Protein AF-A0A917R259-F1 (afdb_monomer_lite)

Structure (mmCIF, N/CA/C/O backbone):
data_AF-A0A917R259-F1
#
_entry.id   AF-A0A917R259-F1
#
loop_
_atom_site.group_PDB
_atom_site.id
_atom_site.type_symbol
_atom_site.label_atom_id
_atom_site.label_alt_id
_atom_site.label_comp_id
_atom_site.label_asym_id
_atom_site.label_entity_id
_atom_site.label_seq_id
_atom_site.pdbx_PDB_ins_code
_atom_site.Cartn_x
_atom_site.Cartn_y
_atom_site.Cartn_z
_atom_site.occupancy
_atom_site.B_iso_or_equiv
_atom_site.auth_seq_id
_atom_site.auth_comp_id
_atom_site.auth_asym_id
_atom_site.auth_atom_id
_atom_site.pdbx_PDB_model_num
ATOM 1 N N . MET A 1 1 ? 30.430 -47.006 26.657 1.00 41.03 1 MET A N 1
ATOM 2 C CA . MET A 1 1 ? 29.964 -48.369 26.995 1.00 41.03 1 MET A CA 1
ATOM 3 C C . MET A 1 1 ? 28.441 -48.319 27.068 1.00 41.03 1 MET A C 1
ATOM 5 O O . MET A 1 1 ? 27.929 -47.338 27.586 1.00 41.03 1 MET A O 1
ATOM 9 N N . ALA A 1 2 ? 27.756 -49.273 26.436 1.00 32.84 2 ALA A N 1
ATOM 10 C CA . ALA A 1 2 ? 26.297 -49.346 26.254 1.00 32.84 2 ALA A CA 1
ATOM 11 C C . ALA A 1 2 ? 25.506 -49.525 27.595 1.00 32.84 2 ALA A C 1
ATOM 13 O O . ALA A 1 2 ? 26.152 -49.729 28.623 1.00 32.84 2 ALA A O 1
ATOM 14 N N . PRO A 1 3 ? 24.152 -49.420 27.593 1.00 57.81 3 PRO A N 1
ATOM 15 C CA . PRO A 1 3 ? 23.299 -48.824 28.646 1.00 57.81 3 PRO A CA 1
ATOM 16 C C . PRO A 1 3 ? 22.590 -49.839 29.579 1.00 57.81 3 PRO A C 1
ATOM 18 O O . PRO A 1 3 ? 22.831 -51.040 29.482 1.00 57.81 3 PRO A O 1
ATOM 21 N N . PRO A 1 4 ? 21.674 -49.369 30.453 1.00 49.66 4 PRO A N 1
ATOM 22 C CA . PRO A 1 4 ? 20.311 -49.949 30.515 1.00 49.66 4 PRO A CA 1
ATOM 23 C C . PRO A 1 4 ? 19.234 -48.868 30.804 1.00 49.66 4 PRO A C 1
ATOM 25 O O . PRO A 1 4 ? 19.575 -47.753 31.176 1.00 49.66 4 PRO A O 1
ATOM 28 N N . ALA A 1 5 ? 17.914 -49.056 30.767 1.00 36.91 5 ALA A N 1
ATOM 29 C CA . ALA A 1 5 ? 16.954 -49.961 30.136 1.00 36.91 5 ALA A CA 1
ATOM 30 C C . ALA A 1 5 ? 15.564 -49.333 30.429 1.00 36.91 5 ALA A C 1
ATOM 32 O O . ALA A 1 5 ? 15.335 -48.815 31.522 1.00 36.91 5 ALA A O 1
ATOM 33 N N . THR A 1 6 ? 14.654 -49.345 29.458 1.00 41.16 6 THR A N 1
ATOM 34 C CA . THR A 1 6 ? 13.285 -48.795 29.541 1.00 41.16 6 THR A CA 1
ATOM 35 C C . THR A 1 6 ? 12.323 -49.769 30.246 1.00 41.16 6 THR A C 1
ATOM 37 O O . THR A 1 6 ? 12.440 -50.970 29.999 1.00 41.16 6 THR A O 1
ATOM 40 N N . PRO A 1 7 ? 11.309 -49.316 31.016 1.00 49.59 7 PRO A N 1
ATOM 41 C CA . PRO A 1 7 ? 10.146 -50.136 31.362 1.00 49.59 7 PRO A CA 1
ATOM 42 C C . PRO A 1 7 ? 8.918 -49.796 30.499 1.00 49.59 7 PRO A C 1
ATOM 44 O O . PRO A 1 7 ? 8.600 -48.631 30.265 1.00 49.59 7 PRO A O 1
ATOM 47 N N . GLY A 1 8 ? 8.254 -50.847 30.012 1.00 33.81 8 GLY A N 1
ATOM 48 C CA . GLY A 1 8 ? 7.197 -50.811 29.004 1.00 33.81 8 GLY A CA 1
ATOM 49 C C . GLY A 1 8 ? 5.754 -50.691 29.507 1.00 33.81 8 GLY A C 1
ATOM 50 O O . GLY A 1 8 ? 5.440 -50.864 30.683 1.00 33.81 8 GLY A O 1
ATOM 51 N N . HIS A 1 9 ? 4.882 -50.425 28.534 1.00 38.00 9 HIS A N 1
ATOM 52 C CA . HIS A 1 9 ? 3.425 -50.534 28.583 1.00 38.00 9 HIS A CA 1
ATOM 53 C C . HIS A 1 9 ? 2.947 -51.991 28.701 1.00 38.00 9 HIS A C 1
ATOM 55 O O . HIS A 1 9 ? 3.557 -52.873 28.094 1.00 38.00 9 HIS A O 1
ATOM 61 N N . PRO A 1 10 ? 1.780 -52.241 29.323 1.00 42.25 10 PRO A N 1
ATOM 62 C CA . PRO A 1 10 ? 1.009 -53.447 29.080 1.00 42.25 10 PRO A CA 1
ATOM 63 C C . PRO A 1 10 ? -0.220 -53.148 28.210 1.00 42.25 10 PRO A C 1
ATOM 65 O O . PRO A 1 10 ? -1.012 -52.253 28.501 1.00 42.25 10 PRO A O 1
ATOM 68 N N . GLY A 1 11 ? -0.421 -53.955 27.174 1.00 30.94 11 GLY A N 1
ATOM 69 C CA . GLY A 1 11 ? -1.703 -54.054 26.489 1.00 30.94 11 GLY A CA 1
ATOM 70 C C . GLY A 1 11 ? -1.725 -55.240 25.541 1.00 30.94 11 GLY A C 1
ATOM 71 O O . GLY A 1 11 ? -0.969 -55.217 24.584 1.00 30.94 11 GLY A O 1
ATOM 72 N N . VAL A 1 12 ? -2.570 -56.242 25.821 1.00 38.31 12 VAL A N 1
ATOM 73 C CA . VAL A 1 12 ? -3.376 -57.055 24.874 1.00 38.31 12 VAL A CA 1
ATOM 74 C C . VAL A 1 12 ? -4.377 -57.912 25.699 1.00 38.31 12 VAL A C 1
ATOM 76 O O . VAL A 1 12 ? -4.074 -58.151 26.871 1.00 38.31 12 VAL A O 1
ATOM 79 N N . PRO A 1 13 ? -5.546 -58.371 25.175 1.00 44.09 13 PRO A N 1
ATOM 80 C CA . PRO A 1 13 ? -5.618 -59.297 24.029 1.00 44.09 13 PRO A CA 1
ATOM 81 C C . PRO A 1 13 ? -6.735 -59.064 22.977 1.00 44.09 13 PRO A C 1
ATOM 83 O O . PRO A 1 13 ? -7.813 -58.551 23.258 1.00 44.09 13 PRO A O 1
ATOM 86 N N . PHE A 1 14 ? -6.429 -59.522 21.757 1.00 36.88 14 PHE A N 1
ATOM 87 C CA . PHE A 1 14 ? -7.302 -59.830 20.602 1.00 36.88 14 PHE A CA 1
ATOM 88 C C . PHE A 1 14 ? -8.161 -61.099 20.847 1.00 36.88 14 PHE A C 1
ATOM 90 O O . PHE A 1 14 ? -7.802 -61.865 21.745 1.00 36.88 14 PHE A O 1
ATOM 97 N N . PRO A 1 15 ? -9.270 -61.362 20.105 1.00 49.41 15 PRO A N 1
ATOM 98 C CA . PRO A 1 15 ? -9.288 -61.873 18.701 1.00 49.41 15 PRO A CA 1
ATOM 99 C C . PRO A 1 15 ? -10.422 -61.238 17.842 1.00 49.41 15 PRO A C 1
ATOM 101 O O . PRO A 1 15 ? -11.267 -60.544 18.384 1.00 49.41 15 PRO A O 1
ATOM 104 N N . GLY A 1 16 ? -10.591 -61.346 16.518 1.00 32.66 16 GLY A N 1
ATOM 105 C CA . GLY A 1 16 ? -10.035 -62.137 15.415 1.00 32.66 16 GLY A CA 1
ATOM 106 C C . GLY A 1 16 ? -11.142 -62.315 14.341 1.00 32.66 16 GLY A C 1
ATOM 107 O O . GLY A 1 16 ? -12.197 -62.831 14.672 1.00 32.66 16 GLY A O 1
ATOM 108 N N . HIS A 1 17 ? -10.886 -61.857 13.102 1.00 36.81 17 HIS A N 1
ATOM 109 C CA . HIS A 1 17 ? -11.486 -62.171 11.775 1.00 36.81 17 HIS A CA 1
ATOM 110 C C . HIS A 1 17 ? -13.008 -62.370 11.538 1.00 36.81 17 HIS A C 1
ATOM 112 O O . HIS A 1 17 ? -13.612 -63.268 12.103 1.00 36.81 17 HIS A O 1
ATOM 118 N N . HIS A 1 18 ? -13.570 -61.679 10.524 1.00 32.81 18 HIS A N 1
ATOM 119 C CA . HIS A 1 18 ? -14.103 -62.247 9.256 1.00 32.81 18 HIS A CA 1
ATOM 120 C C . HIS A 1 18 ? -14.584 -61.131 8.289 1.00 32.81 18 HIS A C 1
ATOM 122 O O . HIS A 1 18 ? -14.903 -60.031 8.724 1.00 32.81 18 HIS A O 1
ATOM 128 N N . GLY A 1 19 ? -14.524 -61.399 6.974 1.00 31.06 19 GLY A N 1
ATOM 129 C CA . GLY A 1 19 ? -14.719 -60.447 5.864 1.00 31.06 19 GLY A CA 1
ATOM 130 C C . GLY A 1 19 ? -16.179 -60.200 5.411 1.00 31.06 19 GLY A C 1
ATOM 131 O O . GLY A 1 19 ? -17.067 -60.204 6.253 1.00 31.06 19 GLY A O 1
ATOM 132 N N . PRO A 1 20 ? -16.429 -59.920 4.112 1.00 55.06 20 PRO A N 1
ATOM 133 C CA . PRO A 1 20 ? -17.080 -58.684 3.659 1.00 55.06 20 PRO A CA 1
ATOM 134 C C . PRO A 1 20 ? -18.545 -58.851 3.216 1.00 55.06 20 PRO A C 1
ATOM 136 O O . PRO A 1 20 ? -18.922 -59.900 2.704 1.00 55.06 20 PRO A O 1
ATOM 139 N N . GLU A 1 21 ? -19.332 -57.772 3.301 1.00 32.19 21 GLU A N 1
ATOM 140 C CA . GLU A 1 21 ? -20.673 -57.679 2.705 1.00 32.19 21 GLU A CA 1
ATOM 141 C C . GLU A 1 21 ? -20.874 -56.381 1.908 1.00 32.19 21 GLU A C 1
ATOM 143 O O . GLU A 1 21 ? -20.263 -55.341 2.150 1.00 32.19 21 GLU A O 1
ATOM 148 N N . THR A 1 22 ? -21.721 -56.512 0.895 1.00 32.22 22 THR A N 1
ATOM 149 C CA . THR A 1 22 ? -21.913 -55.658 -0.275 1.00 32.22 22 THR A CA 1
ATOM 150 C C . THR A 1 22 ? -23.264 -54.918 -0.283 1.00 32.22 22 THR A C 1
ATOM 152 O O . THR A 1 22 ? -24.249 -55.489 0.173 1.00 32.22 22 THR A O 1
ATOM 155 N N . PHE A 1 23 ? -23.304 -53.774 -1.003 1.00 27.59 23 PHE A N 1
ATOM 156 C CA . PHE A 1 23 ? -24.451 -53.099 -1.685 1.00 27.59 23 PHE A CA 1
ATOM 157 C C . PHE A 1 23 ? -25.509 -52.327 -0.846 1.00 27.59 23 PHE A C 1
ATOM 159 O O . PHE A 1 23 ? -25.658 -52.626 0.333 1.00 27.59 23 PHE A O 1
ATOM 166 N N . PRO A 1 24 ? -26.367 -51.433 -1.432 1.00 47.31 24 PRO A N 1
ATOM 167 C CA . PRO A 1 24 ? -26.295 -50.621 -2.680 1.00 47.31 24 PRO A CA 1
ATOM 168 C C . PRO A 1 24 ? -26.883 -49.163 -2.595 1.00 47.31 24 PRO A C 1
ATOM 170 O O . PRO A 1 24 ? -27.482 -48.771 -1.601 1.00 47.31 24 PRO A O 1
ATOM 173 N N . SER A 1 25 ? -26.861 -48.447 -3.745 1.00 32.09 25 SER A N 1
ATOM 174 C CA . SER A 1 25 ? -27.773 -47.353 -4.216 1.00 32.09 25 SER A CA 1
ATOM 175 C C . SER A 1 25 ? -27.580 -45.922 -3.655 1.00 32.09 25 SER A C 1
ATOM 177 O O . SER A 1 25 ? -27.286 -45.763 -2.484 1.00 32.09 25 SER A O 1
ATOM 179 N N . GLY A 1 26 ? -27.710 -44.808 -4.399 1.00 29.58 26 GLY A N 1
ATOM 180 C CA . GLY A 1 26 ? -28.177 -44.546 -5.767 1.00 29.58 26 GLY A CA 1
ATOM 181 C C . GLY A 1 26 ? -27.880 -43.094 -6.237 1.00 29.58 26 GLY A C 1
ATOM 182 O O . GLY A 1 26 ? -27.496 -42.237 -5.449 1.00 29.58 26 GLY A O 1
ATOM 183 N N . HIS A 1 27 ? -28.024 -42.887 -7.553 1.00 32.59 27 HIS A N 1
ATOM 184 C CA . HIS A 1 27 ? -27.861 -41.687 -8.417 1.00 32.59 27 HIS A CA 1
ATOM 185 C C . HIS A 1 27 ? -28.694 -40.425 -8.029 1.00 32.59 27 HIS A C 1
ATOM 187 O O . HIS A 1 27 ? -29.530 -40.567 -7.140 1.00 32.59 27 HIS A O 1
ATOM 193 N N . PRO A 1 28 ? -28.623 -39.243 -8.724 1.00 43.75 28 PRO A N 1
ATOM 194 C CA . PRO A 1 28 ? -27.909 -38.882 -9.973 1.00 43.75 28 PRO A CA 1
ATOM 195 C C . PRO A 1 28 ? -27.139 -37.529 -9.989 1.00 43.75 28 PRO A C 1
ATOM 197 O O . PRO A 1 28 ? -27.307 -36.647 -9.154 1.00 43.75 28 PRO A O 1
ATOM 200 N N . VAL A 1 29 ? -26.343 -37.365 -11.052 1.00 38.78 29 VAL A N 1
ATOM 201 C CA . VAL A 1 29 ? -25.684 -36.132 -11.522 1.00 38.78 29 VAL A CA 1
ATOM 202 C C . VAL A 1 29 ? -26.639 -35.338 -12.431 1.00 38.78 29 VAL A C 1
ATOM 204 O O . VAL A 1 29 ? -27.241 -35.954 -13.313 1.00 38.78 29 VAL A O 1
ATOM 207 N N . PRO A 1 30 ? -26.731 -33.999 -12.325 1.00 36.22 30 PRO A N 1
ATOM 208 C CA . PRO A 1 30 ? -27.291 -33.165 -13.380 1.00 36.22 30 PRO A CA 1
ATOM 209 C C . PRO A 1 30 ? -26.175 -32.543 -14.233 1.00 36.22 30 PRO A C 1
ATOM 211 O O . PRO A 1 30 ? -25.284 -31.860 -13.730 1.00 36.22 30 PRO A O 1
ATOM 214 N N . GLY A 1 31 ? -26.244 -32.771 -15.543 1.00 31.86 31 GLY A N 1
ATOM 215 C CA . GLY A 1 31 ? -25.531 -31.978 -16.541 1.00 31.86 31 GLY A CA 1
ATOM 216 C C . GLY A 1 31 ? -26.470 -30.962 -17.185 1.00 31.86 31 GLY A C 1
ATOM 217 O O . GLY A 1 31 ? -27.642 -31.266 -17.368 1.00 31.86 31 GLY A O 1
ATOM 218 N N . SER A 1 32 ? -25.941 -29.794 -17.562 1.00 31.17 32 SER A N 1
ATOM 219 C CA . SER A 1 32 ? -26.330 -29.036 -18.764 1.00 31.17 32 SER A CA 1
ATOM 220 C C . SER A 1 32 ? -25.634 -27.672 -18.806 1.00 31.17 32 SER A C 1
ATOM 222 O O . SER A 1 32 ? -25.699 -26.927 -17.834 1.00 31.17 32 SER A O 1
ATOM 224 N N . GLY A 1 33 ? -25.095 -27.311 -19.976 1.00 28.97 33 GLY A N 1
ATOM 225 C CA . GLY A 1 33 ? -25.133 -25.924 -20.452 1.00 28.97 33 GLY A CA 1
ATOM 226 C C . GLY A 1 33 ? -23.813 -25.155 -20.488 1.00 28.97 33 GLY A C 1
ATOM 227 O O . GLY A 1 33 ? -23.631 -24.219 -19.719 1.00 28.97 33 GLY A O 1
ATOM 228 N N . GLN A 1 34 ? -22.940 -25.460 -21.452 1.00 36.38 34 GLN A N 1
ATOM 229 C CA . GLN A 1 34 ? -22.039 -24.441 -22.006 1.00 36.38 34 GLN A CA 1
ATOM 230 C C . GLN A 1 34 ? -22.689 -23.820 -23.252 1.00 36.38 34 GLN A C 1
ATOM 232 O O . GLN A 1 34 ? -22.978 -24.557 -24.197 1.00 36.38 34 GLN A O 1
ATOM 237 N N . PRO A 1 35 ? -22.894 -22.495 -23.308 1.00 36.06 35 PRO A N 1
ATOM 238 C CA . PRO A 1 35 ? -23.094 -21.792 -24.563 1.00 36.06 35 PRO A CA 1
ATOM 239 C C . PRO A 1 35 ? -21.739 -21.346 -25.132 1.00 36.06 35 PRO A C 1
ATOM 241 O O . PRO A 1 35 ? -20.924 -20.727 -24.448 1.00 36.06 35 PRO A O 1
ATOM 244 N N . GLY A 1 36 ? -21.504 -21.689 -26.399 1.00 30.73 36 GLY A N 1
ATOM 245 C CA . GLY A 1 36 ? -20.322 -21.295 -27.155 1.00 30.73 36 GLY A CA 1
ATOM 246 C C . GLY A 1 36 ? -20.258 -19.786 -27.384 1.00 30.73 36 GLY A C 1
ATOM 247 O O . GLY A 1 36 ? -21.240 -19.159 -27.781 1.00 30.73 36 GLY A O 1
ATOM 248 N N . VAL A 1 37 ? -19.074 -19.217 -27.170 1.00 31.95 37 VAL A N 1
ATOM 249 C CA . VAL A 1 37 ? -18.760 -17.834 -27.530 1.00 31.95 37 VAL A CA 1
ATOM 250 C C . VAL A 1 37 ? -18.078 -17.848 -28.895 1.00 31.95 37 VAL A C 1
ATOM 252 O O . VAL A 1 37 ? -16.973 -18.364 -29.059 1.00 31.95 37 VAL A O 1
ATOM 255 N N . ALA A 1 38 ? -18.781 -17.312 -29.889 1.00 30.00 38 ALA A N 1
ATOM 256 C CA . ALA A 1 38 ? -18.269 -17.059 -31.224 1.00 30.00 38 ALA A CA 1
ATOM 257 C C . ALA A 1 38 ? -17.291 -15.872 -31.193 1.00 30.00 38 ALA A C 1
ATOM 259 O O . ALA A 1 38 ? -17.647 -14.782 -30.750 1.00 30.00 38 ALA A O 1
ATOM 260 N N . TYR A 1 39 ? -16.071 -16.072 -31.691 1.00 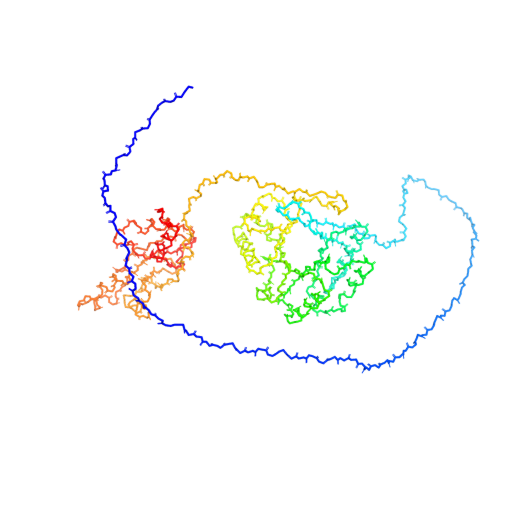33.12 39 TYR A N 1
ATOM 261 C CA . TYR A 1 39 ? -15.122 -14.987 -31.945 1.00 33.12 39 TYR A CA 1
ATOM 262 C C . TYR A 1 39 ? -15.509 -14.241 -33.234 1.00 33.12 39 TYR A C 1
ATOM 264 O O . TYR A 1 39 ? -15.620 -14.882 -34.285 1.00 33.12 39 TYR A O 1
ATOM 272 N N . PRO A 1 40 ? -15.676 -12.907 -33.219 1.00 32.03 40 PRO A N 1
ATOM 273 C CA . PRO A 1 40 ? -15.803 -12.143 -34.451 1.00 32.03 40 PRO A CA 1
ATOM 274 C C . PRO A 1 40 ? -14.442 -12.060 -35.163 1.00 32.03 40 PRO A C 1
ATOM 276 O O . PRO A 1 40 ? -13.444 -11.613 -34.599 1.00 32.03 40 PRO A O 1
ATOM 279 N N . ARG A 1 41 ? -14.410 -12.507 -36.424 1.00 31.50 41 ARG A N 1
ATOM 280 C CA . ARG A 1 41 ? -13.291 -12.303 -37.356 1.00 31.50 41 ARG A CA 1
ATOM 281 C C . ARG A 1 41 ? -13.164 -10.810 -37.673 1.00 31.50 41 ARG A C 1
ATOM 283 O O . ARG A 1 41 ? -14.111 -10.218 -38.185 1.00 31.50 41 ARG A O 1
ATOM 290 N N . PHE A 1 42 ? -11.994 -10.230 -37.421 1.00 32.47 42 PHE A N 1
ATOM 291 C CA . PHE A 1 42 ? -11.641 -8.902 -37.923 1.00 32.47 42 PHE A CA 1
ATOM 292 C C . PHE A 1 42 ? -11.316 -8.957 -39.427 1.00 32.47 42 PHE A C 1
ATOM 294 O O . PHE A 1 42 ? -10.643 -9.896 -39.862 1.00 32.47 42 PHE A O 1
ATOM 301 N N . PRO A 1 43 ? -11.762 -7.973 -40.226 1.00 34.19 43 PRO A N 1
ATOM 302 C CA . PRO A 1 43 ? -11.344 -7.829 -41.614 1.00 34.19 43 PRO A CA 1
ATOM 303 C C . PRO A 1 43 ? -9.954 -7.175 -41.711 1.00 34.19 43 PRO A C 1
ATOM 305 O O . PRO A 1 43 ? -9.677 -6.178 -41.046 1.00 34.19 43 PRO A O 1
ATOM 308 N N . SER A 1 44 ? -9.091 -7.731 -42.564 1.00 32.19 44 SER A N 1
ATOM 309 C CA . SER A 1 44 ? -7.833 -7.113 -43.006 1.00 32.19 44 SER A CA 1
ATOM 310 C C . SER A 1 44 ? -8.091 -5.844 -43.827 1.00 32.19 44 SER A C 1
ATOM 312 O O . SER A 1 44 ? -8.974 -5.872 -44.686 1.00 32.19 44 SER A O 1
ATOM 314 N N . PRO A 1 45 ? -7.280 -4.784 -43.669 1.00 33.97 45 PRO A N 1
ATOM 315 C CA . PRO A 1 45 ? -7.181 -3.729 -44.664 1.00 33.97 45 PRO A CA 1
ATOM 316 C C . PRO A 1 45 ? -5.796 -3.743 -45.323 1.00 33.97 45 PRO A C 1
ATOM 318 O O . PRO A 1 45 ? -4.818 -3.266 -44.753 1.00 33.97 45 PRO A O 1
ATOM 321 N N . ASP A 1 46 ? -5.746 -4.268 -46.546 1.00 29.05 46 ASP A N 1
ATOM 322 C CA . ASP A 1 46 ? -4.771 -3.866 -47.559 1.00 29.05 46 ASP A CA 1
ATOM 323 C C . ASP A 1 46 ? -5.484 -2.936 -48.557 1.00 29.05 46 ASP A C 1
ATOM 325 O O . ASP A 1 46 ? -6.658 -3.143 -48.869 1.00 29.05 46 ASP A O 1
ATOM 329 N N . ALA A 1 47 ? -4.730 -1.966 -49.083 1.00 30.61 47 ALA A N 1
ATOM 330 C CA . ALA A 1 47 ? -5.038 -1.050 -50.193 1.00 30.61 47 ALA A CA 1
ATOM 331 C C . ALA A 1 47 ? -5.808 0.261 -49.898 1.00 30.61 47 ALA A C 1
ATOM 333 O O . ALA A 1 47 ? -7.028 0.332 -49.997 1.00 30.61 47 ALA A O 1
ATOM 334 N N . ALA A 1 48 ? -5.042 1.340 -49.678 1.00 31.97 48 ALA A N 1
ATOM 335 C CA . ALA A 1 48 ? -5.192 2.680 -50.286 1.00 31.97 48 ALA A CA 1
ATOM 336 C C . ALA A 1 48 ? -4.079 3.575 -49.697 1.00 31.97 48 ALA A C 1
ATOM 338 O O . ALA A 1 48 ? -4.060 3.833 -48.503 1.00 31.97 48 ALA A O 1
ATOM 339 N N . GLY A 1 49 ? -3.023 3.934 -50.426 1.00 28.73 49 GLY A N 1
ATOM 340 C CA . GLY A 1 49 ? -3.027 5.070 -51.347 1.00 28.73 49 GLY A CA 1
ATOM 341 C C . GLY A 1 49 ? -1.952 6.074 -50.904 1.00 28.73 49 GLY A C 1
ATOM 342 O O . GLY A 1 49 ? -2.139 6.806 -49.939 1.00 28.73 49 GLY A O 1
ATOM 343 N N . HIS A 1 50 ? -0.805 6.074 -51.587 1.00 29.83 50 HIS A N 1
ATOM 344 C CA . HIS A 1 50 ? 0.252 7.077 -51.419 1.00 29.83 50 HIS A CA 1
ATOM 345 C C . HIS A 1 50 ? -0.249 8.479 -51.797 1.00 29.83 50 HIS A C 1
ATOM 347 O O . HIS A 1 50 ? -0.971 8.624 -52.786 1.00 29.83 50 HIS A O 1
ATOM 353 N N . PRO A 1 51 ? 0.256 9.518 -51.112 1.00 32.91 51 PRO A N 1
ATOM 354 C CA . PRO A 1 51 ? 0.795 10.636 -51.873 1.00 32.91 51 PRO A CA 1
ATOM 355 C C . PRO A 1 51 ? 2.180 11.084 -51.388 1.00 32.91 51 PRO A C 1
ATOM 357 O O . PRO A 1 51 ? 2.451 11.283 -50.206 1.00 32.91 51 PRO A O 1
ATOM 360 N N . SER A 1 52 ? 3.043 11.245 -52.381 1.00 27.11 52 SER A N 1
ATOM 361 C CA . SER A 1 52 ? 4.365 11.855 -52.389 1.00 27.11 52 SER A CA 1
ATOM 362 C C . SER A 1 52 ? 4.288 13.346 -52.051 1.00 27.11 52 SER A C 1
ATOM 364 O O . SER A 1 52 ? 3.444 14.035 -52.616 1.00 27.11 52 SER A O 1
ATOM 366 N N . PHE A 1 53 ? 5.216 13.875 -51.246 1.00 29.25 53 PHE A N 1
ATOM 367 C CA . PHE A 1 53 ? 5.532 15.308 -51.259 1.00 29.25 53 PHE A CA 1
ATOM 368 C C . PHE A 1 53 ? 7.026 15.569 -51.029 1.00 29.25 53 PHE A C 1
ATOM 370 O O . PHE A 1 53 ? 7.647 15.022 -50.120 1.00 29.25 53 PHE A O 1
ATOM 377 N N . SER A 1 54 ? 7.570 16.388 -51.929 1.00 27.48 54 SER A N 1
ATOM 378 C CA . SER A 1 54 ? 8.972 16.771 -52.097 1.00 27.48 54 SER A CA 1
ATOM 379 C C . SER A 1 54 ? 9.490 17.745 -51.036 1.00 27.48 54 SER A C 1
ATOM 381 O O . SER A 1 54 ? 8.766 18.623 -50.573 1.00 27.48 54 SER A O 1
ATOM 383 N N . ALA A 1 55 ? 10.790 17.646 -50.754 1.00 30.61 55 ALA A N 1
ATOM 384 C CA . ALA A 1 55 ? 11.591 18.653 -50.060 1.00 30.61 55 ALA A CA 1
ATOM 385 C C . ALA A 1 55 ? 11.963 19.838 -50.979 1.00 30.61 55 ALA A C 1
ATOM 387 O O . ALA A 1 55 ? 12.057 19.650 -52.196 1.00 30.61 55 ALA A O 1
ATOM 388 N N . PRO A 1 56 ? 12.301 21.014 -50.415 1.00 32.97 56 PRO A N 1
ATOM 389 C CA . PRO A 1 56 ? 13.181 21.965 -51.075 1.00 32.97 56 PRO A CA 1
ATOM 390 C C . PRO A 1 56 ? 14.510 22.177 -50.331 1.00 32.97 56 PRO A C 1
ATOM 392 O O . PRO A 1 56 ? 14.670 21.874 -49.150 1.00 32.97 56 PRO A O 1
ATOM 395 N N . ALA A 1 57 ? 15.465 22.659 -51.119 1.00 28.86 57 ALA A N 1
ATOM 396 C CA . ALA A 1 57 ? 16.905 22.603 -50.947 1.00 28.86 57 ALA A CA 1
ATOM 397 C C . ALA A 1 57 ? 17.533 23.768 -50.156 1.00 28.86 57 ALA A C 1
ATOM 399 O O . ALA A 1 57 ? 16.897 24.770 -49.837 1.00 28.86 57 ALA A O 1
ATOM 400 N N . ALA A 1 58 ? 18.829 23.579 -49.899 1.00 27.70 58 ALA A N 1
ATOM 401 C CA . ALA A 1 58 ? 19.799 24.482 -49.297 1.00 27.70 58 ALA A CA 1
ATOM 402 C C . ALA A 1 58 ? 20.047 25.783 -50.087 1.00 27.70 58 ALA A C 1
ATOM 404 O O . ALA A 1 58 ? 19.861 25.832 -51.302 1.00 27.70 58 ALA A O 1
ATOM 405 N N . ALA A 1 59 ? 20.574 26.793 -49.389 1.00 29.09 59 ALA A N 1
ATOM 406 C CA . ALA A 1 59 ? 21.236 27.953 -49.979 1.00 29.09 59 ALA A CA 1
ATOM 407 C C . ALA A 1 59 ? 22.486 28.334 -49.162 1.00 29.09 59 ALA A C 1
ATOM 409 O O . ALA A 1 59 ? 22.527 28.182 -47.941 1.00 29.09 59 ALA A O 1
ATOM 410 N N . GLU A 1 60 ? 23.506 28.773 -49.893 1.00 26.58 60 GLU A N 1
ATOM 411 C CA . GLU A 1 60 ? 24.916 28.905 -49.529 1.00 26.58 60 GLU A CA 1
ATOM 412 C C . GLU A 1 60 ? 25.298 30.237 -48.832 1.00 26.58 60 GLU A C 1
ATOM 414 O O . GLU A 1 60 ? 24.597 31.242 -48.909 1.00 26.58 60 GLU A O 1
ATOM 419 N N . HIS A 1 61 ? 26.466 30.176 -48.174 1.00 31.81 61 HIS A N 1
ATOM 420 C CA . HIS A 1 61 ? 27.493 31.177 -47.788 1.00 31.81 61 HIS A CA 1
ATOM 421 C C . HIS A 1 61 ? 27.636 32.462 -48.659 1.00 31.81 61 HIS A C 1
ATOM 423 O O . HIS A 1 61 ? 27.157 32.427 -49.790 1.00 31.81 61 HIS A O 1
ATOM 429 N N . PRO A 1 62 ? 28.359 33.561 -48.249 1.00 39.19 62 PRO A N 1
ATOM 430 C CA . PRO A 1 62 ? 29.798 33.496 -47.870 1.00 39.19 62 PRO A CA 1
ATOM 431 C C . PRO A 1 62 ? 30.490 34.619 -47.031 1.00 39.19 62 PRO A C 1
ATOM 433 O O . PRO A 1 62 ? 29.984 35.719 -46.853 1.00 39.19 62 PRO A O 1
ATOM 436 N N . GLY A 1 63 ? 31.744 34.305 -46.635 1.00 27.23 63 GLY A N 1
ATOM 437 C CA . GLY A 1 63 ? 32.934 35.191 -46.555 1.00 27.23 63 GLY A CA 1
ATOM 438 C C . GLY A 1 63 ? 33.182 35.983 -45.254 1.00 27.23 63 GLY A C 1
ATOM 439 O O . GLY A 1 63 ? 32.242 36.346 -44.569 1.00 27.23 63 GLY A O 1
ATOM 440 N N . SER A 1 64 ? 34.396 36.372 -44.833 1.00 27.83 64 SER A N 1
ATOM 441 C CA . SER A 1 64 ? 35.799 36.033 -45.148 1.00 27.83 64 SER A CA 1
ATOM 442 C C . SER A 1 64 ? 36.728 36.979 -44.331 1.00 27.83 64 SER A C 1
ATOM 444 O O . SER A 1 64 ? 36.462 38.173 -44.308 1.00 27.83 64 SER A O 1
ATOM 446 N N . VAL A 1 65 ? 37.849 36.465 -43.784 1.00 28.88 65 VAL A N 1
ATOM 447 C CA . VAL A 1 65 ? 39.231 37.040 -43.860 1.00 28.88 65 VAL A CA 1
ATOM 448 C C . VAL A 1 65 ? 39.755 38.129 -42.858 1.00 28.88 65 VAL A C 1
ATOM 450 O O . VAL A 1 65 ? 39.437 39.304 -42.938 1.00 28.88 65 VAL A O 1
ATOM 453 N N . THR A 1 66 ? 40.669 37.659 -41.980 1.00 26.38 66 THR A N 1
ATOM 454 C CA . THR A 1 66 ? 42.046 38.102 -41.568 1.00 26.38 66 THR A CA 1
ATOM 455 C C . THR A 1 66 ? 42.435 39.459 -40.926 1.00 26.38 66 THR A C 1
ATOM 457 O O . THR A 1 66 ? 42.138 40.526 -41.447 1.00 26.38 66 THR A O 1
ATOM 460 N N . SER A 1 67 ? 43.400 39.324 -39.986 1.00 27.55 67 SER A N 1
ATOM 461 C CA . SER A 1 67 ? 44.665 40.088 -39.756 1.00 27.55 67 SER A CA 1
ATOM 462 C C . SER A 1 67 ? 44.774 41.056 -38.549 1.00 27.55 67 SER A C 1
ATOM 464 O O . SER A 1 67 ? 43.947 41.938 -38.365 1.00 27.55 67 SER A O 1
ATOM 466 N N . GLY A 1 68 ? 45.826 40.864 -37.722 1.00 22.14 68 GLY A N 1
ATOM 467 C CA . GLY A 1 68 ? 46.367 41.831 -36.729 1.00 22.14 68 GLY A CA 1
ATOM 468 C C . GLY A 1 68 ? 47.433 42.752 -37.365 1.00 22.14 68 GLY A C 1
ATOM 469 O O . GLY A 1 68 ? 47.376 42.891 -38.586 1.00 22.14 68 GLY A O 1
ATOM 470 N N . PRO A 1 69 ? 48.471 43.292 -36.666 1.00 46.03 69 PRO A N 1
ATOM 471 C CA . PRO A 1 69 ? 48.803 43.333 -35.222 1.00 46.03 69 PRO A CA 1
ATOM 472 C C . PRO A 1 69 ? 49.302 44.737 -34.716 1.00 46.03 69 PRO A C 1
ATOM 474 O O . PRO A 1 69 ? 49.287 45.708 -35.468 1.00 46.03 69 PRO A O 1
ATOM 477 N N . THR A 1 70 ? 49.864 44.801 -33.486 1.00 27.31 70 THR A N 1
ATOM 478 C CA . THR A 1 70 ? 51.072 45.582 -33.032 1.00 27.31 70 THR A CA 1
ATOM 479 C C . THR A 1 70 ? 50.895 46.591 -31.864 1.00 27.31 70 THR A C 1
ATOM 481 O O . THR A 1 70 ? 50.122 47.531 -31.978 1.00 27.31 70 THR A O 1
ATOM 484 N N . GLU A 1 71 ? 51.674 46.347 -30.784 1.00 26.58 71 GLU A N 1
ATOM 485 C CA . GLU A 1 71 ? 52.327 47.184 -29.724 1.00 26.58 71 GLU A CA 1
ATOM 486 C C . GLU A 1 71 ? 51.797 48.608 -29.376 1.00 26.58 71 GLU A C 1
ATOM 488 O O . GLU A 1 71 ? 51.392 49.356 -30.249 1.00 26.58 71 GLU A O 1
ATOM 493 N N . ARG A 1 72 ? 51.879 49.160 -28.145 1.00 26.88 72 ARG A N 1
ATOM 494 C CA . ARG A 1 72 ? 53.047 49.299 -27.236 1.00 26.88 72 ARG A CA 1
ATOM 495 C C . ARG A 1 72 ? 52.636 50.059 -25.935 1.00 26.88 72 ARG A C 1
ATOM 497 O O . ARG A 1 72 ? 51.814 50.962 -26.032 1.00 26.88 72 ARG A O 1
ATOM 504 N N . GLY A 1 73 ? 53.282 49.808 -24.777 1.00 27.50 73 GLY A N 1
ATOM 505 C CA . GLY A 1 73 ? 53.448 50.807 -23.683 1.00 27.50 73 GLY A CA 1
ATOM 506 C C . GLY A 1 73 ? 52.887 50.494 -22.274 1.00 27.50 73 GLY A C 1
ATOM 507 O O . GLY A 1 73 ? 51.695 50.647 -22.044 1.00 27.50 73 GLY A O 1
ATOM 508 N N . GLY A 1 74 ? 53.765 50.136 -21.317 1.00 24.36 74 GLY A N 1
ATOM 509 C CA . GLY A 1 74 ? 53.513 50.155 -19.851 1.00 24.36 74 GLY A CA 1
ATOM 510 C C . GLY A 1 74 ? 53.583 51.578 -19.246 1.00 24.36 74 GLY A C 1
ATOM 511 O O . GLY A 1 74 ? 53.691 52.522 -20.031 1.00 24.36 74 GLY A O 1
ATOM 512 N N . PRO A 1 75 ? 53.556 51.794 -17.904 1.00 34.31 75 PRO A N 1
ATOM 513 C CA . PRO A 1 75 ? 54.035 50.951 -16.786 1.00 34.31 75 PRO A CA 1
ATOM 514 C C . PRO A 1 75 ? 52.875 50.521 -15.846 1.00 34.31 75 PRO A C 1
ATOM 516 O O . PRO A 1 75 ? 51.767 51.014 -15.973 1.00 34.31 75 PRO A O 1
ATOM 519 N N . GLY A 1 76 ? 52.950 49.594 -14.891 1.00 24.89 76 GLY A N 1
ATOM 520 C CA . GLY A 1 76 ? 54.033 49.060 -14.075 1.00 24.89 76 GLY A CA 1
ATOM 521 C C . GLY A 1 76 ? 53.526 49.034 -12.626 1.00 24.89 76 GLY A C 1
ATOM 522 O O . GLY A 1 76 ? 53.700 50.012 -11.915 1.00 24.89 76 GLY A O 1
ATOM 523 N N . PHE A 1 77 ? 52.875 47.942 -12.212 1.00 27.59 77 PHE A N 1
ATOM 524 C CA . PHE A 1 77 ? 52.604 47.614 -10.806 1.00 27.59 77 PHE A CA 1
ATOM 525 C C . PHE A 1 77 ? 52.615 46.090 -10.643 1.00 27.59 77 PHE A C 1
ATOM 527 O O . PHE A 1 77 ? 51.862 45.371 -11.294 1.00 27.59 77 PHE A O 1
ATOM 534 N N . THR A 1 78 ? 53.521 45.607 -9.801 1.00 25.52 78 THR A N 1
ATOM 535 C CA . THR A 1 78 ? 53.718 44.199 -9.448 1.00 25.52 78 THR A CA 1
ATOM 536 C C . THR A 1 78 ? 52.739 43.776 -8.357 1.00 25.52 78 THR A C 1
ATOM 538 O O . THR A 1 78 ? 52.787 44.345 -7.270 1.00 25.52 78 THR A O 1
ATOM 541 N N . PHE A 1 79 ? 51.932 42.741 -8.604 1.00 26.56 79 PHE A N 1
ATOM 542 C CA . PHE A 1 79 ? 51.329 41.916 -7.554 1.00 26.56 79 PHE A CA 1
ATOM 543 C C . PHE A 1 79 ? 51.238 40.448 -7.998 1.00 26.56 79 PHE A C 1
ATOM 545 O O . PHE A 1 79 ? 50.753 40.149 -9.082 1.00 26.56 79 PHE A O 1
ATOM 552 N N . SER A 1 80 ? 51.775 39.596 -7.119 1.00 27.12 80 SER A N 1
ATOM 553 C CA . SER A 1 80 ? 51.548 38.168 -6.854 1.00 27.12 80 SER A CA 1
ATOM 554 C C . SER A 1 80 ? 50.791 37.313 -7.881 1.00 27.12 80 SER A C 1
ATOM 556 O O . SER A 1 80 ? 49.636 37.569 -8.209 1.00 27.12 80 SER A O 1
ATOM 558 N N . GLU A 1 81 ? 51.425 36.204 -8.266 1.00 29.73 81 GLU A N 1
ATOM 559 C CA . GLU A 1 81 ? 50.872 35.116 -9.073 1.00 29.73 81 GLU A CA 1
ATOM 560 C C . GLU A 1 81 ? 49.549 34.565 -8.516 1.00 29.73 81 GLU A C 1
ATOM 562 O O . GLU A 1 81 ? 49.451 34.132 -7.368 1.00 29.73 81 GLU A O 1
ATOM 567 N N . GLY A 1 82 ? 48.544 34.559 -9.390 1.00 29.44 82 GLY A N 1
ATOM 568 C CA . GLY A 1 82 ? 47.227 33.959 -9.215 1.00 29.44 82 GLY A CA 1
ATOM 569 C C . GLY A 1 82 ? 46.516 33.948 -10.566 1.00 29.44 82 GLY A C 1
ATOM 570 O O . GLY A 1 82 ? 45.668 34.793 -10.835 1.00 29.44 82 GLY A O 1
ATOM 571 N N . SER A 1 83 ? 46.924 33.039 -11.454 1.00 28.94 83 SER A N 1
ATOM 572 C CA . SER A 1 83 ? 46.231 32.748 -12.719 1.00 28.94 83 SER A CA 1
ATOM 573 C C . SER A 1 83 ? 45.394 31.467 -12.536 1.00 28.94 83 SER A C 1
ATOM 575 O O . SER A 1 83 ? 45.809 30.573 -11.810 1.00 28.94 83 SER A O 1
ATOM 577 N N . GLY A 1 84 ? 44.192 31.308 -13.093 1.00 26.53 84 GLY A N 1
ATOM 578 C CA . GLY A 1 84 ? 43.633 31.987 -14.252 1.00 26.53 84 GLY A CA 1
ATOM 579 C C . GLY A 1 84 ? 42.149 32.339 -14.142 1.00 26.53 84 GLY A C 1
ATOM 580 O O . GLY A 1 84 ? 41.349 31.715 -13.447 1.00 26.53 84 GLY A O 1
ATOM 581 N N . SER A 1 85 ? 41.842 33.390 -14.889 1.00 26.92 85 SER A N 1
ATOM 582 C CA . SER A 1 85 ? 40.558 34.012 -15.148 1.00 26.92 85 SER A CA 1
ATOM 583 C C . SER A 1 85 ? 39.588 33.121 -15.923 1.00 26.92 85 SER A C 1
ATOM 585 O O . SER A 1 85 ? 39.945 32.468 -16.902 1.00 26.92 85 SER A O 1
ATOM 587 N N . SER A 1 86 ? 38.330 33.238 -15.517 1.00 34.25 86 SER A N 1
ATOM 588 C CA . SER A 1 86 ? 37.092 32.963 -16.241 1.00 34.25 86 SER A CA 1
ATOM 589 C C . SER A 1 86 ? 37.120 33.378 -17.721 1.00 34.25 86 SER A C 1
ATOM 591 O O . SER A 1 86 ? 37.189 34.567 -18.037 1.00 34.25 86 SER A O 1
ATOM 593 N N . GLY A 1 87 ? 37.006 32.389 -18.611 1.00 26.86 87 GLY A N 1
ATOM 594 C CA . GLY A 1 87 ? 36.584 32.554 -20.007 1.00 26.86 87 GLY A CA 1
ATOM 595 C C . GLY A 1 87 ? 35.054 32.457 -20.157 1.00 26.86 87 GLY A C 1
ATOM 596 O O . GLY A 1 87 ? 34.375 32.044 -19.214 1.00 26.86 87 GLY A O 1
ATOM 597 N N . PRO A 1 88 ? 34.489 32.847 -21.316 1.00 29.77 88 PRO A N 1
ATOM 598 C CA . PRO A 1 88 ? 33.047 32.840 -21.546 1.00 29.77 88 PRO A CA 1
ATOM 599 C C . PRO A 1 88 ? 32.506 31.407 -21.482 1.00 29.77 88 PRO A C 1
ATOM 601 O O . PRO A 1 88 ? 33.096 30.481 -22.036 1.00 29.77 88 PRO A O 1
ATOM 604 N N . GLY A 1 89 ? 31.407 31.248 -20.743 1.00 28.88 89 GLY A N 1
ATOM 605 C CA . GLY A 1 89 ? 30.901 29.975 -20.243 1.00 28.88 89 GLY A CA 1
ATOM 606 C C . GLY A 1 89 ? 30.695 28.904 -21.309 1.00 28.88 89 GLY A C 1
ATOM 607 O O . GLY A 1 89 ? 29.835 29.019 -22.180 1.00 28.88 89 GLY A O 1
ATOM 608 N N . THR A 1 90 ? 31.439 27.813 -21.159 1.00 26.12 90 THR A N 1
ATOM 609 C CA . THR A 1 90 ? 31.073 26.491 -21.665 1.00 26.12 90 THR A CA 1
ATOM 610 C C . THR A 1 90 ? 29.658 26.158 -21.169 1.00 26.12 90 THR A C 1
ATOM 612 O O . THR A 1 90 ? 29.401 26.335 -19.973 1.00 26.12 90 THR A O 1
ATOM 615 N N . PRO A 1 91 ? 28.728 25.688 -22.022 1.00 33.12 91 PRO A N 1
ATOM 616 C CA . PRO A 1 91 ? 27.425 25.234 -21.550 1.00 33.12 91 PRO A CA 1
ATOM 617 C C . PRO A 1 91 ? 27.642 24.142 -20.497 1.00 33.12 91 PRO A C 1
ATOM 619 O O . PRO A 1 91 ? 28.440 23.226 -20.700 1.00 33.12 91 PRO A O 1
ATOM 622 N N . GLY A 1 92 ? 27.001 24.322 -19.339 1.00 33.66 92 GLY A N 1
ATOM 623 C CA . GLY A 1 92 ? 27.278 23.585 -18.109 1.00 33.66 92 GLY A CA 1
ATOM 624 C C . GLY A 1 92 ? 27.339 22.078 -18.333 1.00 33.66 92 GLY A C 1
ATOM 625 O O . GLY A 1 92 ? 26.383 21.473 -18.813 1.00 33.66 92 GLY A O 1
ATOM 626 N N . ALA A 1 93 ? 28.478 21.480 -17.984 1.00 37.62 93 ALA A N 1
ATOM 627 C CA . ALA A 1 93 ? 28.639 20.037 -17.972 1.00 37.62 93 ALA A CA 1
ATOM 628 C C . ALA A 1 93 ? 27.557 19.429 -17.069 1.00 37.62 93 ALA A C 1
ATOM 630 O O . ALA A 1 93 ? 27.467 19.774 -15.889 1.00 37.62 93 ALA A O 1
ATOM 631 N N . ALA A 1 94 ? 26.726 18.549 -17.632 1.00 43.06 94 ALA A N 1
ATOM 632 C CA . ALA A 1 94 ? 25.768 17.770 -16.862 1.00 43.06 94 ALA A CA 1
ATOM 633 C C . ALA A 1 94 ? 26.500 17.087 -15.697 1.00 43.06 94 ALA A C 1
ATOM 635 O O . ALA A 1 94 ? 27.558 16.478 -15.891 1.00 43.06 94 ALA A O 1
ATOM 636 N N . ARG A 1 95 ? 25.960 17.210 -14.479 1.00 55.03 95 ARG A N 1
ATOM 637 C CA . ARG A 1 95 ? 26.446 16.434 -13.335 1.00 55.03 95 ARG A CA 1
ATOM 638 C C . ARG A 1 95 ? 26.383 14.944 -13.679 1.00 55.03 95 ARG A C 1
ATOM 640 O O . ARG A 1 95 ? 25.476 14.504 -14.383 1.00 55.03 95 ARG A O 1
ATOM 647 N N . ALA A 1 96 ? 27.367 14.183 -13.201 1.00 71.81 96 ALA A N 1
ATOM 648 C CA . ALA A 1 96 ? 27.447 12.747 -13.444 1.00 71.81 96 ALA A CA 1
ATOM 649 C C . ALA A 1 96 ? 26.158 12.049 -12.977 1.00 71.81 96 ALA A C 1
ATOM 651 O O . ALA A 1 96 ? 25.662 12.339 -11.890 1.00 71.81 96 ALA A O 1
ATOM 652 N N . ALA A 1 97 ? 25.623 11.149 -13.804 1.00 83.69 97 ALA A N 1
ATOM 653 C CA . ALA A 1 97 ? 24.455 10.357 -13.445 1.00 83.69 97 ALA A CA 1
ATOM 654 C C . ALA A 1 97 ? 24.759 9.434 -12.257 1.00 83.69 97 ALA A C 1
ATOM 656 O O . ALA A 1 97 ? 25.880 8.937 -12.103 1.00 83.69 97 ALA A O 1
ATOM 657 N N . THR A 1 98 ? 23.734 9.183 -11.453 1.00 91.19 98 THR A N 1
ATOM 658 C CA . THR A 1 98 ? 23.775 8.245 -10.334 1.00 91.19 98 THR A CA 1
ATOM 659 C C . THR A 1 98 ? 22.994 6.997 -10.708 1.00 91.19 98 THR A C 1
ATOM 661 O O . THR A 1 98 ? 21.921 7.077 -11.310 1.00 91.19 98 THR A O 1
ATOM 664 N N . PHE A 1 99 ? 23.541 5.843 -10.339 1.00 93.69 99 PHE A N 1
ATOM 665 C CA . PHE A 1 99 ? 22.939 4.546 -10.594 1.00 93.69 99 PHE A CA 1
ATOM 666 C C . PHE A 1 99 ? 22.607 3.877 -9.278 1.00 93.69 99 PHE A C 1
ATOM 668 O O . PHE A 1 99 ? 23.462 3.779 -8.398 1.00 93.69 99 PHE A O 1
ATOM 675 N N . PHE A 1 100 ? 21.387 3.375 -9.171 1.00 94.81 100 PHE A N 1
ATOM 676 C CA . PHE A 1 100 ? 20.961 2.645 -7.996 1.00 94.81 100 PHE A CA 1
ATOM 677 C C . PHE A 1 100 ? 20.547 1.226 -8.392 1.00 94.81 100 PHE A C 1
ATOM 679 O O . PHE A 1 100 ? 19.592 1.053 -9.152 1.00 94.81 100 PHE A O 1
ATOM 686 N N . PRO A 1 101 ? 21.269 0.195 -7.929 1.00 96.50 101 PRO A N 1
ATOM 687 C CA . PRO A 1 101 ? 20.934 -1.177 -8.267 1.00 96.50 101 PRO A CA 1
ATOM 688 C C . PRO A 1 101 ? 19.668 -1.617 -7.532 1.00 96.50 101 PRO A C 1
ATOM 690 O O . PRO A 1 101 ? 19.519 -1.397 -6.328 1.00 96.50 101 PRO A O 1
ATOM 693 N N . ILE A 1 102 ? 18.792 -2.299 -8.262 1.00 96.75 102 ILE A N 1
ATOM 694 C CA . ILE A 1 102 ? 17.632 -2.989 -7.712 1.00 96.75 102 ILE A CA 1
ATOM 695 C C . ILE A 1 102 ? 18.054 -4.425 -7.441 1.00 96.75 102 ILE A C 1
ATOM 697 O O . ILE A 1 102 ? 18.370 -5.186 -8.360 1.00 96.75 102 ILE A O 1
ATOM 701 N N . VAL A 1 103 ? 18.085 -4.767 -6.162 1.00 96.44 103 VAL A N 1
ATOM 702 C CA . VAL A 1 103 ? 18.608 -6.027 -5.651 1.00 96.44 103 VAL A CA 1
ATOM 703 C C . VAL A 1 103 ? 17.454 -6.946 -5.283 1.00 96.44 103 VAL A C 1
ATOM 705 O O . VAL A 1 103 ? 16.505 -6.530 -4.617 1.00 96.44 103 VAL A O 1
ATOM 708 N N . ASP A 1 104 ? 17.551 -8.200 -5.711 1.00 94.50 104 ASP A N 1
ATOM 709 C CA . ASP A 1 104 ? 16.705 -9.282 -5.226 1.00 94.50 104 ASP A CA 1
ATOM 710 C C . ASP A 1 104 ? 17.225 -9.754 -3.860 1.00 94.50 104 ASP A C 1
ATOM 712 O O . ASP A 1 104 ? 18.356 -10.226 -3.729 1.00 94.50 104 ASP A O 1
ATOM 716 N N . LEU A 1 105 ? 16.398 -9.598 -2.831 1.00 91.50 105 LEU A N 1
ATOM 717 C CA . LEU A 1 105 ? 16.733 -9.890 -1.441 1.00 91.50 105 LEU A CA 1
ATOM 718 C C . LEU A 1 105 ? 16.883 -11.385 -1.134 1.00 91.50 105 LEU A C 1
ATOM 720 O O . LEU A 1 105 ? 17.489 -11.712 -0.105 1.00 91.50 105 LEU A O 1
ATOM 724 N N . ASP A 1 106 ? 16.353 -12.261 -1.992 1.00 87.94 106 ASP A N 1
ATOM 725 C CA . ASP A 1 106 ? 16.462 -13.714 -1.845 1.00 87.94 106 ASP A CA 1
ATOM 726 C C . ASP A 1 106 ? 17.758 -14.236 -2.471 1.00 87.94 106 ASP A C 1
ATOM 728 O O . ASP A 1 106 ? 18.426 -15.101 -1.904 1.00 87.94 106 ASP A O 1
ATOM 732 N N . THR A 1 107 ? 18.120 -13.720 -3.650 1.00 88.00 107 THR A N 1
ATOM 733 C CA . THR A 1 107 ? 19.280 -14.208 -4.418 1.00 88.00 107 THR A CA 1
ATOM 734 C C . THR A 1 107 ? 20.545 -13.380 -4.204 1.00 88.00 107 THR A C 1
ATOM 736 O O . THR A 1 107 ? 21.646 -13.856 -4.477 1.00 88.00 107 THR A O 1
ATOM 739 N N . GLY A 1 108 ? 20.411 -12.136 -3.740 1.00 86.94 108 GLY A N 1
ATOM 740 C CA . GLY A 1 108 ? 21.504 -11.167 -3.668 1.00 86.94 108 GLY A CA 1
ATOM 741 C C . GLY A 1 108 ? 21.951 -10.627 -5.030 1.00 86.94 108 GLY A C 1
ATOM 742 O O . GLY A 1 108 ? 22.977 -9.953 -5.109 1.00 86.94 108 GLY A O 1
ATOM 743 N N . GLY A 1 109 ? 21.217 -10.931 -6.106 1.00 89.69 109 GLY A N 1
ATOM 744 C CA . GLY A 1 109 ? 21.527 -10.489 -7.462 1.00 89.69 109 GLY A CA 1
ATOM 745 C C . GLY A 1 109 ? 20.967 -9.103 -7.780 1.00 89.69 109 GLY A C 1
ATOM 746 O O . GLY A 1 109 ? 19.908 -8.717 -7.289 1.00 89.69 109 GLY A O 1
ATOM 747 N N . VAL A 1 110 ? 21.657 -8.361 -8.649 1.00 94.12 110 VAL A N 1
ATOM 748 C CA . VAL A 1 110 ? 21.116 -7.128 -9.242 1.00 94.12 110 VAL A CA 1
ATOM 749 C C . VAL A 1 110 ? 20.269 -7.501 -10.452 1.00 94.12 110 VAL A C 1
ATOM 751 O O . VAL A 1 110 ? 20.776 -8.117 -11.388 1.00 94.12 110 VAL A O 1
ATOM 754 N N . ILE A 1 111 ? 18.992 -7.124 -10.441 1.00 94.12 111 ILE A N 1
ATOM 755 C CA . ILE A 1 111 ? 18.042 -7.483 -11.507 1.00 94.12 111 ILE A CA 1
ATOM 756 C C . ILE A 1 111 ? 17.732 -6.327 -12.461 1.00 94.12 111 ILE A C 1
ATOM 758 O O . ILE A 1 111 ? 17.279 -6.555 -13.579 1.00 94.12 111 ILE A O 1
ATOM 762 N N . ALA A 1 112 ? 17.949 -5.092 -12.015 1.00 95.31 112 ALA A N 1
ATOM 763 C CA . ALA A 1 112 ? 17.704 -3.865 -12.760 1.00 95.31 112 ALA A CA 1
ATOM 764 C C . ALA A 1 112 ? 18.503 -2.716 -12.127 1.00 95.31 112 ALA A C 1
ATOM 766 O O . ALA A 1 112 ? 19.054 -2.856 -11.033 1.00 95.31 112 ALA A O 1
ATOM 767 N N . VAL A 1 113 ? 18.568 -1.576 -12.806 1.00 96.06 113 VAL A N 1
ATOM 768 C CA . VAL A 1 113 ? 19.228 -0.370 -12.303 1.00 96.06 113 VAL A CA 1
ATOM 769 C C . VAL A 1 113 ? 18.364 0.858 -12.561 1.00 96.06 113 VAL A C 1
ATOM 771 O O . VAL A 1 113 ? 17.926 1.099 -13.684 1.00 96.06 113 VAL A O 1
ATOM 774 N N . GLU A 1 114 ? 18.128 1.651 -11.523 1.00 95.12 114 GLU A N 1
ATOM 775 C CA . GLU A 1 114 ? 17.586 2.997 -11.674 1.00 95.12 114 GLU A CA 1
ATOM 776 C C . GLU A 1 114 ? 18.704 3.942 -12.121 1.00 95.12 114 GLU A C 1
ATOM 778 O O . GLU A 1 114 ? 19.772 3.986 -11.505 1.00 95.12 114 GLU A O 1
ATOM 783 N N . ALA A 1 115 ? 18.465 4.687 -13.200 1.00 91.19 115 ALA A N 1
ATOM 784 C CA . ALA A 1 115 ? 19.409 5.663 -13.731 1.00 91.19 115 ALA A CA 1
ATOM 785 C C . ALA A 1 115 ? 18.833 7.072 -13.585 1.00 91.19 115 ALA A C 1
ATOM 787 O O . ALA A 1 115 ? 17.891 7.445 -14.288 1.00 91.19 115 ALA A O 1
ATOM 788 N N . THR A 1 116 ? 19.441 7.867 -12.707 1.00 85.75 116 THR A N 1
ATOM 789 C CA . THR A 1 116 ? 18.989 9.227 -12.404 1.00 85.75 116 THR A CA 1
ATOM 790 C C . THR A 1 116 ? 20.066 10.222 -12.801 1.00 85.75 116 THR A C 1
ATOM 792 O O . THR A 1 116 ? 21.211 10.130 -12.363 1.00 85.75 116 THR A O 1
ATOM 795 N N . ALA A 1 117 ? 19.697 11.200 -13.622 1.00 80.75 117 ALA A N 1
ATOM 796 C CA . ALA A 1 117 ? 20.575 12.287 -14.026 1.00 80.75 117 ALA A CA 1
ATOM 797 C C . ALA A 1 117 ? 19.943 13.628 -13.639 1.00 80.75 117 ALA A C 1
ATOM 799 O O . ALA A 1 117 ? 18.770 13.872 -13.923 1.00 80.75 117 ALA A O 1
ATOM 800 N N . GLU A 1 118 ? 20.722 14.499 -12.992 1.00 69.44 118 GLU A N 1
ATOM 801 C CA . GLU A 1 118 ? 20.303 15.880 -12.754 1.00 69.44 118 GLU A CA 1
ATOM 802 C C . GLU A 1 118 ? 20.302 16.628 -14.088 1.00 69.44 118 GLU A C 1
ATOM 804 O O . GLU A 1 118 ? 21.355 16.879 -14.680 1.00 69.44 118 GLU A O 1
ATOM 809 N N . VAL A 1 119 ? 19.112 17.000 -14.552 1.00 65.88 119 VAL A N 1
ATOM 810 C CA . VAL A 1 119 ? 18.943 17.888 -15.700 1.00 65.88 119 VAL A CA 1
ATOM 811 C C . VAL A 1 119 ? 18.453 19.236 -15.173 1.00 65.88 119 VAL A C 1
ATOM 813 O O . VAL A 1 119 ? 17.532 19.250 -14.354 1.00 65.88 119 VAL A O 1
ATOM 816 N N . PRO A 1 120 ? 19.033 20.373 -15.602 1.00 60.12 120 PRO A N 1
ATOM 817 C CA . PRO A 1 120 ? 18.470 21.689 -15.331 1.00 60.12 120 PRO A CA 1
ATOM 818 C C . PRO A 1 120 ? 17.110 21.807 -16.032 1.00 60.12 120 PRO A C 1
ATOM 820 O O . PRO A 1 120 ? 17.027 22.243 -17.177 1.00 60.12 120 PRO A O 1
ATOM 823 N N . SER A 1 121 ? 16.038 21.363 -15.380 1.00 56.03 121 SER A N 1
ATOM 824 C CA . SER A 1 121 ? 14.690 21.475 -15.919 1.00 56.03 121 SER A CA 1
ATOM 825 C C . SER A 1 121 ? 14.003 22.724 -15.380 1.00 56.03 121 SER A C 1
ATOM 827 O O . SER A 1 121 ? 14.021 23.039 -14.187 1.00 56.03 121 SER A O 1
ATOM 829 N N . ILE A 1 122 ? 13.361 23.461 -16.284 1.00 55.09 122 ILE A N 1
ATOM 830 C CA . ILE A 1 122 ? 12.244 24.323 -15.903 1.00 55.09 122 ILE A CA 1
ATOM 831 C C . ILE A 1 122 ? 11.138 23.355 -15.472 1.00 55.09 122 ILE A C 1
ATOM 833 O O . ILE A 1 122 ? 10.908 22.373 -16.172 1.00 55.09 122 ILE A O 1
ATOM 837 N N . ARG A 1 123 ? 10.481 23.581 -14.324 1.00 55.03 123 ARG A N 1
ATOM 838 C CA . ARG A 1 123 ? 9.392 22.713 -13.834 1.00 55.03 123 ARG A CA 1
ATOM 839 C C . ARG A 1 123 ? 8.202 22.734 -14.800 1.00 55.03 123 ARG A C 1
ATOM 841 O O . ARG A 1 123 ? 7.255 23.489 -14.602 1.00 55.03 123 ARG A O 1
ATOM 848 N N . ILE A 1 124 ? 8.276 21.922 -15.845 1.00 63.34 124 ILE A N 1
ATOM 849 C CA . ILE A 1 124 ? 7.231 21.695 -16.835 1.00 63.34 124 ILE A CA 1
ATOM 850 C C . ILE A 1 124 ? 6.568 20.364 -16.473 1.00 63.34 124 ILE A C 1
ATOM 852 O O . ILE A 1 124 ? 7.242 19.350 -16.290 1.00 63.34 124 ILE A O 1
ATOM 856 N N . SER A 1 125 ? 5.243 20.380 -16.324 1.00 69.00 125 SER A N 1
ATOM 857 C CA . SER A 1 125 ? 4.449 19.161 -16.130 1.00 69.00 125 SER A CA 1
ATOM 858 C C . SER A 1 125 ? 4.674 18.213 -17.316 1.00 69.00 125 SER A C 1
ATOM 860 O O . SER A 1 125 ? 4.615 18.633 -18.471 1.00 69.00 125 SER A O 1
ATOM 862 N N . GLY A 1 126 ? 4.978 16.947 -17.019 1.00 77.50 126 GLY A N 1
ATOM 863 C CA . GLY A 1 126 ? 5.274 15.933 -18.034 1.00 77.50 126 GLY A CA 1
ATOM 864 C C . GLY A 1 126 ? 6.708 15.938 -18.585 1.00 77.50 126 GLY A C 1
ATOM 865 O O . GLY A 1 126 ? 6.959 15.277 -19.588 1.00 77.50 126 GLY A O 1
ATOM 866 N N . ASP A 1 127 ? 7.656 16.644 -17.961 1.00 87.19 127 ASP A N 1
ATOM 867 C CA . ASP A 1 127 ? 9.062 16.610 -18.384 1.00 87.19 127 ASP A CA 1
ATOM 868 C C . ASP A 1 127 ? 9.684 15.205 -18.244 1.00 87.19 127 ASP A C 1
ATOM 870 O O . ASP A 1 127 ? 9.699 14.608 -17.166 1.00 87.19 127 ASP A O 1
ATOM 874 N N . VAL A 1 128 ? 10.239 14.696 -19.349 1.00 91.69 128 VAL A N 1
ATOM 875 C CA . VAL A 1 128 ? 10.925 13.395 -19.441 1.00 91.69 128 VAL A CA 1
ATOM 876 C C . VAL A 1 128 ? 12.437 13.527 -19.653 1.00 91.69 128 VAL A C 1
ATOM 878 O O . VAL A 1 128 ? 13.117 12.534 -19.925 1.00 91.69 128 VAL A O 1
ATOM 881 N N . SER A 1 129 ? 12.996 14.731 -19.505 1.00 90.94 129 SER A N 1
ATOM 882 C CA . SER A 1 129 ? 14.426 14.993 -19.715 1.00 90.94 129 SER A CA 1
ATOM 883 C C . SER A 1 129 ? 15.321 14.182 -18.773 1.00 90.94 129 SER A C 1
ATOM 885 O O . SER A 1 129 ? 16.366 13.687 -19.196 1.00 90.94 129 SER A O 1
ATOM 887 N N . GLY A 1 130 ? 14.899 13.987 -17.518 1.00 90.56 130 GLY A N 1
ATOM 888 C CA . GLY A 1 130 ? 15.603 13.151 -16.537 1.00 90.56 130 GLY A CA 1
ATOM 889 C C . GLY A 1 130 ? 15.769 11.696 -17.004 1.00 90.56 130 GLY A C 1
ATOM 890 O O . GLY A 1 130 ? 16.904 11.242 -17.157 1.00 90.56 130 GLY A O 1
ATOM 891 N N . PRO A 1 131 ? 14.671 10.974 -17.300 1.00 93.12 131 PRO A N 1
ATOM 892 C CA . PRO A 1 131 ? 14.714 9.638 -17.902 1.00 93.12 131 PRO A CA 1
ATOM 893 C C . PRO A 1 131 ? 15.553 9.542 -19.175 1.00 93.12 131 PRO A C 1
ATOM 895 O O . PRO A 1 131 ? 16.331 8.603 -19.329 1.00 93.12 131 PRO A O 1
ATOM 898 N N . VAL A 1 132 ? 15.434 10.522 -20.076 1.00 94.94 132 VAL A N 1
ATOM 899 C CA . VAL A 1 132 ? 16.224 10.582 -21.315 1.00 94.94 132 VAL A CA 1
ATOM 900 C C . VAL A 1 132 ? 17.720 10.658 -21.008 1.00 94.94 132 VAL A C 1
ATOM 902 O O . VAL A 1 132 ? 18.509 9.883 -21.551 1.00 94.94 132 VAL A O 1
ATOM 905 N N . ALA A 1 133 ? 18.121 11.544 -20.097 1.00 93.19 133 ALA A N 1
ATOM 906 C CA . ALA A 1 133 ? 19.507 11.651 -19.662 1.00 93.19 133 ALA A CA 1
ATOM 907 C C . ALA A 1 133 ? 19.993 10.365 -18.965 1.00 93.19 133 ALA A C 1
ATOM 909 O O . ALA A 1 133 ? 21.122 9.933 -19.206 1.00 93.19 133 ALA A O 1
ATOM 910 N N . GLY A 1 134 ? 19.132 9.706 -18.182 1.00 93.38 134 GLY A N 1
ATOM 911 C CA . GLY A 1 134 ? 19.398 8.396 -17.580 1.00 93.38 134 GLY A CA 1
ATOM 912 C C . GLY A 1 134 ? 19.683 7.302 -18.616 1.00 93.38 134 GLY A C 1
ATOM 913 O O . GLY A 1 134 ? 20.652 6.558 -18.464 1.00 93.38 134 GLY A O 1
ATOM 914 N N . ILE A 1 135 ? 18.916 7.246 -19.713 1.00 94.94 135 ILE A N 1
ATOM 915 C CA . ILE A 1 135 ? 19.135 6.299 -20.823 1.00 94.94 135 ILE A CA 1
ATOM 916 C C . ILE A 1 135 ? 20.518 6.500 -21.453 1.00 94.94 135 ILE A C 1
ATOM 918 O O . ILE A 1 135 ? 21.274 5.537 -21.612 1.00 94.94 135 ILE A O 1
ATOM 922 N N . TYR A 1 136 ? 20.878 7.744 -21.784 1.00 94.69 136 TYR A N 1
ATOM 923 C CA . TYR A 1 136 ? 22.188 8.043 -22.367 1.00 94.69 136 TYR A CA 1
ATOM 924 C C . TYR A 1 136 ? 23.334 7.761 -21.395 1.00 94.69 136 TYR A C 1
ATOM 926 O O . TYR A 1 136 ? 24.363 7.224 -21.803 1.00 94.69 136 TYR A O 1
ATOM 934 N N . ALA A 1 137 ? 23.169 8.078 -20.110 1.00 92.50 137 ALA A N 1
ATOM 935 C CA . ALA A 1 137 ? 24.167 7.764 -19.097 1.00 92.50 137 ALA A CA 1
ATOM 936 C C . ALA A 1 137 ? 24.377 6.250 -18.957 1.00 92.50 137 ALA A C 1
ATOM 938 O O . ALA A 1 137 ? 25.514 5.784 -18.965 1.00 92.50 137 ALA A O 1
ATOM 939 N N . ALA A 1 138 ? 23.293 5.474 -18.907 1.00 92.62 138 ALA A N 1
ATOM 940 C CA . ALA A 1 138 ? 23.360 4.020 -18.843 1.00 92.62 138 ALA A CA 1
ATOM 941 C C . ALA A 1 138 ? 24.013 3.403 -20.089 1.00 92.62 138 ALA A C 1
ATOM 943 O O . ALA A 1 138 ? 24.690 2.384 -19.985 1.00 92.62 138 ALA A O 1
ATOM 944 N N . ALA A 1 139 ? 23.818 3.999 -21.270 1.00 92.38 139 ALA A N 1
ATOM 945 C CA . ALA A 1 139 ? 24.488 3.565 -22.495 1.00 92.38 139 ALA A CA 1
ATOM 946 C C . ALA A 1 139 ? 26.003 3.830 -22.457 1.00 92.38 139 ALA A C 1
ATOM 948 O O . ALA A 1 139 ? 26.777 2.986 -22.895 1.00 92.38 139 ALA A O 1
ATOM 949 N N . ARG A 1 140 ? 26.437 4.967 -21.892 1.00 91.00 140 ARG A N 1
ATOM 950 C CA . ARG A 1 140 ? 27.867 5.304 -21.729 1.00 91.00 140 ARG A CA 1
ATOM 951 C C . ARG A 1 140 ? 28.596 4.381 -20.753 1.00 91.00 140 ARG A C 1
ATOM 953 O O . ARG A 1 140 ? 29.789 4.174 -20.912 1.00 91.00 140 ARG A O 1
ATOM 960 N N . GLU A 1 141 ? 27.881 3.857 -19.764 1.00 89.19 141 GLU A N 1
ATOM 961 C CA . GLU A 1 141 ? 28.381 2.876 -18.788 1.00 89.19 141 GLU A CA 1
ATOM 962 C C . GLU A 1 141 ? 28.191 1.422 -19.256 1.00 89.19 141 GLU A C 1
ATOM 964 O O . GLU A 1 141 ? 28.374 0.496 -18.467 1.00 89.19 141 GLU A O 1
ATOM 969 N N . GLU A 1 142 ? 27.775 1.216 -20.515 1.00 87.19 142 GLU A N 1
ATOM 970 C CA . GLU A 1 142 ? 27.532 -0.102 -21.120 1.00 87.19 142 GLU A CA 1
ATOM 971 C C . GLU A 1 142 ? 26.622 -1.002 -20.259 1.00 87.19 142 GLU A C 1
ATOM 973 O O . GLU A 1 142 ? 26.774 -2.222 -20.194 1.00 87.19 142 GLU A O 1
ATOM 978 N N . ALA A 1 143 ? 25.652 -0.402 -19.561 1.00 87.50 143 ALA A N 1
ATOM 979 C CA . ALA A 1 143 ? 24.836 -1.108 -18.583 1.00 87.50 143 ALA A CA 1
ATOM 980 C C . ALA A 1 143 ? 23.906 -2.128 -19.263 1.00 87.50 143 ALA A C 1
ATOM 982 O O . ALA A 1 143 ? 22.894 -1.760 -19.848 1.00 87.50 143 ALA A O 1
ATOM 983 N N . LEU A 1 144 ? 24.182 -3.424 -19.162 1.00 87.62 144 LEU A N 1
ATOM 984 C CA . LEU A 1 144 ? 23.342 -4.450 -19.806 1.00 87.62 144 LEU A CA 1
ATOM 985 C C . LEU A 1 144 ? 22.069 -4.799 -19.018 1.00 87.62 144 LEU A C 1
ATOM 987 O O . LEU A 1 144 ? 21.194 -5.496 -19.527 1.00 87.62 144 LEU A O 1
ATOM 991 N N . LEU A 1 145 ? 21.962 -4.319 -17.778 1.00 92.44 145 LEU A N 1
ATOM 992 C CA . LEU A 1 145 ? 20.804 -4.554 -16.921 1.00 92.44 145 LEU A CA 1
ATOM 993 C C . LEU A 1 145 ? 19.565 -3.788 -17.419 1.00 92.44 145 LEU A C 1
ATOM 995 O O . LEU A 1 145 ? 19.709 -2.706 -18.006 1.00 92.44 145 LEU A O 1
ATOM 999 N N . PRO A 1 146 ? 18.353 -4.306 -17.144 1.00 95.69 146 PRO A N 1
ATOM 1000 C CA . PRO A 1 146 ? 17.124 -3.549 -17.318 1.00 95.69 146 PRO A CA 1
ATOM 1001 C C . PRO A 1 146 ? 17.171 -2.202 -16.589 1.00 95.69 146 PRO A C 1
ATOM 1003 O O . PRO A 1 146 ? 17.689 -2.116 -15.474 1.00 95.69 146 PRO A O 1
ATOM 1006 N N . LEU A 1 147 ? 16.618 -1.157 -17.204 1.00 96.62 147 LEU A N 1
ATOM 1007 C CA . LEU A 1 147 ? 16.568 0.182 -16.619 1.00 96.62 147 LEU A CA 1
ATOM 1008 C C . LEU A 1 147 ? 15.237 0.433 -15.927 1.00 96.62 147 LEU A C 1
ATOM 1010 O O . LEU A 1 147 ? 14.181 0.136 -16.476 1.00 96.62 147 LEU A O 1
ATOM 1014 N N . LEU A 1 148 ? 15.286 1.057 -14.760 1.00 97.25 148 LEU A N 1
ATOM 1015 C CA . LEU A 1 148 ? 14.125 1.625 -14.094 1.00 97.25 148 LEU A CA 1
ATOM 1016 C C . LEU A 1 148 ? 14.153 3.151 -14.260 1.00 97.25 148 LEU A C 1
ATOM 1018 O O . LEU A 1 148 ? 15.150 3.789 -13.927 1.00 97.25 148 LEU A O 1
ATOM 1022 N N . LEU A 1 149 ? 13.089 3.731 -14.824 1.00 95.88 149 LEU A N 1
ATOM 1023 C CA . LEU A 1 149 ? 13.017 5.155 -15.175 1.00 95.88 149 LEU A CA 1
ATOM 1024 C C . LEU A 1 149 ? 11.716 5.778 -14.658 1.00 95.88 149 LEU A C 1
ATOM 1026 O O . LEU A 1 149 ? 10.631 5.272 -14.939 1.00 95.88 149 LEU A O 1
ATOM 1030 N N . ALA A 1 150 ? 11.811 6.896 -13.940 1.00 94.50 150 ALA A N 1
ATOM 1031 C CA . ALA A 1 150 ? 10.650 7.604 -13.404 1.00 94.50 150 ALA A CA 1
ATOM 1032 C C . ALA A 1 150 ? 9.990 8.504 -14.461 1.00 94.50 150 ALA A C 1
ATOM 1034 O O . ALA A 1 150 ? 10.604 9.454 -14.935 1.00 94.50 150 ALA A O 1
ATOM 1035 N N . VAL A 1 151 ? 8.727 8.250 -14.796 1.00 94.81 151 VAL A N 1
ATOM 1036 C CA . VAL A 1 151 ? 7.956 9.028 -15.775 1.00 94.81 151 VAL A CA 1
ATOM 1037 C C . VAL A 1 151 ? 6.737 9.649 -15.085 1.00 94.81 151 VAL A C 1
ATOM 1039 O O . VAL A 1 151 ? 5.943 8.911 -14.501 1.00 94.81 151 VAL A O 1
ATOM 1042 N N . PRO A 1 152 ? 6.542 10.978 -15.148 1.00 93.62 152 PRO A N 1
ATOM 1043 C CA . PRO A 1 152 ? 5.354 11.614 -14.581 1.00 93.62 152 PRO A CA 1
ATOM 1044 C C . PRO A 1 152 ? 4.060 11.121 -15.245 1.00 93.62 152 PRO A C 1
ATOM 1046 O O . PRO A 1 152 ? 4.012 10.959 -16.467 1.00 93.62 152 PRO A O 1
ATOM 1049 N N . SER A 1 153 ? 2.988 10.954 -14.468 1.00 94.56 153 SER A N 1
ATOM 1050 C CA . SER A 1 153 ? 1.661 10.561 -14.966 1.00 94.56 153 SER A CA 1
ATOM 1051 C C . SER A 1 153 ? 1.135 11.500 -16.056 1.00 94.56 153 SER A C 1
ATOM 1053 O O . SER A 1 153 ? 0.551 11.037 -17.036 1.00 94.56 153 SER A O 1
ATOM 1055 N N . ASP A 1 154 ? 1.428 12.797 -15.948 1.00 93.62 154 ASP A N 1
ATOM 1056 C CA . ASP A 1 154 ? 1.067 13.803 -16.951 1.00 93.62 154 ASP A CA 1
ATOM 1057 C C . ASP A 1 154 ? 1.663 13.496 -18.332 1.00 93.62 154 ASP A C 1
ATOM 1059 O O . ASP A 1 154 ? 0.973 13.630 -19.342 1.00 93.62 154 ASP A O 1
ATOM 1063 N N . ALA A 1 155 ? 2.916 13.025 -18.396 1.00 94.56 155 ALA A N 1
ATOM 1064 C CA . ALA A 1 155 ? 3.552 12.649 -19.661 1.00 94.56 155 ALA A CA 1
ATOM 1065 C C . ALA A 1 155 ? 2.856 11.437 -20.299 1.00 94.56 155 ALA A C 1
ATOM 1067 O O . ALA A 1 155 ? 2.712 11.364 -21.518 1.00 94.56 155 ALA A O 1
ATOM 1068 N N . VAL A 1 156 ? 2.388 10.496 -19.472 1.00 96.31 156 VAL A N 1
ATOM 1069 C CA . VAL A 1 156 ? 1.639 9.320 -19.934 1.00 96.31 156 VAL A CA 1
ATOM 1070 C C . VAL A 1 156 ? 0.283 9.729 -20.506 1.00 96.31 156 VAL A C 1
ATOM 1072 O O . VAL A 1 156 ? -0.091 9.259 -21.578 1.00 96.31 156 VAL A O 1
ATOM 1075 N N . VAL A 1 157 ? -0.429 10.638 -19.835 1.00 95.44 157 VAL A N 1
ATOM 1076 C CA . VAL A 1 157 ? -1.735 11.144 -20.290 1.00 95.44 157 VAL A CA 1
ATOM 1077 C C . VAL A 1 157 ? -1.630 11.989 -21.553 1.00 95.44 157 VAL A C 1
ATOM 1079 O O . VAL A 1 157 ? -2.481 11.882 -22.433 1.00 95.44 157 VAL A O 1
ATOM 1082 N N . GLN A 1 158 ? -0.573 12.791 -21.684 1.00 93.56 158 GLN A N 1
ATOM 1083 C CA . GLN A 1 158 ? -0.289 13.549 -22.908 1.00 93.56 158 GLN A CA 1
ATOM 1084 C C . GLN A 1 158 ? 0.073 12.637 -24.100 1.00 93.56 158 GLN A C 1
ATOM 1086 O O . GLN A 1 158 ? 0.066 13.079 -25.251 1.00 93.56 158 GLN A O 1
ATOM 1091 N N . GLY A 1 159 ? 0.354 11.355 -23.845 1.00 91.12 159 GLY A N 1
ATOM 1092 C CA . GLY A 1 159 ? 0.497 10.318 -24.857 1.00 91.12 159 GLY A CA 1
ATOM 1093 C C . GLY A 1 159 ? 1.831 10.349 -25.605 1.00 91.12 159 GLY A C 1
ATOM 1094 O O . GLY A 1 159 ? 2.855 10.838 -25.125 1.00 91.12 159 GLY A O 1
ATOM 1095 N N . SER A 1 160 ? 1.839 9.788 -26.818 1.00 87.38 160 SER A N 1
ATOM 1096 C CA . SER A 1 160 ? 3.076 9.515 -27.566 1.00 87.38 160 SER A CA 1
ATOM 1097 C C . SER A 1 160 ? 3.905 10.755 -27.903 1.00 87.38 160 SER A C 1
ATOM 1099 O O . SER A 1 160 ? 5.111 10.617 -28.090 1.00 87.38 160 SER A O 1
ATOM 1101 N N . GLY A 1 161 ? 3.290 11.941 -27.981 1.00 89.12 161 GLY A N 1
ATOM 1102 C CA . GLY A 1 161 ? 4.000 13.197 -28.236 1.00 89.12 161 GLY A CA 1
ATOM 1103 C C . GLY A 1 161 ? 4.933 13.580 -27.087 1.00 89.12 161 GLY A C 1
ATOM 1104 O O . GLY A 1 161 ? 6.112 13.833 -27.319 1.00 89.12 161 GLY A O 1
ATOM 1105 N N . ALA A 1 162 ? 4.437 13.537 -25.847 1.00 92.00 162 ALA A N 1
ATOM 1106 C CA . ALA A 1 162 ? 5.236 13.837 -24.656 1.00 92.00 162 ALA A CA 1
ATOM 1107 C C . ALA A 1 162 ? 6.342 12.796 -24.413 1.00 92.00 162 ALA A C 1
ATOM 1109 O O . ALA A 1 162 ? 7.430 13.125 -23.947 1.00 92.00 162 ALA A O 1
ATOM 1110 N N . LEU A 1 163 ? 6.095 11.540 -24.792 1.00 95.38 163 LEU A N 1
ATOM 1111 C CA . LEU A 1 163 ? 7.054 10.439 -24.664 1.00 95.38 163 LEU A CA 1
ATOM 1112 C C . LEU A 1 163 ? 7.992 10.285 -25.874 1.00 95.38 163 LEU A C 1
ATOM 1114 O O . LEU A 1 163 ? 8.873 9.423 -25.862 1.00 95.38 163 LEU A O 1
ATOM 1118 N N . ALA A 1 164 ? 7.839 11.095 -26.927 1.00 95.19 164 ALA A N 1
ATOM 1119 C CA . ALA A 1 164 ? 8.652 10.983 -28.137 1.00 95.19 164 ALA A CA 1
ATOM 1120 C C . ALA A 1 164 ? 10.169 11.082 -27.867 1.00 95.19 164 ALA A C 1
ATOM 1122 O O . ALA A 1 164 ? 10.889 10.217 -28.378 1.00 95.19 164 ALA A O 1
ATOM 1123 N N . PRO A 1 165 ? 10.667 12.012 -27.021 1.00 95.50 165 PRO A N 1
ATOM 1124 C CA . PRO A 1 165 ? 12.095 12.089 -26.699 1.00 95.50 165 PRO A CA 1
ATOM 1125 C C . PRO A 1 165 ? 12.623 10.831 -25.997 1.00 95.50 165 PRO A C 1
ATOM 1127 O O . PRO A 1 165 ? 13.725 10.370 -26.288 1.00 95.50 165 PRO A O 1
ATOM 1130 N N . LEU A 1 166 ? 11.820 10.227 -25.112 1.00 95.25 166 LEU A N 1
ATOM 1131 C CA . LEU A 1 166 ? 12.156 8.960 -24.454 1.00 95.25 166 LEU A CA 1
ATOM 1132 C C . LEU A 1 166 ? 12.304 7.839 -25.493 1.00 95.25 166 LEU A C 1
ATOM 1134 O O . LEU A 1 166 ? 13.301 7.118 -25.501 1.00 95.25 166 LEU A O 1
ATOM 1138 N N . HIS A 1 167 ? 11.336 7.714 -26.405 1.00 95.62 167 HIS A N 1
ATOM 1139 C CA . HIS A 1 167 ? 11.378 6.715 -27.474 1.00 95.62 167 HIS A CA 1
ATOM 1140 C C . HIS A 1 167 ? 12.561 6.924 -28.429 1.00 95.62 167 HIS A C 1
ATOM 1142 O O . HIS A 1 167 ? 13.155 5.954 -28.897 1.00 95.62 167 HIS A O 1
ATOM 1148 N N . GLU A 1 168 ? 12.913 8.171 -28.732 1.00 96.50 168 GLU A N 1
ATOM 1149 C CA . GLU A 1 168 ? 14.078 8.502 -29.551 1.00 96.50 168 GLU A CA 1
ATOM 1150 C C . GLU A 1 168 ? 15.389 8.109 -28.862 1.00 96.50 168 GLU A C 1
ATOM 1152 O O . GLU A 1 168 ? 16.208 7.423 -29.472 1.00 96.50 168 GLU A O 1
ATOM 1157 N N . ALA A 1 169 ? 15.550 8.431 -27.576 1.00 95.94 169 ALA A N 1
ATOM 1158 C CA . ALA A 1 169 ? 16.725 8.044 -26.795 1.00 95.94 169 ALA A CA 1
ATOM 1159 C C . ALA A 1 169 ? 16.900 6.518 -26.722 1.00 95.94 169 ALA A C 1
ATOM 1161 O O . ALA A 1 169 ? 18.010 6.000 -26.875 1.00 95.94 169 ALA A O 1
ATOM 1162 N N . MET A 1 170 ? 15.799 5.780 -26.563 1.00 95.56 170 MET A N 1
ATOM 1163 C CA . MET A 1 170 ? 15.799 4.314 -26.601 1.00 95.56 170 MET A CA 1
ATOM 1164 C C . MET A 1 170 ? 16.289 3.767 -27.946 1.00 95.56 170 MET A C 1
ATOM 1166 O O . MET A 1 170 ? 17.125 2.864 -27.974 1.00 95.56 170 MET A O 1
ATOM 1170 N N . ARG A 1 171 ? 15.826 4.341 -29.067 1.00 95.44 171 ARG A N 1
ATOM 1171 C CA . ARG A 1 171 ? 16.288 3.961 -30.415 1.00 95.44 171 ARG A CA 1
ATOM 1172 C C . ARG A 1 171 ? 17.759 4.309 -30.626 1.00 95.44 171 ARG A C 1
ATOM 1174 O O . ARG A 1 171 ? 18.511 3.465 -31.101 1.00 95.44 171 ARG A O 1
ATOM 1181 N N . ALA A 1 172 ? 18.176 5.513 -30.236 1.00 96.75 172 ALA A N 1
ATOM 1182 C CA . ALA A 1 172 ? 19.553 5.986 -30.378 1.00 96.75 172 ALA A CA 1
ATOM 1183 C C . ALA A 1 172 ? 20.555 5.122 -29.596 1.00 96.75 172 ALA A C 1
ATOM 1185 O O . ALA A 1 172 ? 21.689 4.939 -30.028 1.00 96.75 172 ALA A O 1
ATOM 1186 N N . THR A 1 173 ? 20.127 4.557 -28.465 1.00 95.25 173 THR A N 1
ATOM 1187 C CA . THR A 1 173 ? 20.942 3.668 -27.621 1.00 95.25 173 THR A CA 1
ATOM 1188 C C . THR A 1 173 ? 20.702 2.180 -27.885 1.00 95.25 173 THR A C 1
ATOM 1190 O O . THR A 1 173 ? 21.275 1.338 -27.201 1.00 95.25 173 THR A O 1
ATOM 1193 N N . SER A 1 174 ? 19.885 1.838 -28.890 1.00 94.50 174 SER A N 1
ATOM 1194 C CA . SER A 1 174 ? 19.542 0.458 -29.272 1.00 94.50 174 SER A CA 1
ATOM 1195 C C . SER A 1 174 ? 18.974 -0.410 -28.138 1.00 94.50 174 SER A C 1
ATOM 1197 O O . SER A 1 174 ? 19.084 -1.637 -28.183 1.00 94.50 174 SER A O 1
ATOM 1199 N N . ARG A 1 175 ? 18.328 0.197 -27.136 1.00 93.75 175 ARG A N 1
ATOM 1200 C CA . ARG A 1 175 ? 17.666 -0.543 -26.052 1.00 93.75 175 ARG A CA 1
ATOM 1201 C C . ARG A 1 175 ? 16.265 -0.980 -26.437 1.00 93.75 175 ARG A C 1
ATOM 1203 O O . ARG A 1 175 ? 15.532 -0.269 -27.129 1.00 93.75 175 ARG A O 1
ATOM 1210 N N . ARG A 1 176 ? 15.849 -2.143 -25.937 1.00 94.69 176 ARG A N 1
ATOM 1211 C CA . ARG A 1 176 ? 14.503 -2.669 -26.192 1.00 94.69 176 ARG A CA 1
ATOM 1212 C C . ARG A 1 176 ? 13.532 -2.176 -25.114 1.00 94.69 176 ARG A C 1
ATOM 1214 O O . ARG A 1 176 ? 13.903 -2.171 -23.945 1.00 94.69 176 ARG A O 1
ATOM 1221 N N . PRO A 1 177 ? 12.267 -1.853 -25.447 1.00 95.19 177 PRO A N 1
ATOM 1222 C CA . PRO A 1 177 ? 11.268 -1.460 -24.445 1.00 95.19 177 PRO A CA 1
ATOM 1223 C C . PRO A 1 177 ? 11.110 -2.462 -23.290 1.00 95.19 177 PRO A C 1
ATOM 1225 O O 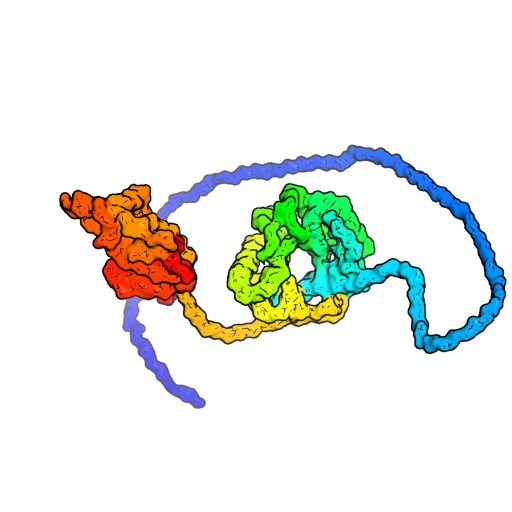. PRO A 1 177 ? 10.988 -2.058 -22.141 1.00 95.19 177 PRO A O 1
ATOM 1228 N N . ARG A 1 178 ? 11.224 -3.767 -23.579 1.00 94.56 178 ARG A N 1
ATOM 1229 C CA . ARG A 1 178 ? 11.141 -4.851 -22.578 1.00 94.56 178 ARG A CA 1
ATOM 1230 C C . ARG A 1 178 ? 12.272 -4.855 -21.544 1.00 94.56 178 ARG A C 1
ATOM 1232 O O . ARG A 1 178 ? 12.180 -5.553 -20.544 1.00 94.56 178 ARG A O 1
ATOM 1239 N N . GLU A 1 179 ? 13.353 -4.128 -21.813 1.00 95.06 179 GLU A N 1
ATOM 1240 C CA . GLU A 1 179 ? 14.490 -3.944 -20.904 1.00 95.06 179 GLU A CA 1
ATOM 1241 C C . GLU A 1 179 ? 14.304 -2.679 -20.053 1.00 95.06 179 GLU A C 1
ATOM 1243 O O . GLU A 1 179 ? 15.253 -2.213 -19.431 1.00 95.06 179 GLU A O 1
ATOM 1248 N N . VAL A 1 180 ? 13.105 -2.086 -20.043 1.00 97.06 180 VAL A N 1
ATOM 1249 C CA . VAL A 1 180 ? 12.808 -0.857 -19.310 1.00 97.06 180 VAL A CA 1
ATOM 1250 C C . VAL A 1 180 ? 11.521 -0.995 -18.507 1.00 97.06 180 VAL A C 1
ATOM 1252 O O . VAL A 1 180 ? 10.469 -1.372 -19.026 1.00 97.06 180 VAL A O 1
ATOM 1255 N N . ILE A 1 181 ? 11.622 -0.637 -17.231 1.00 97.88 181 ILE A N 1
ATOM 1256 C CA . ILE A 1 181 ? 10.523 -0.493 -16.286 1.00 97.88 181 ILE A CA 1
ATOM 1257 C C . ILE A 1 181 ? 10.266 1.003 -16.106 1.00 97.88 181 ILE A C 1
ATOM 1259 O O . ILE A 1 181 ? 11.102 1.729 -15.569 1.00 97.88 181 ILE A O 1
ATOM 1263 N N . LEU A 1 182 ? 9.104 1.472 -16.549 1.00 97.88 182 LEU A N 1
ATOM 1264 C CA . LEU A 1 182 ? 8.670 2.851 -16.353 1.00 97.88 182 LEU A CA 1
ATOM 1265 C C . LEU A 1 182 ? 7.910 2.953 -15.032 1.00 97.88 182 LEU A C 1
ATOM 1267 O O . LEU A 1 182 ? 6.838 2.367 -14.891 1.00 97.88 182 LEU A O 1
ATOM 1271 N N . VAL A 1 183 ? 8.458 3.687 -14.066 1.00 97.31 183 VAL A N 1
ATOM 1272 C CA . VAL A 1 183 ? 7.776 3.989 -12.804 1.00 97.31 183 VAL A CA 1
ATOM 1273 C C . VAL A 1 183 ? 6.941 5.234 -13.001 1.00 97.31 183 VAL A C 1
ATOM 1275 O O . VAL A 1 183 ? 7.481 6.324 -13.168 1.00 97.31 183 VAL A O 1
ATOM 1278 N N . ILE A 1 184 ? 5.627 5.075 -12.956 1.00 96.44 184 ILE A N 1
ATOM 1279 C CA . ILE A 1 184 ? 4.701 6.191 -13.047 1.00 96.44 184 ILE A CA 1
ATOM 1280 C C . ILE A 1 184 ? 4.697 6.932 -11.714 1.00 96.44 184 ILE A C 1
ATOM 1282 O O . ILE A 1 184 ? 4.395 6.349 -10.669 1.00 96.44 184 ILE A O 1
ATOM 1286 N N . THR A 1 185 ? 5.072 8.206 -11.761 1.00 93.12 185 THR A N 1
ATOM 1287 C CA . THR A 1 185 ? 5.183 9.099 -10.602 1.00 93.12 185 THR A CA 1
ATOM 1288 C C . THR A 1 185 ? 4.212 10.273 -10.712 1.00 93.12 185 THR A C 1
ATOM 1290 O O . THR A 1 185 ? 3.614 10.505 -11.761 1.00 93.12 185 THR A O 1
ATOM 1293 N N . GLY A 1 186 ? 4.058 11.033 -9.627 1.00 88.50 186 GLY A N 1
ATOM 1294 C CA . GLY A 1 186 ? 3.127 12.160 -9.558 1.00 88.50 186 GLY A CA 1
ATOM 1295 C C . GLY A 1 186 ? 1.774 11.781 -8.959 1.00 88.50 186 GLY A C 1
ATOM 1296 O O . GLY A 1 186 ? 1.600 10.693 -8.408 1.00 88.50 186 GLY A O 1
ATOM 1297 N N . ASP A 1 187 ? 0.823 12.711 -9.031 1.00 88.69 187 ASP A N 1
ATOM 1298 C CA . ASP A 1 187 ? -0.517 12.528 -8.475 1.00 88.69 187 ASP A CA 1
ATOM 1299 C C . ASP A 1 187 ? -1.418 11.778 -9.466 1.00 88.69 187 ASP A C 1
ATOM 1301 O O . ASP A 1 187 ? -2.181 12.355 -10.248 1.00 88.69 187 ASP A O 1
ATOM 1305 N N . VAL A 1 188 ? -1.311 10.451 -9.439 1.00 88.12 188 VAL A N 1
ATOM 1306 C CA . VAL A 1 188 ? -2.122 9.560 -10.280 1.00 88.12 188 VAL A CA 1
ATOM 1307 C C . VAL A 1 188 ? -3.615 9.621 -9.948 1.00 88.12 188 VAL A C 1
ATOM 1309 O O . VAL A 1 188 ? -4.423 9.255 -10.797 1.00 88.12 188 VAL A O 1
ATOM 1312 N N . ALA A 1 189 ? -4.000 10.087 -8.754 1.00 86.81 189 ALA A N 1
ATOM 1313 C CA . ALA A 1 189 ? -5.404 10.238 -8.380 1.00 86.81 189 ALA A CA 1
ATOM 1314 C C . ALA A 1 189 ? -6.031 11.508 -8.965 1.00 86.81 189 ALA A C 1
ATOM 1316 O O . ALA A 1 189 ? -7.206 11.499 -9.325 1.00 86.81 189 ALA A O 1
ATOM 1317 N N . ALA A 1 190 ? -5.253 12.588 -9.079 1.00 88.00 190 ALA A N 1
ATOM 1318 C CA . ALA A 1 190 ? -5.684 13.816 -9.746 1.00 88.00 190 ALA A CA 1
ATOM 1319 C C . ALA A 1 190 ? -5.677 13.707 -11.284 1.00 88.00 190 ALA A C 1
ATOM 1321 O O . ALA A 1 190 ? -6.261 14.543 -11.973 1.00 88.00 190 ALA A O 1
ATOM 1322 N N . THR A 1 191 ? -5.010 12.687 -11.824 1.00 89.00 191 THR A N 1
ATOM 1323 C CA . THR A 1 191 ? -4.878 12.440 -13.263 1.00 89.00 191 THR A CA 1
ATOM 1324 C C . THR A 1 191 ? -6.171 11.839 -13.853 1.00 89.00 191 THR A C 1
ATOM 1326 O O . THR A 1 191 ? -6.849 11.049 -13.196 1.00 89.00 191 THR A O 1
ATOM 1329 N N . ASP A 1 192 ? -6.520 12.153 -15.112 1.00 93.25 192 ASP A N 1
ATOM 1330 C CA . ASP A 1 192 ? -7.662 11.512 -15.791 1.00 93.25 192 ASP A CA 1
ATOM 1331 C C . ASP A 1 192 ? -7.451 9.992 -15.887 1.00 93.25 192 ASP A C 1
ATOM 1333 O O . ASP A 1 192 ? -6.580 9.504 -16.611 1.00 93.25 192 ASP A O 1
ATOM 1337 N N . ARG A 1 193 ? -8.278 9.235 -15.157 1.00 94.75 193 ARG A N 1
ATOM 1338 C CA . ARG A 1 193 ? -8.175 7.773 -15.034 1.00 94.75 193 ARG A CA 1
ATOM 1339 C C . ARG A 1 193 ? -8.233 7.055 -16.382 1.00 94.75 193 ARG A C 1
ATOM 1341 O O . ARG A 1 193 ? -7.498 6.093 -16.587 1.00 94.75 193 ARG A O 1
ATOM 1348 N N . ARG A 1 194 ? -9.117 7.477 -17.297 1.00 95.50 194 ARG A N 1
ATOM 1349 C CA . ARG A 1 194 ? -9.294 6.803 -18.596 1.00 95.50 194 ARG A CA 1
ATOM 1350 C C . ARG A 1 194 ? -8.105 7.071 -19.503 1.00 95.50 194 ARG A C 1
ATOM 1352 O O . ARG A 1 194 ? -7.605 6.140 -20.133 1.00 95.50 194 ARG A O 1
ATOM 1359 N N . ALA A 1 195 ? -7.651 8.319 -19.549 1.00 96.00 195 ALA A N 1
ATOM 1360 C CA . ALA A 1 195 ? -6.481 8.700 -20.321 1.00 96.00 195 ALA A CA 1
ATOM 1361 C C . ALA A 1 195 ? -5.219 8.018 -19.781 1.00 96.00 195 ALA A C 1
ATOM 1363 O O . ALA A 1 195 ? -4.429 7.501 -20.568 1.00 96.00 195 ALA A O 1
ATOM 1364 N N . LEU A 1 196 ? -5.070 7.932 -18.453 1.00 96.56 196 LEU A N 1
ATOM 1365 C CA . LEU A 1 196 ? -3.952 7.237 -17.824 1.00 96.56 196 LEU A CA 1
ATOM 1366 C C . LEU A 1 196 ? -3.947 5.758 -18.209 1.00 96.56 196 LEU A C 1
ATOM 1368 O O . LEU A 1 196 ? -2.958 5.301 -18.769 1.00 96.56 196 LEU A O 1
ATOM 1372 N N . LEU A 1 197 ? -5.046 5.026 -17.993 1.00 97.31 197 LEU A N 1
ATOM 1373 C CA . LEU A 1 197 ? -5.134 3.605 -18.355 1.00 97.31 197 LEU A CA 1
ATOM 1374 C C . LEU A 1 197 ? -4.857 3.370 -19.848 1.00 97.31 197 LEU A C 1
ATOM 1376 O O . LEU A 1 197 ? -4.059 2.501 -20.187 1.00 97.31 197 LEU A O 1
ATOM 1380 N N . THR A 1 198 ? -5.415 4.210 -20.726 1.00 97.25 198 THR A N 1
ATOM 1381 C CA . THR A 1 198 ? -5.146 4.153 -22.174 1.00 97.25 198 THR A CA 1
ATOM 1382 C C . THR A 1 198 ? -3.658 4.356 -22.480 1.00 97.25 198 THR A C 1
ATOM 1384 O O . THR A 1 198 ? -3.083 3.638 -23.298 1.00 97.25 198 THR A O 1
ATOM 1387 N N . GLY A 1 199 ? -3.009 5.312 -21.810 1.00 97.00 199 GLY A N 1
ATOM 1388 C CA . GLY A 1 199 ? -1.576 5.557 -21.945 1.00 97.00 199 GLY A CA 1
ATOM 1389 C C . GLY A 1 199 ? -0.725 4.389 -21.436 1.00 97.00 199 GLY A C 1
ATOM 1390 O O . GLY A 1 199 ? 0.227 3.991 -22.110 1.00 97.00 199 GLY A O 1
ATOM 1391 N N . LEU A 1 200 ? -1.087 3.787 -20.297 1.00 97.44 200 LEU A N 1
ATOM 1392 C CA . LEU A 1 200 ? -0.407 2.602 -19.760 1.00 97.44 200 LEU A CA 1
ATOM 1393 C C . LEU A 1 200 ? -0.533 1.399 -20.703 1.00 97.44 200 LEU A C 1
ATOM 1395 O O . LEU A 1 200 ? 0.455 0.704 -20.937 1.00 97.44 200 LEU A O 1
ATOM 1399 N N . ASP A 1 201 ? -1.705 1.181 -21.297 1.00 96.88 201 ASP A N 1
ATOM 1400 C CA . ASP A 1 201 ? -1.911 0.116 -22.282 1.00 96.88 201 ASP A CA 1
ATOM 1401 C C . ASP A 1 201 ? -1.124 0.366 -23.573 1.00 96.88 201 ASP A C 1
ATOM 1403 O O . ASP A 1 201 ? -0.546 -0.563 -24.145 1.00 96.88 201 ASP A O 1
ATOM 1407 N N . GLY A 1 202 ? -1.010 1.628 -23.995 1.00 96.62 202 GLY A N 1
ATOM 1408 C CA . GLY A 1 202 ? -0.118 2.030 -25.082 1.00 96.62 202 GLY A CA 1
ATOM 1409 C C . GLY A 1 202 ? 1.346 1.685 -24.788 1.00 96.62 202 GLY A C 1
ATOM 1410 O O . GLY A 1 202 ? 2.016 1.068 -25.617 1.00 96.62 202 GLY A O 1
ATOM 1411 N N . LEU A 1 203 ? 1.834 2.006 -23.585 1.00 96.88 203 LEU A N 1
ATOM 1412 C CA . LEU A 1 203 ? 3.192 1.666 -23.142 1.00 96.88 203 LEU A CA 1
ATOM 1413 C C . LEU A 1 203 ? 3.432 0.148 -23.113 1.00 96.88 203 LEU A C 1
ATOM 1415 O O . LEU A 1 203 ? 4.465 -0.323 -23.598 1.00 96.88 203 LEU A O 1
ATOM 1419 N N . ARG A 1 204 ? 2.465 -0.633 -22.617 1.00 95.81 204 ARG A N 1
ATOM 1420 C CA . ARG A 1 204 ? 2.526 -2.107 -22.638 1.00 95.81 204 ARG A CA 1
ATOM 1421 C C . ARG A 1 204 ? 2.544 -2.670 -24.049 1.00 95.81 204 ARG A C 1
ATOM 1423 O O . ARG A 1 204 ? 3.307 -3.590 -24.320 1.00 95.81 204 ARG A O 1
ATOM 1430 N N . THR A 1 205 ? 1.749 -2.100 -24.952 1.00 95.81 205 THR A N 1
ATOM 1431 C CA . THR A 1 205 ? 1.696 -2.513 -26.362 1.00 95.81 205 THR A CA 1
ATOM 1432 C C . THR A 1 205 ? 3.040 -2.289 -27.059 1.00 95.81 205 THR A C 1
ATOM 1434 O O . THR A 1 205 ? 3.464 -3.112 -27.867 1.00 95.81 205 THR A O 1
ATOM 1437 N N . ILE A 1 206 ? 3.754 -1.213 -26.708 1.00 95.81 206 ILE A N 1
ATOM 1438 C CA . ILE A 1 206 ? 5.131 -0.961 -27.171 1.00 95.81 206 ILE A CA 1
ATOM 1439 C C . ILE A 1 206 ? 6.125 -1.972 -26.561 1.00 95.81 206 ILE A C 1
ATOM 1441 O O . ILE A 1 206 ? 7.160 -2.272 -27.161 1.00 95.81 206 ILE A O 1
ATOM 1445 N N . GLY A 1 207 ? 5.802 -2.529 -25.393 1.00 95.81 207 GLY A N 1
ATOM 1446 C CA . GLY A 1 207 ? 6.565 -3.578 -24.719 1.00 95.81 207 GLY A CA 1
ATOM 1447 C C . GLY A 1 207 ? 7.273 -3.126 -23.445 1.00 95.81 207 GLY A C 1
ATOM 1448 O O . GLY A 1 207 ? 8.151 -3.847 -22.981 1.00 95.81 207 GLY A O 1
ATOM 1449 N N . TYR A 1 208 ? 6.937 -1.954 -22.899 1.00 97.56 208 TYR A N 1
ATOM 1450 C CA . TYR A 1 208 ? 7.458 -1.510 -21.606 1.00 97.56 208 TYR A CA 1
ATOM 1451 C C . TYR A 1 208 ? 6.864 -2.318 -20.455 1.00 97.56 208 TYR A C 1
ATOM 1453 O O . TYR A 1 208 ? 5.678 -2.659 -20.458 1.00 97.56 208 TYR A O 1
ATOM 1461 N N . LEU A 1 209 ? 7.675 -2.544 -19.424 1.00 97.69 209 LEU A N 1
ATOM 1462 C CA . LEU A 1 209 ? 7.160 -2.894 -18.108 1.00 97.69 209 LEU A CA 1
ATOM 1463 C C . LEU A 1 209 ? 6.736 -1.606 -17.399 1.00 97.69 209 LEU A C 1
ATOM 1465 O O . LEU A 1 209 ? 7.397 -0.575 -17.510 1.00 97.69 209 LEU A O 1
ATOM 1469 N N . VAL A 1 210 ? 5.625 -1.655 -16.671 1.00 97.75 210 VAL A N 1
ATOM 1470 C CA . VAL A 1 210 ? 5.049 -0.484 -15.998 1.00 97.75 210 VAL A CA 1
ATOM 1471 C C . VAL A 1 210 ? 5.010 -0.740 -14.504 1.00 97.75 210 VAL A C 1
ATOM 1473 O O . VAL A 1 210 ? 4.514 -1.776 -14.072 1.00 97.75 210 VAL A O 1
ATOM 1476 N N . ALA A 1 211 ? 5.480 0.216 -13.719 1.00 97.44 211 ALA A N 1
ATOM 1477 C CA . ALA A 1 211 ? 5.362 0.224 -12.274 1.00 97.44 211 ALA A CA 1
ATOM 1478 C C . ALA A 1 211 ? 4.626 1.483 -11.804 1.00 97.44 211 ALA A C 1
ATOM 1480 O O . ALA A 1 211 ? 4.637 2.500 -12.491 1.00 97.44 211 ALA A O 1
ATOM 1481 N N . ILE A 1 212 ? 3.996 1.433 -10.633 1.00 96.75 212 ILE A N 1
ATOM 1482 C CA . ILE A 1 212 ? 3.351 2.604 -10.014 1.00 96.75 212 ILE A CA 1
ATOM 1483 C C . ILE A 1 212 ? 4.129 2.964 -8.753 1.00 96.75 212 ILE A C 1
ATOM 1485 O O . ILE A 1 212 ? 4.391 2.085 -7.933 1.00 96.75 212 ILE A O 1
ATOM 1489 N N . GLY A 1 213 ? 4.529 4.229 -8.614 1.00 94.44 213 GLY A N 1
ATOM 1490 C CA . GLY A 1 213 ? 5.329 4.702 -7.486 1.00 94.44 213 GLY A CA 1
ATOM 1491 C C . GLY A 1 213 ? 4.557 5.471 -6.419 1.00 94.44 213 GLY A C 1
ATOM 1492 O O . GLY A 1 213 ? 3.410 5.864 -6.608 1.00 94.44 213 GLY A O 1
ATOM 1493 N N . GLY A 1 214 ? 5.222 5.699 -5.282 1.00 88.81 214 GLY A N 1
ATOM 1494 C CA . GLY A 1 214 ? 4.717 6.551 -4.199 1.00 88.81 214 GLY A CA 1
ATOM 1495 C C . GLY A 1 214 ? 3.761 5.860 -3.222 1.00 88.81 214 GLY A C 1
ATOM 1496 O O . GLY A 1 214 ? 3.087 6.541 -2.444 1.00 88.81 214 GLY A O 1
ATOM 1497 N N . LEU A 1 215 ? 3.693 4.525 -3.225 1.00 90.94 215 LEU A N 1
ATOM 1498 C CA . LEU A 1 215 ? 2.731 3.779 -2.411 1.00 90.94 215 LEU A CA 1
ATOM 1499 C C . LEU A 1 215 ? 3.012 3.940 -0.910 1.00 90.94 215 LEU A C 1
ATOM 1501 O O . LEU A 1 215 ? 4.144 3.795 -0.452 1.00 90.94 215 LEU A O 1
ATOM 1505 N N . GLY A 1 216 ? 1.955 4.207 -0.138 1.00 81.31 216 GLY A N 1
ATOM 1506 C CA . GLY A 1 216 ? 1.999 4.364 1.322 1.00 81.31 216 GLY A CA 1
ATOM 1507 C C . GLY A 1 216 ? 2.012 5.812 1.823 1.00 81.31 216 GLY A C 1
ATOM 1508 O O . GLY A 1 216 ? 1.701 6.054 2.995 1.00 81.31 216 GLY A O 1
ATOM 1509 N N . THR A 1 217 ? 2.308 6.782 0.952 1.00 78.56 217 THR A N 1
ATOM 1510 C CA . THR A 1 217 ? 2.151 8.222 1.249 1.00 78.56 217 THR A CA 1
ATOM 1511 C C . THR A 1 217 ? 1.423 9.002 0.166 1.00 78.56 217 THR A C 1
ATOM 1513 O O . THR A 1 217 ? 0.702 9.936 0.510 1.00 78.56 217 THR A O 1
ATOM 1516 N N . SER A 1 218 ? 1.548 8.613 -1.105 1.00 81.75 218 SER A N 1
ATOM 1517 C CA . SER A 1 218 ? 0.769 9.202 -2.198 1.00 81.75 218 SER A CA 1
ATOM 1518 C C . SER A 1 218 ? -0.600 8.535 -2.307 1.00 81.75 218 SER A C 1
ATOM 1520 O O . SER A 1 218 ? -0.753 7.346 -2.007 1.00 81.75 218 SER A O 1
ATOM 1522 N N . HIS A 1 219 ? -1.606 9.296 -2.738 1.00 84.81 219 HIS A N 1
ATOM 1523 C CA . HIS A 1 219 ? -2.932 8.747 -2.980 1.00 84.81 219 HIS A CA 1
ATOM 1524 C C . HIS A 1 219 ? -2.935 7.994 -4.314 1.00 84.81 219 HIS A C 1
ATOM 1526 O O . HIS A 1 219 ? -2.909 8.595 -5.383 1.00 84.81 219 HIS A O 1
ATOM 1532 N N . VAL A 1 220 ? -2.945 6.664 -4.243 1.00 89.00 220 VAL A N 1
ATOM 1533 C CA . VAL A 1 220 ? -3.097 5.784 -5.403 1.00 89.00 220 VAL A CA 1
ATOM 1534 C C . VAL A 1 220 ? -4.363 4.956 -5.179 1.00 89.00 220 VAL A C 1
ATOM 1536 O O . VAL A 1 220 ? -4.379 4.138 -4.253 1.00 89.00 220 VAL A O 1
ATOM 1539 N N . PRO A 1 221 ? -5.433 5.162 -5.966 1.00 91.81 221 PRO A N 1
ATOM 1540 C CA . PRO A 1 221 ? -6.657 4.380 -5.830 1.00 91.81 221 PRO A CA 1
ATOM 1541 C C . PRO A 1 221 ? -6.390 2.884 -6.057 1.00 91.81 221 PRO A C 1
ATOM 1543 O O . PRO A 1 221 ? -5.697 2.504 -7.001 1.00 91.81 221 PRO A O 1
ATOM 1546 N N . LEU A 1 222 ? -6.911 2.014 -5.187 1.00 91.94 222 LEU A N 1
ATOM 1547 C CA . LEU A 1 222 ? -6.632 0.570 -5.262 1.00 91.94 222 LEU A CA 1
ATOM 1548 C C . LEU A 1 222 ? -7.261 -0.085 -6.498 1.00 91.94 222 LEU A C 1
ATOM 1550 O O . LEU A 1 222 ? -6.689 -1.005 -7.077 1.00 91.94 222 LEU A O 1
ATOM 1554 N N . ASP A 1 223 ? -8.419 0.414 -6.923 1.00 92.62 223 ASP A N 1
ATOM 1555 C CA . ASP A 1 223 ? -9.086 0.010 -8.160 1.00 92.62 223 ASP A CA 1
ATOM 1556 C C . ASP A 1 223 ? -8.268 0.411 -9.398 1.00 92.62 223 ASP A C 1
ATOM 1558 O O . ASP A 1 223 ? -8.189 -0.357 -10.351 1.00 92.62 223 ASP A O 1
ATOM 1562 N N . LEU A 1 224 ? -7.594 1.570 -9.367 1.00 94.06 224 LEU A N 1
ATOM 1563 C CA . LEU A 1 224 ? -6.646 1.958 -10.413 1.00 94.06 224 LEU A CA 1
ATOM 1564 C C . LEU A 1 224 ? -5.467 0.983 -10.470 1.00 94.06 224 LEU A C 1
ATOM 1566 O O . LEU A 1 224 ? -5.053 0.626 -11.564 1.00 94.06 224 LEU A O 1
ATOM 1570 N N . ILE A 1 225 ? -4.930 0.537 -9.329 1.00 95.12 225 ILE A N 1
ATOM 1571 C CA . ILE A 1 225 ? -3.846 -0.461 -9.304 1.00 95.12 225 ILE A CA 1
ATOM 1572 C C . ILE A 1 225 ? -4.313 -1.779 -9.931 1.00 95.12 225 ILE A C 1
ATOM 1574 O O . ILE A 1 225 ? -3.577 -2.367 -10.724 1.00 95.12 225 ILE A O 1
ATOM 1578 N N . ALA A 1 226 ? -5.523 -2.228 -9.589 1.00 94.12 226 ALA A N 1
ATOM 1579 C CA . ALA A 1 226 ? -6.098 -3.457 -10.124 1.00 94.12 226 ALA A CA 1
ATOM 1580 C C . ALA A 1 226 ? -6.298 -3.378 -11.646 1.00 94.12 226 ALA A C 1
ATOM 1582 O O . ALA A 1 226 ? -5.821 -4.256 -12.363 1.00 94.12 226 ALA A O 1
ATOM 1583 N N . ASP A 1 227 ? -6.920 -2.304 -12.140 1.00 95.25 227 ASP A N 1
ATOM 1584 C CA . ASP A 1 227 ? -7.150 -2.092 -13.575 1.00 95.25 227 ASP A CA 1
ATOM 1585 C C . ASP A 1 227 ? -5.845 -1.856 -14.337 1.00 95.25 227 ASP A C 1
ATOM 1587 O O . ASP A 1 227 ? -5.688 -2.292 -15.476 1.00 95.25 227 ASP A O 1
ATOM 1591 N N . ALA A 1 228 ? -4.890 -1.165 -13.711 1.00 94.75 228 ALA A N 1
ATOM 1592 C CA . ALA A 1 228 ? -3.594 -0.938 -14.309 1.00 94.75 228 ALA A CA 1
ATOM 1593 C C . ALA A 1 228 ? -2.788 -2.232 -14.400 1.00 94.75 228 ALA A C 1
ATOM 1595 O O . ALA A 1 228 ? -1.956 -2.288 -15.283 1.00 94.75 228 ALA A O 1
ATOM 1596 N N . ALA A 1 229 ? -2.957 -3.242 -13.544 1.00 94.62 229 ALA A N 1
ATOM 1597 C CA . ALA A 1 229 ? -2.151 -4.474 -13.568 1.00 94.62 229 ALA A CA 1
ATOM 1598 C C . ALA A 1 229 ? -0.630 -4.223 -13.785 1.00 94.62 229 ALA A C 1
ATOM 1600 O O . ALA A 1 229 ? -0.045 -4.665 -14.784 1.00 94.62 229 ALA A O 1
ATOM 1601 N N . PRO A 1 230 ? 0.029 -3.423 -12.921 1.00 96.88 230 PRO A N 1
ATOM 1602 C CA . PRO A 1 230 ? 1.437 -3.083 -13.095 1.00 96.88 230 PRO A CA 1
ATOM 1603 C C . PRO A 1 230 ? 2.351 -4.289 -12.842 1.00 96.88 230 PRO A C 1
ATOM 1605 O O . PRO A 1 230 ? 2.018 -5.206 -12.101 1.00 96.88 230 PRO A O 1
ATOM 1608 N N . TYR A 1 231 ? 3.554 -4.250 -13.411 1.00 96.88 231 TYR A N 1
ATOM 1609 C CA . TYR A 1 231 ? 4.631 -5.197 -13.123 1.00 96.88 231 TYR A CA 1
ATOM 1610 C C . TYR A 1 231 ? 5.116 -5.085 -11.669 1.00 96.88 231 TYR A C 1
ATOM 1612 O O . TYR A 1 231 ? 5.391 -6.093 -11.017 1.00 96.88 231 TYR A O 1
ATOM 1620 N N . ALA A 1 232 ? 5.211 -3.855 -11.152 1.00 97.12 232 ALA A N 1
ATOM 1621 C CA . ALA A 1 232 ? 5.639 -3.601 -9.783 1.00 97.12 232 ALA A CA 1
ATOM 1622 C C . ALA A 1 232 ? 4.934 -2.395 -9.145 1.00 97.12 232 ALA A C 1
ATOM 1624 O O . ALA A 1 232 ? 4.539 -1.443 -9.818 1.00 97.12 232 ALA A O 1
ATOM 1625 N N . LEU A 1 233 ? 4.838 -2.412 -7.820 1.00 97.38 233 LEU A N 1
ATOM 1626 C CA . LEU A 1 233 ? 4.514 -1.264 -6.983 1.00 97.38 233 LEU A CA 1
ATOM 1627 C C . LEU A 1 233 ? 5.778 -0.802 -6.267 1.00 97.38 233 LEU A C 1
ATOM 1629 O O . LEU A 1 233 ? 6.475 -1.608 -5.653 1.00 97.38 233 LEU A O 1
ATOM 1633 N N . VAL A 1 234 ? 6.071 0.493 -6.323 1.00 97.44 234 VAL A N 1
ATOM 1634 C CA . VAL A 1 234 ? 7.222 1.085 -5.638 1.00 97.44 234 VAL A CA 1
ATOM 1635 C C . VAL A 1 234 ? 6.732 1.790 -4.379 1.00 97.44 234 VAL A C 1
ATOM 1637 O O . VAL A 1 234 ? 5.945 2.739 -4.453 1.00 97.44 234 VAL A O 1
ATOM 1640 N N . LEU A 1 235 ? 7.186 1.315 -3.217 1.00 97.00 235 LEU A N 1
ATOM 1641 C CA . LEU A 1 235 ? 6.902 1.956 -1.933 1.00 97.00 235 LEU A CA 1
ATOM 1642 C C . LEU A 1 235 ? 7.469 3.375 -1.918 1.00 97.00 235 LEU A C 1
ATOM 1644 O O . LEU A 1 235 ? 8.449 3.673 -2.599 1.00 97.00 235 LEU A O 1
ATOM 1648 N N . SER A 1 236 ? 6.871 4.266 -1.137 1.00 94.69 236 SER A N 1
ATOM 1649 C CA . SER A 1 236 ? 7.394 5.618 -1.017 1.00 94.69 236 SER A CA 1
ATOM 1650 C C . SER A 1 236 ? 8.611 5.687 -0.085 1.00 94.69 236 SER A C 1
ATOM 1652 O O . SER A 1 236 ? 8.662 4.987 0.934 1.00 94.69 236 SER A O 1
ATOM 1654 N N . PRO A 1 237 ? 9.592 6.557 -0.379 1.00 93.25 237 PRO A N 1
ATOM 1655 C CA . PRO A 1 237 ? 10.694 6.827 0.537 1.00 93.25 237 PRO A CA 1
ATOM 1656 C C . PRO A 1 237 ? 10.239 7.269 1.933 1.00 93.25 237 PRO A C 1
ATOM 1658 O O . PRO A 1 237 ? 10.833 6.857 2.927 1.00 93.25 237 PRO A O 1
ATOM 1661 N N . GLU A 1 238 ? 9.162 8.056 2.029 1.00 93.25 238 GLU A N 1
ATOM 1662 C CA . GLU A 1 238 ? 8.662 8.555 3.315 1.00 93.25 238 GLU A CA 1
ATOM 1663 C C . GLU A 1 238 ? 8.018 7.448 4.163 1.00 93.25 2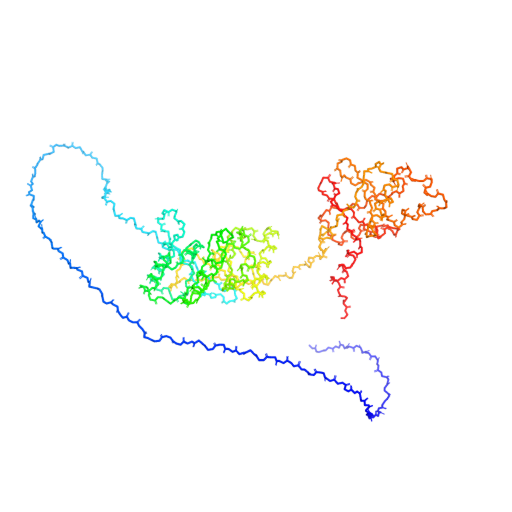38 GLU A C 1
ATOM 1665 O O . GLU A 1 238 ? 8.012 7.533 5.393 1.00 93.25 238 GLU A O 1
ATOM 1670 N N . LEU A 1 239 ? 7.457 6.408 3.530 1.00 94.31 239 LEU A N 1
ATOM 1671 C CA . LEU A 1 239 ? 7.022 5.205 4.239 1.00 94.31 239 LEU A CA 1
ATOM 1672 C C . LEU A 1 239 ? 8.242 4.476 4.810 1.00 94.31 239 LEU A C 1
ATOM 1674 O O . LEU A 1 239 ? 8.262 4.148 5.997 1.00 94.31 239 LEU A O 1
ATOM 1678 N N . MET A 1 240 ? 9.260 4.265 3.973 1.00 95.50 240 MET A N 1
ATOM 1679 C CA . MET A 1 240 ? 10.465 3.524 4.342 1.00 95.50 240 MET A CA 1
ATOM 1680 C C . MET A 1 240 ? 11.233 4.183 5.486 1.00 95.50 240 MET A C 1
ATOM 1682 O O . MET A 1 240 ? 11.682 3.483 6.389 1.00 95.50 240 MET A O 1
ATOM 1686 N N . GLU A 1 241 ? 11.313 5.513 5.520 1.00 94.44 241 GLU A N 1
ATOM 1687 C CA . GLU A 1 241 ? 11.956 6.264 6.607 1.00 94.44 241 GLU A CA 1
ATOM 1688 C C . GLU A 1 241 ? 11.336 5.986 7.991 1.00 94.44 241 GLU A C 1
ATOM 1690 O O . GLU A 1 241 ? 12.026 6.020 9.010 1.00 94.44 241 GLU A O 1
ATOM 1695 N N . ARG A 1 242 ? 10.033 5.684 8.047 1.00 91.38 242 ARG A N 1
ATOM 1696 C CA . ARG A 1 242 ? 9.295 5.495 9.309 1.00 91.38 242 ARG A CA 1
ATOM 1697 C C . ARG A 1 242 ? 9.240 4.044 9.778 1.00 91.38 242 ARG A C 1
ATOM 1699 O O . ARG A 1 242 ? 8.957 3.786 10.948 1.00 91.38 242 ARG A O 1
ATOM 1706 N N . VAL A 1 243 ? 9.495 3.096 8.886 1.00 92.56 243 VAL A N 1
ATOM 1707 C CA . VAL A 1 243 ? 9.476 1.660 9.180 1.00 92.56 243 VAL A CA 1
ATOM 1708 C C . VAL A 1 243 ? 10.843 1.237 9.741 1.00 92.56 243 VAL A C 1
ATOM 1710 O O . VAL A 1 243 ? 11.864 1.744 9.278 1.00 92.56 243 VAL A O 1
ATOM 1713 N N . PRO A 1 244 ? 10.914 0.333 10.738 1.00 90.75 244 PRO A N 1
ATOM 1714 C CA . PRO A 1 244 ? 9.801 -0.315 11.453 1.00 90.75 244 PRO A CA 1
ATOM 1715 C C . PRO A 1 244 ? 9.306 0.434 12.702 1.00 90.75 244 PRO A C 1
ATOM 1717 O O . PRO A 1 244 ? 8.428 -0.051 13.408 1.00 90.75 244 PRO A O 1
ATOM 1720 N N . ARG A 1 245 ? 9.868 1.607 13.008 1.00 88.44 245 ARG A N 1
ATOM 1721 C CA . ARG A 1 245 ? 9.650 2.316 14.284 1.00 88.44 245 ARG A CA 1
ATOM 1722 C C . ARG A 1 245 ? 8.208 2.795 14.488 1.00 88.44 245 ARG A C 1
ATOM 1724 O O . ARG A 1 245 ? 7.743 2.878 15.621 1.00 88.44 245 ARG A O 1
ATOM 1731 N N . ASP A 1 246 ? 7.502 3.125 13.410 1.00 88.00 246 ASP A N 1
ATOM 1732 C CA . ASP A 1 246 ? 6.094 3.524 13.439 1.00 88.00 246 ASP A CA 1
ATOM 1733 C C . ASP A 1 246 ? 5.197 2.323 13.106 1.00 88.00 246 ASP A C 1
ATOM 1735 O O . ASP A 1 246 ? 5.044 1.948 11.943 1.00 88.00 246 ASP A O 1
ATOM 1739 N N . ALA A 1 247 ? 4.556 1.748 14.129 1.00 85.00 247 ALA A N 1
ATOM 1740 C CA . ALA A 1 247 ? 3.675 0.588 13.985 1.00 85.00 247 ALA A CA 1
ATOM 1741 C C . ALA A 1 247 ? 2.519 0.811 12.991 1.00 85.00 247 ALA A C 1
ATOM 1743 O O . ALA A 1 247 ? 2.098 -0.125 12.314 1.00 85.00 247 ALA A O 1
ATOM 1744 N N . ARG A 1 248 ? 2.016 2.049 12.853 1.00 86.81 248 ARG A N 1
ATOM 1745 C CA . ARG A 1 248 ? 0.947 2.356 11.889 1.00 86.81 248 ARG A CA 1
ATOM 1746 C C . ARG A 1 248 ? 1.480 2.307 10.465 1.00 86.81 248 ARG A C 1
ATOM 1748 O O . ARG A 1 248 ? 0.824 1.770 9.580 1.00 86.81 248 ARG A O 1
ATOM 1755 N N . ARG A 1 249 ? 2.676 2.854 10.238 1.00 90.38 249 ARG A N 1
ATOM 1756 C CA . ARG A 1 249 ? 3.347 2.804 8.929 1.00 90.38 249 ARG A CA 1
ATOM 1757 C C . ARG A 1 249 ? 3.787 1.389 8.583 1.00 90.38 249 ARG A C 1
ATOM 1759 O O . ARG A 1 249 ? 3.655 0.994 7.431 1.00 90.38 249 ARG A O 1
ATOM 1766 N N . ASN A 1 250 ? 4.203 0.620 9.584 1.00 91.69 250 ASN A N 1
ATOM 1767 C CA . ASN A 1 250 ? 4.496 -0.797 9.437 1.00 91.69 250 ASN A CA 1
ATOM 1768 C C . ASN A 1 250 ? 3.277 -1.567 8.898 1.00 91.69 250 ASN A C 1
ATOM 1770 O O . ASN A 1 250 ? 3.380 -2.231 7.873 1.00 91.69 250 ASN A O 1
ATOM 1774 N N . ALA A 1 251 ? 2.104 -1.380 9.514 1.00 89.00 251 ALA A N 1
ATOM 1775 C CA . ALA A 1 251 ? 0.859 -2.009 9.067 1.00 89.00 251 ALA A CA 1
ATOM 1776 C C . ALA A 1 251 ? 0.446 -1.587 7.643 1.00 89.00 251 ALA A C 1
ATOM 1778 O O . ALA A 1 251 ? -0.045 -2.404 6.869 1.00 89.00 251 ALA A O 1
ATOM 1779 N N . VAL A 1 252 ? 0.668 -0.320 7.265 1.00 92.69 252 VAL A N 1
ATOM 1780 C CA . VAL A 1 252 ? 0.412 0.149 5.890 1.00 92.69 252 VAL A CA 1
ATOM 1781 C C . VAL A 1 252 ? 1.326 -0.557 4.886 1.00 92.69 252 VAL A C 1
ATOM 1783 O O . VAL A 1 252 ? 0.842 -1.021 3.856 1.00 92.69 252 VAL A O 1
ATOM 1786 N N . GLY A 1 253 ? 2.628 -0.651 5.171 1.00 93.94 253 GLY A N 1
ATOM 1787 C CA . GLY A 1 253 ? 3.578 -1.343 4.296 1.00 93.94 253 GLY A CA 1
ATOM 1788 C C . GLY A 1 253 ? 3.254 -2.829 4.136 1.00 93.94 253 GLY A C 1
ATOM 1789 O O . GLY A 1 253 ? 3.226 -3.333 3.014 1.00 93.94 253 GLY A O 1
ATOM 1790 N N . GLU A 1 254 ? 2.901 -3.494 5.236 1.00 95.00 254 GLU A N 1
ATOM 1791 C CA . GLU A 1 254 ? 2.448 -4.886 5.239 1.00 95.00 254 GLU A CA 1
ATOM 1792 C C . GLU A 1 254 ? 1.185 -5.084 4.391 1.00 95.00 254 GLU A C 1
ATOM 1794 O O . GLU A 1 254 ? 1.137 -5.978 3.544 1.00 95.00 254 GLU A O 1
ATOM 1799 N N . ALA A 1 255 ? 0.181 -4.216 4.549 1.00 94.00 255 ALA A N 1
ATOM 1800 C CA . ALA A 1 255 ? -1.056 -4.282 3.776 1.00 94.00 255 ALA A CA 1
ATOM 1801 C C . ALA A 1 255 ? -0.811 -4.089 2.270 1.00 94.00 255 ALA A C 1
ATOM 1803 O O . ALA A 1 255 ? -1.377 -4.820 1.454 1.00 94.00 255 ALA A O 1
ATOM 1804 N N . VAL A 1 256 ? 0.062 -3.146 1.890 1.00 94.19 256 VAL A N 1
ATOM 1805 C CA . VAL A 1 256 ? 0.455 -2.936 0.486 1.00 94.19 256 VAL A CA 1
ATOM 1806 C C . VAL A 1 256 ? 1.158 -4.174 -0.070 1.00 94.19 256 VAL A C 1
ATOM 1808 O O . VAL A 1 256 ? 0.826 -4.613 -1.171 1.00 94.19 256 VAL A O 1
ATOM 1811 N N . ALA A 1 257 ? 2.085 -4.769 0.684 1.00 95.19 257 ALA A N 1
ATOM 1812 C CA . ALA A 1 257 ? 2.787 -5.977 0.264 1.00 95.19 257 ALA A CA 1
ATOM 1813 C C . ALA A 1 257 ? 1.842 -7.178 0.111 1.00 95.19 257 ALA A C 1
ATOM 1815 O O . ALA A 1 257 ? 1.896 -7.893 -0.892 1.00 95.19 257 ALA A O 1
ATOM 1816 N N . HIS A 1 258 ? 0.918 -7.360 1.056 1.00 94.88 258 HIS A N 1
ATOM 1817 C CA . HIS A 1 258 ? -0.096 -8.407 0.996 1.00 94.88 258 HIS A CA 1
ATOM 1818 C C . HIS A 1 258 ? -1.034 -8.237 -0.211 1.00 94.88 258 HIS A C 1
ATOM 1820 O O . HIS A 1 258 ? -1.334 -9.202 -0.923 1.00 94.88 258 HIS A O 1
ATOM 1826 N N . MET A 1 259 ? -1.479 -7.007 -0.477 1.00 94.88 259 MET A N 1
ATOM 1827 C CA . MET A 1 259 ? -2.289 -6.686 -1.651 1.00 94.88 259 MET A CA 1
ATOM 1828 C C . MET A 1 259 ? -1.528 -6.975 -2.949 1.00 94.88 259 MET A C 1
ATOM 1830 O O . MET A 1 259 ? -2.057 -7.663 -3.818 1.00 94.88 259 MET A O 1
ATOM 1834 N N . ALA A 1 260 ? -0.283 -6.506 -3.069 1.00 95.50 260 ALA A N 1
ATOM 1835 C CA . ALA A 1 260 ? 0.550 -6.739 -4.246 1.00 95.50 260 ALA A CA 1
ATOM 1836 C C . ALA A 1 260 ? 0.732 -8.239 -4.516 1.00 95.50 260 ALA A C 1
ATOM 1838 O O . ALA A 1 260 ? 0.510 -8.699 -5.634 1.00 95.50 260 ALA A O 1
ATOM 1839 N N . LYS A 1 261 ? 1.016 -9.023 -3.467 1.00 95.12 261 LYS A N 1
ATOM 1840 C CA . LYS A 1 261 ? 1.094 -10.486 -3.543 1.00 95.12 261 LYS A CA 1
ATOM 1841 C C . LYS A 1 261 ? -0.207 -11.107 -4.056 1.00 95.12 261 LYS A C 1
ATOM 1843 O O . LYS A 1 261 ? -0.157 -11.990 -4.907 1.00 95.12 261 LYS A O 1
ATOM 1848 N N . SER A 1 262 ? -1.355 -10.638 -3.569 1.00 95.31 262 SER A N 1
ATOM 1849 C CA . SER A 1 262 ? -2.677 -11.128 -3.991 1.00 95.31 262 SER A CA 1
ATOM 1850 C C . SER A 1 262 ? -2.989 -10.797 -5.456 1.00 95.31 262 SER A C 1
ATOM 1852 O O . SER A 1 262 ? -3.673 -11.567 -6.122 1.00 95.31 262 SER A O 1
ATOM 1854 N N . LEU A 1 263 ? -2.458 -9.682 -5.967 1.00 95.31 263 LEU A N 1
ATOM 1855 C CA . LEU A 1 263 ? -2.574 -9.266 -7.368 1.00 95.31 263 LEU A CA 1
ATOM 1856 C C . LEU A 1 263 ? -1.502 -9.889 -8.284 1.00 95.31 263 LEU A C 1
ATOM 1858 O O . LEU A 1 263 ? -1.556 -9.693 -9.494 1.00 95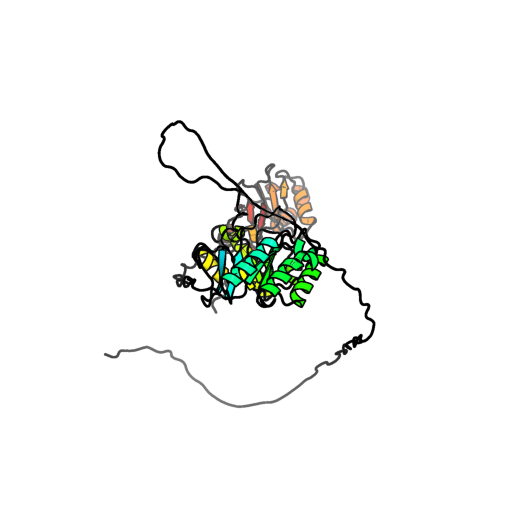.31 263 LEU A O 1
ATOM 1862 N N . GLY A 1 264 ? -0.524 -10.621 -7.737 1.00 95.06 264 GLY A N 1
ATOM 1863 C CA . GLY A 1 264 ? 0.609 -11.150 -8.505 1.00 95.06 264 GLY A CA 1
ATOM 1864 C C . GLY A 1 264 ? 1.609 -10.077 -8.957 1.00 95.06 264 GLY A C 1
ATOM 1865 O O . GLY A 1 264 ? 2.294 -10.261 -9.959 1.00 95.06 264 GLY A O 1
ATOM 1866 N N . VAL A 1 265 ? 1.688 -8.960 -8.232 1.00 96.50 265 VAL A N 1
ATOM 1867 C CA . VAL A 1 265 ? 2.514 -7.788 -8.547 1.00 96.50 265 VAL A CA 1
ATOM 1868 C C . VAL A 1 265 ? 3.739 -7.738 -7.632 1.00 96.50 265 VAL A C 1
ATOM 1870 O O . VAL A 1 265 ? 3.642 -8.001 -6.431 1.00 96.50 265 VAL A O 1
ATOM 1873 N N . HIS A 1 266 ? 4.904 -7.370 -8.171 1.00 96.62 266 HIS A N 1
ATOM 1874 C CA . HIS A 1 266 ? 6.115 -7.206 -7.363 1.00 96.62 266 HIS A CA 1
ATOM 1875 C C . HIS A 1 266 ? 6.068 -5.939 -6.502 1.00 96.62 266 HIS A C 1
ATOM 1877 O O . HIS A 1 266 ? 5.448 -4.946 -6.868 1.00 96.62 266 HIS A O 1
ATOM 1883 N N . VAL A 1 267 ? 6.788 -5.936 -5.380 1.00 97.75 267 VAL A N 1
ATOM 1884 C CA . VAL A 1 267 ? 7.008 -4.729 -4.573 1.00 97.75 267 VAL A CA 1
ATOM 1885 C C . VAL A 1 267 ? 8.484 -4.368 -4.606 1.00 97.75 267 VAL A C 1
ATOM 1887 O O . VAL A 1 267 ? 9.329 -5.235 -4.378 1.00 97.75 267 VAL A O 1
ATOM 1890 N N . LEU A 1 268 ? 8.767 -3.095 -4.880 1.00 97.88 268 LEU A N 1
ATOM 1891 C CA . LEU A 1 268 ? 10.087 -2.483 -4.806 1.00 97.88 268 LEU A CA 1
ATOM 1892 C C . LEU A 1 268 ? 10.148 -1.533 -3.607 1.00 97.88 268 LEU A C 1
ATOM 1894 O O . LEU A 1 268 ? 9.391 -0.565 -3.536 1.00 97.88 268 LEU A O 1
ATOM 1898 N N . ALA A 1 269 ? 11.066 -1.796 -2.681 1.00 97.69 269 ALA A N 1
ATOM 1899 C CA . ALA A 1 269 ? 11.337 -0.935 -1.536 1.00 97.69 269 ALA A CA 1
ATOM 1900 C C . ALA A 1 269 ? 12.561 -0.039 -1.799 1.00 97.69 269 ALA A C 1
ATOM 1902 O O . ALA A 1 269 ? 13.685 -0.549 -1.856 1.00 97.69 269 ALA A O 1
ATOM 1903 N N . PRO A 1 270 ? 12.390 1.285 -1.957 1.00 95.94 270 PRO A N 1
ATOM 1904 C CA . PRO A 1 270 ? 13.516 2.187 -2.139 1.00 95.94 270 PRO A CA 1
ATOM 1905 C C . PRO A 1 270 ? 14.149 2.581 -0.799 1.00 95.94 270 PRO A C 1
ATOM 1907 O O . PRO A 1 270 ? 13.552 2.460 0.267 1.00 95.94 270 PRO A O 1
ATOM 1910 N N . GLN A 1 271 ? 15.355 3.140 -0.872 1.00 94.81 271 GLN A N 1
ATOM 1911 C CA . GLN A 1 271 ? 16.073 3.753 0.248 1.00 94.81 271 GLN A CA 1
ATOM 1912 C C . GLN A 1 271 ? 16.198 2.892 1.521 1.00 94.81 271 GLN A C 1
ATOM 1914 O O . GLN A 1 271 ? 16.135 3.419 2.632 1.00 94.81 271 GLN A O 1
ATOM 1919 N N . VAL A 1 272 ? 16.443 1.588 1.381 1.00 96.50 272 VAL A N 1
ATOM 1920 C CA . VAL A 1 272 ? 16.783 0.719 2.518 1.00 96.50 272 VAL A CA 1
ATOM 1921 C C . VAL A 1 272 ? 18.137 1.135 3.105 1.00 96.50 272 VAL A C 1
ATOM 1923 O O . VAL A 1 272 ? 19.166 1.086 2.425 1.00 96.50 272 VAL A O 1
ATOM 1926 N N . ARG A 1 273 ? 18.132 1.582 4.365 1.00 95.31 273 ARG A N 1
ATOM 1927 C CA . ARG A 1 273 ? 19.286 2.157 5.081 1.00 95.31 273 ARG A CA 1
ATOM 1928 C C . ARG A 1 273 ? 19.742 1.305 6.262 1.00 95.31 273 ARG A C 1
ATOM 1930 O O . ARG A 1 273 ? 20.911 1.368 6.621 1.00 95.31 273 ARG A O 1
ATOM 1937 N N . GLU A 1 274 ? 18.841 0.528 6.853 1.00 94.12 274 GLU A N 1
ATOM 1938 C CA . GLU A 1 274 ? 19.077 -0.197 8.104 1.00 94.12 274 GLU A CA 1
ATOM 1939 C C . GLU A 1 274 ? 18.662 -1.670 7.995 1.00 94.12 274 GLU A C 1
ATOM 1941 O O . GLU A 1 274 ? 17.665 -2.002 7.351 1.00 94.12 274 GLU A O 1
ATOM 1946 N N . GLU A 1 275 ? 19.376 -2.567 8.679 1.00 93.44 275 GLU A N 1
ATOM 1947 C CA . GLU A 1 275 ? 19.045 -4.001 8.701 1.00 93.44 275 GLU A CA 1
ATOM 1948 C C . GLU A 1 275 ? 17.644 -4.275 9.266 1.00 93.44 275 GLU A C 1
ATOM 1950 O O . GLU A 1 275 ? 16.944 -5.158 8.781 1.00 93.44 275 GLU A O 1
ATOM 1955 N N . ALA A 1 276 ? 17.180 -3.467 10.225 1.00 91.81 276 ALA A N 1
ATOM 1956 C CA . ALA A 1 276 ? 15.827 -3.575 10.770 1.00 91.81 276 ALA A CA 1
ATOM 1957 C C . ALA A 1 276 ? 14.740 -3.356 9.697 1.00 91.81 276 ALA A C 1
ATOM 1959 O O . ALA A 1 276 ? 13.719 -4.051 9.689 1.00 91.81 276 ALA A O 1
ATOM 1960 N N . GLN A 1 277 ? 14.967 -2.430 8.755 1.00 95.25 277 GLN A N 1
ATOM 1961 C CA . GLN A 1 277 ? 14.079 -2.234 7.604 1.00 95.25 277 GLN A CA 1
ATOM 1962 C C . GLN A 1 277 ? 14.108 -3.463 6.695 1.00 95.25 277 GLN A C 1
ATOM 1964 O O . GLN A 1 277 ? 13.057 -3.941 6.281 1.00 95.25 277 GLN A O 1
ATOM 1969 N N . LEU A 1 278 ? 15.297 -4.009 6.425 1.00 93.94 278 LEU A N 1
ATOM 1970 C CA . LEU A 1 278 ? 15.463 -5.199 5.592 1.00 93.94 278 LEU A CA 1
ATOM 1971 C C . LEU A 1 278 ? 14.750 -6.430 6.178 1.00 93.94 278 LEU A C 1
ATOM 1973 O O . LEU A 1 278 ? 14.058 -7.141 5.450 1.00 93.94 278 LEU A O 1
ATOM 1977 N N . THR A 1 279 ? 14.874 -6.665 7.486 1.00 92.69 279 THR A N 1
ATOM 1978 C CA . THR A 1 279 ? 14.165 -7.744 8.194 1.00 92.69 279 THR A CA 1
ATOM 1979 C C . THR A 1 279 ? 12.653 -7.585 8.073 1.00 92.69 279 THR A C 1
ATOM 1981 O O . THR A 1 279 ? 11.951 -8.544 7.760 1.00 92.69 279 THR A O 1
ATOM 1984 N N . THR A 1 280 ? 12.157 -6.361 8.239 1.00 93.69 280 THR A N 1
ATOM 1985 C CA . THR A 1 280 ? 10.728 -6.049 8.116 1.00 93.69 280 THR A CA 1
ATOM 1986 C C . THR A 1 280 ? 10.210 -6.300 6.697 1.00 93.69 280 THR A C 1
ATOM 1988 O O . THR A 1 280 ? 9.199 -6.974 6.515 1.00 93.69 280 THR A O 1
ATOM 1991 N N . LEU A 1 281 ? 10.943 -5.836 5.680 1.00 95.25 281 LEU A N 1
ATOM 1992 C CA . LEU A 1 281 ? 10.620 -6.059 4.267 1.00 95.25 281 LEU A CA 1
ATOM 1993 C C . LEU A 1 281 ? 10.553 -7.551 3.916 1.00 95.25 281 LEU A C 1
ATOM 1995 O O . LEU A 1 281 ? 9.628 -7.978 3.225 1.00 95.25 281 LEU A O 1
ATOM 1999 N N . ARG A 1 282 ? 11.494 -8.355 4.426 1.00 92.56 282 ARG A N 1
ATOM 2000 C CA . ARG A 1 282 ? 11.462 -9.819 4.283 1.00 92.56 282 ARG A CA 1
ATOM 2001 C C . ARG A 1 282 ? 10.243 -10.432 4.968 1.00 92.56 282 ARG A C 1
ATOM 2003 O O . ARG A 1 282 ? 9.611 -11.304 4.379 1.00 92.56 282 ARG A O 1
ATOM 2010 N N . GLY A 1 283 ? 9.882 -9.949 6.159 1.00 91.06 283 GLY A N 1
ATOM 2011 C CA . GLY A 1 283 ? 8.661 -10.351 6.866 1.00 91.06 283 GLY A CA 1
ATOM 2012 C C . GLY A 1 283 ? 7.391 -10.103 6.047 1.00 91.06 283 GLY A C 1
ATOM 2013 O O . GLY A 1 283 ? 6.495 -10.941 6.023 1.00 91.06 283 GLY A O 1
ATOM 2014 N N . TRP A 1 284 ? 7.350 -9.007 5.287 1.00 93.75 284 TRP A N 1
ATOM 2015 C CA . TRP A 1 284 ? 6.261 -8.712 4.348 1.00 93.75 284 TRP A CA 1
ATOM 2016 C C . TRP A 1 284 ? 6.318 -9.520 3.040 1.00 93.75 284 TRP A C 1
ATOM 2018 O O . TRP A 1 284 ? 5.380 -9.474 2.243 1.00 93.75 284 TRP A O 1
ATOM 2028 N N . GLY A 1 285 ? 7.411 -10.242 2.781 1.00 92.31 285 GLY A N 1
ATOM 2029 C CA . GLY A 1 285 ? 7.650 -10.952 1.523 1.00 92.31 285 GLY A CA 1
ATOM 2030 C C . GLY A 1 285 ? 8.082 -10.051 0.361 1.00 92.31 285 GLY A C 1
ATOM 2031 O O . GLY A 1 285 ? 7.949 -10.447 -0.799 1.00 92.31 285 GLY A O 1
ATOM 2032 N N . VAL A 1 286 ? 8.586 -8.844 0.643 1.00 95.69 286 VAL A N 1
ATOM 2033 C CA . VAL A 1 286 ? 9.160 -7.955 -0.376 1.00 95.69 286 VAL A CA 1
ATOM 2034 C C . VAL A 1 286 ? 10.484 -8.536 -0.862 1.00 95.69 286 VAL A C 1
ATOM 2036 O O . VAL A 1 286 ? 11.362 -8.855 -0.064 1.00 95.69 286 VAL A O 1
ATOM 2039 N N . ARG A 1 287 ? 10.628 -8.649 -2.186 1.00 92.50 287 ARG A N 1
ATOM 2040 C CA . ARG A 1 287 ? 11.815 -9.229 -2.833 1.00 92.50 287 ARG A CA 1
ATOM 2041 C C . ARG A 1 287 ? 12.741 -8.201 -3.451 1.00 92.50 287 ARG A C 1
ATOM 2043 O O . ARG A 1 287 ? 13.932 -8.452 -3.519 1.00 92.50 287 ARG A O 1
ATOM 2050 N N . LEU A 1 288 ? 12.214 -7.077 -3.934 1.00 96.81 288 LEU A N 1
ATOM 2051 C CA . LEU A 1 288 ? 13.012 -6.093 -4.658 1.00 96.81 288 LEU A CA 1
ATOM 2052 C C . LEU A 1 288 ? 13.294 -4.911 -3.744 1.00 96.81 288 LEU A C 1
ATOM 2054 O O . LEU A 1 288 ? 12.372 -4.329 -3.169 1.00 96.81 288 LEU A O 1
ATOM 2058 N N . ALA A 1 289 ? 14.561 -4.538 -3.619 1.00 97.19 289 ALA A N 1
ATOM 2059 C CA . ALA A 1 289 ? 14.951 -3.410 -2.795 1.00 97.19 289 ALA A CA 1
ATOM 2060 C C . ALA A 1 289 ? 16.135 -2.644 -3.376 1.00 97.19 289 ALA A C 1
ATOM 2062 O O . ALA A 1 289 ? 16.941 -3.165 -4.142 1.00 97.19 289 ALA A O 1
ATOM 2063 N N . GLN A 1 290 ? 16.241 -1.390 -2.965 1.00 95.94 290 GLN A N 1
ATOM 2064 C CA . GLN A 1 290 ? 17.312 -0.482 -3.337 1.00 95.94 290 GLN A CA 1
ATOM 2065 C C . GLN A 1 290 ? 17.662 0.372 -2.125 1.00 95.94 290 GLN A C 1
ATOM 2067 O O . GLN A 1 290 ? 16.776 0.780 -1.376 1.00 95.94 290 GLN A O 1
ATOM 2072 N N . GLY A 1 291 ? 18.936 0.698 -1.932 1.00 95.06 291 GLY A N 1
ATOM 2073 C CA . GLY A 1 291 ? 19.327 1.651 -0.899 1.00 95.06 291 GLY A CA 1
ATOM 2074 C C . GLY A 1 291 ? 20.788 1.558 -0.478 1.00 95.06 291 GLY A C 1
ATOM 2075 O O . GLY A 1 291 ? 21.479 0.614 -0.864 1.00 95.06 291 GLY A O 1
ATOM 2076 N N . PRO A 1 292 ? 21.250 2.527 0.331 1.00 94.44 292 PRO A N 1
ATOM 2077 C CA . PRO A 1 292 ? 22.641 2.618 0.770 1.00 94.44 292 PRO A CA 1
ATOM 2078 C C . PRO A 1 292 ? 23.101 1.437 1.636 1.00 94.44 292 PRO A C 1
ATOM 2080 O O . PRO A 1 292 ? 24.301 1.202 1.728 1.00 94.44 292 PRO A O 1
ATOM 2083 N N . LEU A 1 293 ? 22.179 0.679 2.247 1.00 94.12 293 LEU A N 1
ATOM 2084 C CA . LEU A 1 293 ? 22.524 -0.571 2.933 1.00 94.12 293 LEU A CA 1
ATOM 2085 C C . LEU A 1 293 ? 22.990 -1.656 1.949 1.00 94.12 293 LEU A C 1
ATOM 2087 O O . LEU A 1 293 ? 23.813 -2.494 2.299 1.00 94.12 293 LEU A O 1
ATOM 2091 N N . LEU A 1 294 ? 22.434 -1.652 0.732 1.00 94.56 294 LEU A N 1
ATOM 2092 C CA . LEU A 1 294 ? 22.618 -2.715 -0.258 1.00 94.56 294 LEU A CA 1
ATOM 2093 C C . LEU A 1 294 ? 23.751 -2.408 -1.242 1.00 94.56 294 LEU A C 1
ATOM 2095 O O . LEU A 1 294 ? 24.440 -3.315 -1.711 1.00 94.56 294 LEU A O 1
ATOM 2099 N N . ALA A 1 295 ? 23.933 -1.131 -1.572 1.00 93.81 295 ALA A N 1
ATOM 2100 C CA . ALA A 1 295 ? 24.965 -0.662 -2.483 1.00 93.81 295 ALA A CA 1
ATOM 2101 C C . ALA A 1 295 ? 25.390 0.771 -2.138 1.00 93.81 295 ALA A C 1
ATOM 2103 O O . ALA A 1 295 ? 24.540 1.584 -1.767 1.00 93.81 295 ALA A O 1
ATOM 2104 N N . PRO A 1 296 ? 26.678 1.119 -2.292 1.00 90.31 296 PRO A N 1
ATOM 2105 C CA . PRO A 1 296 ? 27.139 2.483 -2.072 1.00 90.31 296 PRO A CA 1
ATOM 2106 C C . PRO A 1 296 ? 26.609 3.436 -3.160 1.00 90.31 296 PRO A C 1
ATOM 2108 O O . PRO A 1 296 ? 26.248 3.018 -4.258 1.00 90.31 296 PRO A O 1
ATOM 2111 N N . LEU A 1 297 ? 26.564 4.741 -2.869 1.00 87.06 297 LEU A N 1
ATOM 2112 C CA . LEU A 1 297 ? 26.007 5.753 -3.786 1.00 87.06 297 LEU A CA 1
ATOM 2113 C C . LEU A 1 297 ? 26.813 5.925 -5.086 1.00 87.06 297 LEU A C 1
ATOM 2115 O O . LEU A 1 297 ? 26.284 6.400 -6.088 1.00 87.06 297 LEU A O 1
ATOM 2119 N N . ASP A 1 298 ? 28.091 5.558 -5.077 1.00 88.88 298 ASP A N 1
ATOM 2120 C CA . ASP A 1 298 ? 28.982 5.575 -6.237 1.00 88.88 298 ASP A CA 1
ATOM 2121 C C . ASP A 1 298 ? 28.974 4.251 -7.020 1.00 88.88 298 ASP A C 1
ATOM 2123 O O . ASP A 1 298 ? 29.781 4.075 -7.933 1.00 88.88 298 ASP A O 1
ATOM 2127 N N . TRP A 1 299 ? 28.044 3.337 -6.717 1.00 92.19 299 TRP A N 1
ATOM 2128 C CA . TRP A 1 299 ? 27.890 2.071 -7.431 1.00 92.19 299 TRP A CA 1
ATOM 2129 C C . TRP A 1 299 ? 27.749 2.281 -8.950 1.00 92.19 299 TRP A C 1
ATOM 2131 O O . TRP A 1 299 ? 27.163 3.262 -9.426 1.00 92.19 299 TRP A O 1
ATOM 2141 N N . ARG A 1 300 ? 28.311 1.353 -9.734 1.00 89.75 300 ARG A N 1
ATOM 2142 C CA . ARG A 1 300 ? 28.279 1.380 -11.204 1.00 89.75 300 ARG A CA 1
ATOM 2143 C C . ARG A 1 300 ? 27.873 0.026 -11.787 1.00 89.75 300 ARG A C 1
ATOM 2145 O O . ARG A 1 300 ? 28.348 -0.987 -11.281 1.00 89.75 300 ARG A O 1
ATOM 2152 N N . PRO A 1 301 ? 27.100 -0.015 -12.889 1.00 86.25 301 PRO A N 1
ATOM 2153 C CA . PRO A 1 301 ? 26.688 -1.269 -13.528 1.00 86.25 301 PRO A CA 1
ATOM 2154 C C . PRO A 1 301 ? 27.835 -2.191 -13.953 1.00 86.25 301 PRO A C 1
ATOM 2156 O O . PRO A 1 301 ? 27.704 -3.407 -13.877 1.00 86.25 301 PRO A O 1
ATOM 2159 N N . SER A 1 302 ? 28.956 -1.616 -14.388 1.00 80.25 302 SER A N 1
ATOM 2160 C CA . SER A 1 302 ? 30.092 -2.355 -14.948 1.00 80.25 302 SER A CA 1
ATOM 2161 C C . SER A 1 302 ? 30.919 -3.117 -13.903 1.00 80.25 302 SER A C 1
ATOM 2163 O O . SER A 1 302 ? 31.441 -4.187 -14.201 1.00 80.25 302 SER A O 1
ATOM 2165 N N . HIS A 1 303 ? 31.038 -2.598 -12.674 1.00 78.81 303 HIS A N 1
ATOM 2166 C CA . HIS A 1 303 ? 31.949 -3.156 -11.656 1.00 78.81 303 HIS A CA 1
ATOM 2167 C C . HIS A 1 303 ? 31.413 -3.111 -10.218 1.00 78.81 303 HIS A C 1
ATOM 2169 O O . HIS A 1 303 ? 32.078 -3.574 -9.287 1.00 78.81 303 HIS A O 1
ATOM 2175 N N . GLY A 1 304 ? 30.238 -2.527 -10.005 1.00 79.56 304 GLY A N 1
ATOM 2176 C CA . GLY A 1 304 ? 29.659 -2.348 -8.686 1.00 79.56 304 GLY A CA 1
ATOM 2177 C C . GLY A 1 304 ? 29.249 -3.680 -8.068 1.00 79.56 304 GLY A C 1
ATOM 2178 O O . GLY A 1 304 ? 28.614 -4.520 -8.703 1.00 79.56 304 GLY A O 1
ATOM 2179 N N . ARG A 1 305 ? 29.572 -3.862 -6.788 1.00 84.56 305 ARG A N 1
ATOM 2180 C CA . ARG A 1 305 ? 29.124 -5.012 -5.997 1.00 84.56 305 ARG A CA 1
ATOM 2181 C C . ARG A 1 305 ? 27.996 -4.593 -5.073 1.00 84.56 305 ARG A C 1
ATOM 2183 O O . ARG A 1 305 ? 28.008 -3.480 -4.553 1.00 84.56 305 ARG A O 1
ATOM 2190 N N . VAL A 1 306 ? 27.046 -5.496 -4.875 1.00 88.62 306 VAL A N 1
ATOM 2191 C CA . VAL A 1 306 ? 25.985 -5.341 -3.880 1.00 88.62 306 VAL A CA 1
ATOM 2192 C C . VAL A 1 306 ? 26.242 -6.274 -2.710 1.00 88.62 306 VAL A C 1
ATOM 2194 O O . VAL A 1 306 ? 26.876 -7.321 -2.860 1.00 88.62 306 VAL A O 1
ATOM 2197 N N . HIS A 1 307 ? 25.768 -5.877 -1.540 1.00 86.75 307 HIS A N 1
ATOM 2198 C CA . HIS A 1 307 ? 25.804 -6.684 -0.337 1.00 86.75 307 HIS A CA 1
ATOM 2199 C C . HIS A 1 307 ? 24.389 -6.788 0.213 1.00 86.75 307 HIS A C 1
ATOM 2201 O O . HIS A 1 307 ? 23.753 -5.779 0.492 1.00 86.75 307 HIS A O 1
ATOM 2207 N N . VAL A 1 308 ? 23.896 -8.011 0.377 1.00 85.81 308 VAL A N 1
ATOM 2208 C CA . VAL A 1 308 ? 22.623 -8.250 1.051 1.00 85.81 308 VAL A CA 1
ATOM 2209 C C . VAL A 1 308 ? 22.932 -8.912 2.387 1.00 85.81 308 VAL A C 1
ATOM 2211 O O . VAL A 1 308 ? 23.362 -10.069 2.386 1.00 85.81 308 VAL A O 1
ATOM 2214 N N . PRO A 1 309 ? 22.719 -8.216 3.519 1.00 83.19 309 PRO A N 1
ATOM 2215 C CA . PRO A 1 309 ? 22.847 -8.828 4.831 1.00 83.19 309 PRO A CA 1
ATOM 2216 C C . PRO A 1 309 ? 21.982 -10.088 4.912 1.00 83.19 309 PRO A C 1
ATOM 2218 O O . PRO A 1 309 ? 20.781 -10.067 4.600 1.00 83.19 309 PRO A O 1
ATOM 2221 N N . LEU A 1 310 ? 22.595 -11.210 5.288 1.00 78.12 310 LEU A N 1
ATOM 2222 C CA . LEU A 1 310 ? 21.863 -12.455 5.495 1.00 78.12 310 LEU A CA 1
ATOM 2223 C C . LEU A 1 310 ? 20.908 -12.283 6.680 1.00 78.12 310 LEU A C 1
ATOM 2225 O O . LEU A 1 310 ? 21.239 -11.559 7.621 1.00 78.12 310 LEU A O 1
ATOM 2229 N N . PRO A 1 311 ? 19.729 -12.928 6.660 1.00 68.44 311 PRO A N 1
ATOM 2230 C CA . PRO A 1 311 ? 18.893 -12.981 7.845 1.00 68.44 311 PRO A CA 1
ATOM 2231 C C . PRO A 1 311 ? 19.714 -13.623 8.963 1.00 68.44 311 PRO A C 1
ATOM 2233 O O . PRO A 1 311 ? 20.091 -14.792 8.862 1.00 68.44 311 PRO A O 1
ATOM 2236 N N . VAL A 1 312 ? 20.017 -12.865 10.015 1.00 63.88 312 VAL A N 1
ATOM 2237 C CA . VAL A 1 312 ? 20.451 -13.482 11.266 1.00 63.88 312 VAL A CA 1
ATOM 2238 C C . VAL A 1 312 ? 19.241 -14.285 11.738 1.00 63.88 312 VAL A C 1
ATOM 2240 O O . VAL A 1 312 ? 18.157 -13.700 11.825 1.00 63.88 312 VAL A O 1
ATOM 2243 N N . PRO A 1 313 ? 19.358 -15.606 11.970 1.00 56.44 313 PRO A N 1
ATOM 2244 C CA . PRO A 1 313 ? 18.282 -16.357 12.591 1.00 56.44 313 PRO A CA 1
ATOM 2245 C C . PRO A 1 313 ? 17.950 -15.625 13.881 1.00 56.44 313 PRO A C 1
ATOM 2247 O O . PRO A 1 313 ? 18.811 -15.519 14.756 1.00 56.44 313 PRO A O 1
ATOM 2250 N N . ALA A 1 314 ? 16.755 -15.044 13.957 1.00 52.44 314 ALA A N 1
ATOM 2251 C CA . ALA A 1 314 ? 16.298 -14.470 15.202 1.00 52.44 314 ALA A CA 1
ATOM 2252 C C . ALA A 1 314 ? 16.407 -15.595 16.234 1.00 52.44 314 ALA A C 1
ATOM 2254 O O . ALA A 1 314 ? 15.833 -16.672 16.035 1.00 52.44 314 ALA A O 1
ATOM 2255 N N . GLU A 1 315 ? 17.189 -15.381 17.298 1.00 46.94 315 GLU A N 1
ATOM 2256 C CA . GLU A 1 315 ? 16.981 -16.164 18.511 1.00 46.94 315 GLU A CA 1
ATOM 2257 C C . GLU A 1 315 ? 15.480 -16.108 18.772 1.00 46.94 315 GLU A C 1
ATOM 2259 O O . GLU A 1 315 ? 14.927 -15.013 18.635 1.00 46.94 315 GLU A O 1
ATOM 2264 N N . PRO A 1 316 ? 14.810 -17.251 19.018 1.00 43.00 316 PRO A N 1
ATOM 2265 C CA . PRO A 1 316 ? 13.363 -17.279 19.137 1.00 43.00 316 PRO A CA 1
ATOM 2266 C C . PRO A 1 316 ? 12.985 -16.180 20.115 1.00 43.00 316 PRO A C 1
ATOM 2268 O O . PRO A 1 316 ? 13.331 -16.270 21.296 1.00 43.00 316 PRO A O 1
ATOM 2271 N N . GLU A 1 317 ? 12.386 -15.105 19.590 1.00 45.34 317 GLU A N 1
ATOM 2272 C CA . GLU A 1 317 ? 11.942 -13.994 20.409 1.00 45.34 317 GLU A CA 1
ATOM 2273 C C . GLU A 1 317 ? 11.110 -14.656 21.494 1.00 45.34 317 GLU A C 1
ATOM 2275 O O . GLU A 1 317 ? 10.179 -15.408 21.180 1.00 45.34 317 GLU A O 1
ATOM 2280 N N . SER A 1 318 ? 11.545 -14.506 22.754 1.00 43.94 318 SER A N 1
ATOM 2281 C CA . SER A 1 318 ? 10.824 -15.049 23.907 1.00 43.94 318 SER A CA 1
ATOM 2282 C C . SER A 1 318 ? 9.362 -14.768 23.648 1.00 43.94 318 SER A C 1
ATOM 2284 O O . SER A 1 318 ? 9.090 -13.591 23.396 1.00 43.94 318 SER A O 1
ATOM 2286 N N . PRO A 1 319 ? 8.488 -15.797 23.591 1.00 41.75 319 PRO A N 1
ATOM 2287 C CA . PRO A 1 319 ? 7.184 -15.679 22.965 1.00 41.75 319 PRO A CA 1
ATOM 2288 C C . PRO A 1 319 ? 6.570 -14.421 23.528 1.00 41.75 319 PRO A C 1
ATOM 2290 O O . PRO A 1 319 ? 6.321 -14.356 24.738 1.00 41.75 319 PRO A O 1
ATOM 2293 N N . LEU A 1 320 ? 6.478 -13.386 22.683 1.00 49.38 320 LEU A N 1
ATOM 2294 C CA . LEU A 1 320 ? 5.812 -12.159 23.059 1.00 49.38 320 LEU A CA 1
ATOM 2295 C C . LEU A 1 320 ? 4.474 -12.679 23.539 1.00 49.38 320 LEU A C 1
ATOM 2297 O O . LEU A 1 320 ? 3.792 -13.353 22.765 1.00 49.38 320 LEU A O 1
ATOM 2301 N N . ILE A 1 321 ? 4.189 -12.536 24.836 1.00 55.19 321 ILE A N 1
ATOM 2302 C CA . ILE A 1 321 ? 2.930 -13.015 25.388 1.00 55.19 321 ILE A CA 1
ATOM 2303 C C . ILE A 1 321 ? 1.895 -12.378 24.477 1.00 55.19 321 ILE A C 1
ATOM 2305 O O . ILE A 1 321 ? 1.826 -11.149 24.418 1.00 55.19 321 ILE A O 1
ATOM 2309 N N . ASP A 1 322 ? 1.206 -13.192 23.680 1.00 66.25 322 ASP A N 1
ATOM 2310 C CA . ASP A 1 322 ? 0.206 -12.690 22.758 1.00 66.25 322 ASP A CA 1
ATOM 2311 C C . ASP A 1 322 ? -0.948 -12.239 23.642 1.00 66.25 322 ASP A C 1
ATOM 2313 O O . ASP A 1 322 ? -1.827 -13.007 24.034 1.00 66.25 322 ASP A O 1
ATOM 2317 N N . LEU A 1 323 ? -0.869 -10.980 24.074 1.00 72.31 323 LEU A N 1
ATOM 2318 C CA . LEU A 1 323 ? -1.866 -10.350 24.926 1.00 72.31 323 LEU A CA 1
ATOM 2319 C C . LEU A 1 323 ? -3.176 -10.112 24.146 1.00 72.31 323 LEU A C 1
ATOM 2321 O O . LEU A 1 323 ? -4.145 -9.586 24.709 1.00 72.31 323 LEU A O 1
ATOM 2325 N N . GLY A 1 324 ? -3.205 -10.527 22.875 1.00 74.38 324 GLY A N 1
ATOM 2326 C CA . GLY A 1 324 ? -4.279 -10.336 21.932 1.00 74.38 324 GLY A CA 1
ATOM 2327 C C . GLY A 1 324 ? -4.342 -8.901 21.405 1.00 74.38 324 GLY A C 1
ATOM 2328 O O . GLY A 1 324 ? -3.608 -8.014 21.862 1.00 74.38 324 GLY A O 1
ATOM 2329 N N . PRO A 1 325 ? -5.259 -8.651 20.459 1.00 83.81 325 PRO A N 1
ATOM 2330 C CA . PRO A 1 325 ? -5.567 -7.309 19.977 1.00 83.81 325 PRO A CA 1
ATOM 2331 C C . PRO A 1 325 ? -5.969 -6.358 21.107 1.00 83.81 325 PRO A C 1
ATOM 2333 O O . PRO A 1 325 ? -6.353 -6.760 22.212 1.00 83.81 325 PRO A O 1
ATOM 2336 N N . ARG A 1 326 ? -5.904 -5.057 20.830 1.00 89.75 326 ARG A N 1
ATOM 2337 C CA . ARG A 1 326 ? -6.332 -4.030 21.789 1.00 89.75 326 ARG A CA 1
ATOM 2338 C C . ARG A 1 326 ? -7.856 -3.965 21.836 1.00 89.75 326 ARG A C 1
ATOM 2340 O O . ARG A 1 326 ? -8.517 -4.140 20.819 1.00 89.75 326 ARG A O 1
ATOM 2347 N N . VAL A 1 327 ? -8.431 -3.613 22.988 1.00 91.19 327 VAL A N 1
ATOM 2348 C CA . VAL A 1 327 ? -9.895 -3.479 23.148 1.00 91.19 327 VAL A CA 1
ATOM 2349 C C . VAL A 1 327 ? -10.532 -2.511 22.151 1.00 91.19 327 VAL A C 1
ATOM 2351 O O . VAL A 1 327 ? -11.673 -2.715 21.755 1.00 91.19 327 VAL A O 1
ATOM 2354 N N . GLN A 1 328 ? -9.794 -1.493 21.694 1.00 91.62 328 GLN A N 1
ATOM 2355 C CA . GLN A 1 328 ? -10.259 -0.560 20.661 1.00 91.62 328 GLN A CA 1
ATOM 2356 C C . GLN A 1 328 ? -10.608 -1.229 19.319 1.00 91.62 328 GLN A C 1
ATOM 2358 O O . GLN A 1 328 ? -11.345 -0.642 18.536 1.00 91.62 328 GLN A O 1
ATOM 2363 N N . GLU A 1 329 ? -10.099 -2.431 19.040 1.00 88.94 329 GLU A N 1
ATOM 2364 C CA . GLU A 1 329 ? -10.416 -3.193 17.823 1.00 88.94 329 GLU A CA 1
ATOM 2365 C C . GLU A 1 329 ? -11.803 -3.856 17.891 1.00 88.94 329 GLU A C 1
ATOM 2367 O O . GLU A 1 329 ? -12.355 -4.233 16.863 1.00 88.94 329 GLU A O 1
ATOM 2372 N N . PHE A 1 330 ? -12.387 -3.946 19.091 1.00 91.25 330 PHE A N 1
ATOM 2373 C CA . PHE A 1 330 ? -13.741 -4.456 19.348 1.00 91.25 330 PHE A CA 1
ATOM 2374 C C . PHE A 1 330 ? -14.719 -3.343 19.735 1.00 91.25 330 PHE A C 1
ATOM 2376 O O . PHE A 1 330 ? -15.813 -3.624 20.222 1.00 91.25 330 PHE A O 1
ATOM 2383 N N . LEU A 1 331 ? -14.306 -2.081 19.601 1.00 93.69 331 LEU A N 1
ATOM 2384 C CA . LEU A 1 331 ? -15.077 -0.943 20.075 1.00 93.69 331 LEU A CA 1
ATOM 2385 C C . LEU A 1 331 ? -16.379 -0.805 19.284 1.00 93.69 331 LEU A C 1
ATOM 2387 O O . LEU A 1 331 ? -16.361 -0.639 18.064 1.00 93.69 331 LEU A O 1
ATOM 2391 N N . LEU A 1 332 ? -17.495 -0.790 20.004 1.00 92.31 332 LEU A N 1
ATOM 2392 C CA . LEU A 1 332 ? -18.811 -0.472 19.471 1.00 92.31 332 LEU A CA 1
ATOM 2393 C C . LEU A 1 332 ? -19.295 0.865 20.044 1.00 92.31 332 LEU A C 1
ATOM 2395 O O . LEU A 1 332 ? -19.005 1.172 21.207 1.00 92.31 332 LEU A O 1
ATOM 2399 N N . PRO A 1 333 ? -20.034 1.678 19.265 1.00 91.94 333 PRO A N 1
ATOM 2400 C CA . PRO A 1 333 ? -20.672 2.878 19.791 1.00 91.94 333 PRO A CA 1
ATOM 2401 C C . PRO A 1 333 ? -21.554 2.537 20.996 1.00 91.94 333 PRO A C 1
ATOM 2403 O O . PRO A 1 333 ? -22.382 1.631 20.929 1.00 91.94 333 PRO A O 1
ATOM 2406 N N . ALA A 1 334 ? -21.374 3.261 22.099 1.00 92.56 334 ALA A N 1
ATOM 2407 C CA . ALA A 1 334 ? -22.215 3.100 23.277 1.00 92.56 334 ALA A CA 1
ATOM 2408 C C . ALA A 1 334 ? -23.491 3.931 23.136 1.00 92.56 334 ALA A C 1
ATOM 2410 O O . ALA A 1 334 ? -23.442 5.078 22.690 1.00 92.56 334 ALA A O 1
ATOM 2411 N N . VAL A 1 335 ? -24.615 3.391 23.602 1.00 95.25 335 VAL A N 1
ATOM 2412 C CA . VAL A 1 335 ? -25.796 4.211 23.876 1.00 95.25 335 VAL A CA 1
ATOM 2413 C C . VAL A 1 335 ? -25.550 4.944 25.185 1.00 95.25 335 VAL A C 1
ATOM 2415 O O . VAL A 1 335 ? -25.381 4.324 26.236 1.00 95.25 335 VAL A O 1
ATOM 2418 N N . THR A 1 336 ? -25.490 6.270 25.116 1.00 96.38 336 THR A N 1
ATOM 2419 C CA . THR A 1 336 ? -25.211 7.122 26.273 1.00 96.38 336 THR A CA 1
ATOM 2420 C C . THR A 1 336 ? -26.403 7.998 26.611 1.00 96.38 336 THR A C 1
ATOM 2422 O O . THR A 1 336 ? -26.990 8.601 25.714 1.00 96.38 336 THR A O 1
ATOM 2425 N N . LEU A 1 337 ? -26.701 8.135 27.901 1.00 96.69 337 LEU A N 1
ATOM 2426 C CA . LEU A 1 337 ? -27.670 9.102 28.418 1.00 96.69 337 LEU A CA 1
ATOM 2427 C C . LEU A 1 337 ? -27.018 9.990 29.484 1.00 96.69 337 LEU A C 1
ATOM 2429 O O . LEU A 1 337 ? -26.002 9.624 30.077 1.00 96.69 337 LEU A O 1
ATOM 2433 N N . ASP A 1 338 ? -27.605 11.160 29.732 1.00 96.25 338 ASP A N 1
ATOM 2434 C CA . ASP A 1 338 ? -27.165 12.056 30.807 1.00 96.25 338 ASP A CA 1
ATOM 2435 C C . ASP A 1 338 ? -27.306 11.384 32.186 1.00 96.25 338 ASP A C 1
ATOM 2437 O O . ASP A 1 338 ? -28.208 10.576 32.414 1.00 96.25 338 ASP A O 1
ATOM 2441 N N . MET A 1 339 ? -26.448 11.745 33.143 1.00 94.62 339 MET A N 1
ATOM 2442 C CA . MET A 1 339 ? -26.507 11.261 34.530 1.00 94.62 339 MET A CA 1
ATOM 2443 C C . MET A 1 339 ? -27.871 11.462 35.213 1.00 94.62 339 MET A C 1
ATOM 2445 O O . MET A 1 339 ? -28.245 10.713 36.125 1.00 94.62 339 MET A O 1
ATOM 2449 N N . ASN A 1 340 ? -28.618 12.474 34.783 1.00 93.50 340 ASN A N 1
ATOM 2450 C CA . ASN A 1 340 ? -29.931 12.803 35.316 1.00 93.50 340 ASN A CA 1
ATOM 2451 C C . ASN A 1 340 ? -31.083 12.147 34.545 1.00 93.50 340 ASN A C 1
ATOM 2453 O O . ASN A 1 340 ? -32.238 12.379 34.905 1.00 93.50 340 ASN A O 1
ATOM 2457 N N . ALA A 1 341 ? -30.792 11.327 33.528 1.00 94.75 341 ALA A N 1
ATOM 2458 C CA . ALA A 1 341 ? -31.802 10.587 32.785 1.00 94.75 341 ALA A CA 1
ATOM 2459 C C . ALA A 1 341 ? -32.657 9.719 33.716 1.00 94.75 341 ALA A C 1
ATOM 2461 O O . ALA A 1 341 ? -32.200 9.188 34.739 1.00 94.75 341 ALA A O 1
ATOM 2462 N N . THR A 1 342 ? -33.926 9.596 33.364 1.00 94.62 342 THR A N 1
ATOM 2463 C CA . THR A 1 342 ? -34.922 8.835 34.107 1.00 94.62 342 THR A CA 1
ATOM 2464 C C . THR A 1 342 ? -34.936 7.374 33.673 1.00 94.62 342 THR A C 1
ATOM 2466 O O . THR A 1 342 ? -34.389 7.000 32.636 1.00 94.62 342 THR A O 1
ATOM 2469 N N . ALA A 1 343 ? -35.552 6.510 34.482 1.00 92.38 343 ALA A N 1
ATOM 2470 C CA . ALA A 1 343 ? -35.715 5.110 34.101 1.00 92.38 343 ALA A CA 1
ATOM 2471 C C . ALA A 1 343 ? -36.569 4.951 32.827 1.00 92.38 343 ALA A C 1
ATOM 2473 O O . ALA A 1 343 ? -36.358 4.004 32.078 1.00 92.38 343 ALA A O 1
ATOM 2474 N N . GLU A 1 344 ? -37.504 5.868 32.572 1.00 91.88 344 GLU A N 1
ATOM 2475 C CA . GLU A 1 344 ? -38.311 5.901 31.348 1.00 91.88 344 GLU A CA 1
ATOM 2476 C C . GLU A 1 344 ? -37.449 6.129 30.100 1.00 91.88 344 GLU A C 1
ATOM 2478 O O . GLU A 1 344 ? -37.544 5.338 29.164 1.00 91.88 344 GLU A O 1
ATOM 2483 N N . ASP A 1 345 ? -36.520 7.091 30.145 1.00 93.69 345 ASP A N 1
ATOM 2484 C CA . ASP A 1 345 ? -35.585 7.366 29.041 1.00 93.69 345 ASP A CA 1
ATOM 2485 C C . ASP A 1 345 ? -34.735 6.129 28.693 1.00 93.69 345 ASP A C 1
ATOM 2487 O O . ASP A 1 345 ? -34.466 5.828 27.531 1.00 93.69 345 ASP A O 1
ATOM 2491 N N . VAL A 1 346 ? -34.328 5.361 29.710 1.00 94.06 346 VAL A N 1
ATOM 2492 C CA . VAL A 1 346 ? -33.562 4.120 29.519 1.00 94.06 346 VAL A CA 1
ATOM 2493 C C . VAL A 1 346 ? -34.430 2.999 28.940 1.00 94.06 346 VAL A C 1
ATOM 2495 O O . VAL A 1 346 ? -33.969 2.252 28.077 1.00 94.06 346 VAL A O 1
ATOM 2498 N N . VAL A 1 347 ? -35.684 2.858 29.388 1.00 92.50 347 VAL A N 1
ATOM 2499 C CA . VAL A 1 347 ? -36.626 1.891 28.796 1.00 92.50 347 VAL A CA 1
ATOM 2500 C C . VAL A 1 347 ? -36.879 2.229 27.328 1.00 92.50 347 VAL A C 1
ATOM 2502 O O . VAL A 1 347 ? -36.885 1.324 26.496 1.00 92.50 347 VAL A O 1
ATOM 2505 N N . GLU A 1 348 ? -37.045 3.509 26.998 1.00 92.75 348 GLU A N 1
ATOM 2506 C CA . GLU A 1 348 ? -37.199 3.979 25.621 1.00 92.75 348 GLU A CA 1
ATOM 2507 C C . GLU A 1 348 ? -35.956 3.662 24.775 1.00 92.75 348 GLU A C 1
ATOM 2509 O O . GLU A 1 348 ? -36.075 3.105 23.678 1.00 92.75 348 GLU A O 1
ATOM 2514 N N . ALA A 1 349 ? -34.758 3.910 25.313 1.00 93.00 349 ALA A N 1
ATOM 2515 C CA . ALA A 1 349 ? -33.502 3.543 24.662 1.00 93.00 349 ALA A CA 1
ATOM 2516 C C . ALA A 1 349 ? -33.406 2.027 24.402 1.00 93.00 349 ALA A C 1
ATOM 2518 O O . ALA A 1 349 ? -33.006 1.603 23.325 1.00 93.00 349 ALA A O 1
ATOM 2519 N N . PHE A 1 350 ? -33.829 1.180 25.342 1.00 94.00 350 PHE A N 1
ATOM 2520 C CA . PHE A 1 350 ? -33.863 -0.271 25.122 1.00 94.00 350 PHE A CA 1
ATOM 2521 C C . PHE A 1 350 ? -34.997 -0.734 24.194 1.00 94.00 350 PHE A C 1
ATOM 2523 O O . PHE A 1 350 ? -34.905 -1.819 23.609 1.00 94.00 350 PHE A O 1
ATOM 2530 N N . GLY A 1 351 ? -36.080 0.035 24.093 1.00 90.38 351 GLY A N 1
ATOM 2531 C CA . GLY A 1 351 ? -37.234 -0.263 23.248 1.00 90.38 351 GLY A CA 1
ATOM 2532 C C . GLY A 1 351 ? -37.027 0.092 21.777 1.00 90.38 351 GLY A C 1
ATOM 2533 O O . GLY A 1 351 ? -37.637 -0.541 20.919 1.00 90.38 351 GLY A O 1
ATOM 2534 N N . THR A 1 352 ? -36.162 1.065 21.483 1.00 91.88 352 THR A N 1
ATOM 2535 C CA . THR A 1 352 ? -35.869 1.508 20.110 1.00 91.88 352 THR A CA 1
ATOM 2536 C C . THR A 1 352 ? -35.101 0.463 19.308 1.00 91.88 352 THR A C 1
ATOM 2538 O O . THR A 1 352 ? -35.422 0.260 18.141 1.00 91.88 352 THR A O 1
ATOM 2541 N N . GLU A 1 353 ? -34.140 -0.230 19.923 1.00 89.00 353 GLU A N 1
ATOM 2542 C CA . GLU A 1 353 ? -33.370 -1.287 19.262 1.00 89.00 353 GLU A CA 1
ATOM 2543 C C . GLU A 1 353 ? -33.088 -2.464 20.226 1.00 89.00 353 GLU A C 1
ATOM 2545 O O . GLU A 1 353 ? -32.424 -2.292 21.257 1.00 89.00 353 GLU A O 1
ATOM 2550 N N . PRO A 1 354 ? -33.568 -3.688 19.919 1.00 86.88 354 PRO A N 1
ATOM 2551 C CA . PRO A 1 354 ? -33.334 -4.872 20.747 1.00 86.88 354 PRO A CA 1
ATOM 2552 C C . PRO A 1 354 ? -31.863 -5.262 20.915 1.00 86.88 354 PRO A C 1
ATOM 2554 O O . PRO A 1 354 ? -31.535 -5.908 21.912 1.00 86.88 354 PRO A O 1
ATOM 2557 N N . SER A 1 355 ? -30.981 -4.891 19.977 1.00 86.56 355 SER A N 1
ATOM 2558 C CA . SER A 1 355 ? -29.548 -5.196 20.069 1.00 86.56 355 SER A CA 1
ATOM 2559 C C . SER A 1 355 ? -28.801 -4.371 21.123 1.00 86.56 355 SER A C 1
ATOM 2561 O O . SER A 1 355 ? -27.644 -4.669 21.407 1.00 86.56 355 SER A O 1
ATOM 2563 N N . ILE A 1 356 ? -29.425 -3.341 21.709 1.00 90.56 356 ILE A N 1
ATOM 2564 C CA . ILE A 1 356 ? -28.818 -2.543 22.780 1.00 90.56 356 ILE A CA 1
ATOM 2565 C C . ILE A 1 356 ? -28.815 -3.367 24.071 1.00 90.56 356 ILE A C 1
ATOM 2567 O O . ILE A 1 356 ? -29.861 -3.591 24.689 1.00 90.56 356 ILE A O 1
ATOM 2571 N N . THR A 1 357 ? -27.624 -3.799 24.482 1.00 90.06 357 THR A N 1
ATOM 2572 C CA . THR A 1 357 ? -27.376 -4.602 25.691 1.00 90.06 357 THR A CA 1
ATOM 2573 C C . THR A 1 357 ? -27.106 -3.753 26.928 1.00 90.06 357 THR A C 1
ATOM 2575 O O . THR A 1 357 ? -27.370 -4.198 28.045 1.00 90.06 357 THR A O 1
ATOM 2578 N N . SER A 1 358 ? -26.611 -2.527 26.752 1.00 93.75 358 SER A N 1
ATOM 2579 C CA . SER A 1 358 ? -26.296 -1.623 27.853 1.00 93.75 358 SER A CA 1
ATOM 2580 C C . SER A 1 358 ? -26.497 -0.151 27.493 1.00 93.75 358 SER A C 1
ATOM 2582 O O . SER A 1 358 ? -26.419 0.245 26.330 1.00 93.75 358 SER A O 1
ATOM 2584 N N . VAL A 1 359 ? -26.764 0.662 28.518 1.00 96.12 359 VAL A N 1
ATOM 2585 C CA . VAL A 1 359 ? -26.812 2.127 28.443 1.00 96.12 359 VAL A CA 1
ATOM 2586 C C . VAL A 1 359 ? -25.821 2.701 29.448 1.00 96.12 359 VAL A C 1
ATOM 2588 O O . VAL A 1 359 ? -25.842 2.348 30.629 1.00 96.12 359 VAL A O 1
ATOM 2591 N N . ILE A 1 360 ? -24.951 3.598 28.990 1.00 97.38 360 ILE A N 1
ATOM 2592 C CA . ILE A 1 360 ? -23.922 4.227 29.821 1.00 97.38 360 ILE A CA 1
ATOM 2593 C C . ILE A 1 360 ? -24.384 5.625 30.229 1.00 97.38 360 ILE A C 1
ATOM 2595 O O . ILE A 1 360 ? -24.623 6.484 29.382 1.00 97.38 360 ILE A O 1
ATOM 2599 N N . LEU A 1 361 ? -24.486 5.874 31.533 1.00 97.38 361 LEU A N 1
ATOM 2600 C CA . LEU A 1 361 ? -24.783 7.206 32.048 1.00 97.38 361 LEU A CA 1
ATOM 2601 C C . LEU A 1 361 ? -23.490 8.018 32.130 1.00 97.38 361 LEU A C 1
ATOM 2603 O O . LEU A 1 361 ? -22.541 7.618 32.819 1.00 97.38 361 LEU A O 1
ATOM 2607 N N . VAL A 1 362 ? -23.462 9.156 31.442 1.00 97.38 362 VAL A N 1
ATOM 2608 C CA . VAL A 1 362 ? -22.291 10.035 31.331 1.00 97.38 362 VAL A CA 1
ATOM 2609 C C . VAL A 1 362 ? -22.534 11.397 31.981 1.00 97.38 362 VAL A C 1
ATOM 2611 O O . VAL A 1 362 ? -23.674 11.812 32.180 1.00 97.38 362 VAL A O 1
ATOM 2614 N N . ASP A 1 363 ? -21.455 12.083 32.355 1.00 96.00 363 ASP A N 1
ATOM 2615 C CA . ASP A 1 363 ? -21.509 13.486 32.784 1.00 96.00 363 ASP A CA 1
ATOM 2616 C C . ASP A 1 363 ? -21.429 14.472 31.600 1.00 96.00 363 ASP A C 1
ATOM 2618 O O . ASP A 1 363 ? -21.299 14.081 30.437 1.00 96.00 363 ASP A O 1
ATOM 2622 N N . GLU A 1 364 ? -21.456 15.773 31.907 1.00 94.69 364 GLU A N 1
ATOM 2623 C CA . GLU A 1 364 ? -21.340 16.866 30.928 1.00 94.69 364 GLU A CA 1
ATOM 2624 C C . GLU A 1 364 ? -20.040 16.828 30.095 1.00 94.69 364 GLU A C 1
ATOM 2626 O O . GLU A 1 364 ? -19.989 17.379 28.995 1.00 94.69 364 GLU A O 1
ATOM 2631 N N . TYR A 1 365 ? -18.996 16.139 30.573 1.00 95.38 365 TYR A N 1
ATOM 2632 C CA . TYR A 1 365 ? -17.718 15.962 29.876 1.00 95.38 365 TYR A CA 1
ATOM 2633 C C . TYR A 1 365 ? -17.618 14.624 29.130 1.00 95.38 365 TYR A C 1
ATOM 2635 O O . TYR A 1 365 ? -16.522 14.277 28.679 1.00 95.38 365 TYR A O 1
ATOM 2643 N N . GLN A 1 366 ? -18.727 13.886 28.987 1.00 95.31 366 GLN A N 1
ATOM 2644 C CA . GLN A 1 366 ? -18.794 12.546 28.389 1.00 95.31 366 GLN A CA 1
ATOM 2645 C C . GLN A 1 366 ? -18.015 11.478 29.169 1.00 95.31 366 GLN A C 1
ATOM 2647 O O . GLN A 1 366 ? -17.589 10.474 28.598 1.00 95.31 366 GLN A O 1
ATOM 2652 N N . ARG A 1 367 ? -17.799 11.653 30.476 1.00 96.94 367 ARG A N 1
ATOM 2653 C CA . ARG A 1 367 ? -17.136 10.629 31.297 1.00 96.94 367 ARG A CA 1
ATOM 2654 C C . ARG A 1 367 ? -18.163 9.628 31.815 1.00 96.94 367 ARG A C 1
ATOM 2656 O O . ARG A 1 367 ? -19.206 10.052 32.310 1.00 96.94 367 ARG A O 1
ATOM 2663 N N . PRO A 1 368 ? -17.892 8.315 31.747 1.00 97.00 368 PRO A N 1
ATOM 2664 C CA . PRO A 1 368 ? -18.823 7.307 32.224 1.00 97.00 368 PRO A CA 1
ATOM 2665 C C . PRO A 1 368 ? -18.882 7.321 33.749 1.00 97.00 368 PRO A C 1
ATOM 2667 O O . PRO A 1 368 ? -17.863 7.327 34.442 1.00 97.00 368 PRO A O 1
ATOM 2670 N N . ARG A 1 369 ? -20.097 7.319 34.280 1.00 96.81 369 ARG A N 1
ATOM 2671 C CA . ARG A 1 369 ? -20.358 7.435 35.716 1.00 96.81 369 ARG A CA 1
ATOM 2672 C C . ARG A 1 369 ? -21.216 6.289 36.245 1.00 96.81 369 ARG A C 1
ATOM 2674 O O . ARG A 1 369 ? -21.044 5.919 37.403 1.00 96.81 369 ARG A O 1
ATOM 2681 N N . ALA A 1 370 ? -22.085 5.719 35.412 1.00 95.62 370 ALA A N 1
ATOM 2682 C CA . ALA A 1 370 ? -22.826 4.494 35.705 1.00 95.62 370 ALA A CA 1
ATOM 2683 C C . ALA A 1 370 ? -23.062 3.680 34.423 1.00 95.62 370 ALA A C 1
ATOM 2685 O O . ALA A 1 370 ? -23.022 4.228 33.323 1.00 95.62 370 ALA A O 1
ATOM 2686 N N . SER A 1 371 ? -23.297 2.380 34.565 1.00 95.12 371 SER A N 1
ATOM 2687 C CA . SER A 1 371 ? -23.666 1.470 33.479 1.00 95.12 371 SER A CA 1
ATOM 2688 C C . SER A 1 371 ? -24.952 0.742 33.847 1.00 95.12 371 SER A C 1
ATOM 2690 O O . SER A 1 371 ? -25.109 0.299 34.984 1.00 95.12 371 SER A O 1
ATOM 2692 N N . ILE A 1 372 ? -25.874 0.637 32.899 1.00 94.94 372 ILE A N 1
ATOM 2693 C CA . ILE A 1 372 ? -27.139 -0.072 33.053 1.00 94.94 372 ILE A CA 1
ATOM 2694 C C . ILE A 1 372 ? -27.146 -1.230 32.064 1.00 94.94 372 ILE A C 1
ATOM 2696 O O . ILE A 1 372 ? -27.139 -1.004 30.857 1.00 94.94 372 ILE A O 1
ATOM 2700 N N . GLU A 1 373 ? -27.186 -2.463 32.565 1.00 93.44 373 GLU A N 1
ATOM 2701 C CA . GLU A 1 373 ? -27.354 -3.659 31.734 1.00 93.44 373 GLU A CA 1
ATOM 2702 C C . GLU A 1 373 ? -28.846 -3.946 31.522 1.00 93.44 373 GLU A C 1
ATOM 2704 O O . GLU A 1 373 ? -29.651 -3.884 32.459 1.00 93.44 373 GLU A O 1
ATOM 2709 N N . ARG A 1 374 ? -29.217 -4.240 30.271 1.00 92.44 374 ARG A N 1
ATOM 2710 C CA . ARG A 1 374 ? -30.605 -4.380 29.817 1.00 92.44 374 ARG A CA 1
ATOM 2711 C C . ARG A 1 374 ? -31.400 -5.374 30.653 1.00 92.44 374 ARG A C 1
ATOM 2713 O O . ARG A 1 374 ? -32.490 -5.048 31.122 1.00 92.44 374 ARG A O 1
ATOM 2720 N N . SER A 1 375 ? -30.894 -6.593 30.803 1.00 90.19 375 SER A N 1
ATOM 2721 C CA . SER A 1 375 ? -31.620 -7.707 31.413 1.00 90.19 375 SER A CA 1
ATOM 2722 C C . SER A 1 375 ? -31.935 -7.409 32.874 1.00 90.19 375 SER A C 1
ATOM 2724 O O . SER A 1 375 ? -33.091 -7.492 33.289 1.00 90.19 375 SER A O 1
ATOM 2726 N N . ARG A 1 376 ? -30.932 -6.989 33.651 1.00 89.44 376 ARG A N 1
ATOM 2727 C CA . ARG A 1 376 ? -31.072 -6.653 35.073 1.00 89.44 376 ARG A CA 1
ATOM 2728 C C . ARG A 1 376 ? -31.968 -5.436 35.277 1.00 89.44 376 ARG A C 1
ATOM 2730 O O . ARG A 1 376 ? -32.830 -5.454 36.158 1.00 89.44 376 ARG A O 1
ATOM 2737 N N . PHE A 1 377 ? -31.834 -4.418 34.433 1.00 91.19 377 PHE A N 1
ATOM 2738 C CA . PHE A 1 377 ? -32.674 -3.228 34.493 1.00 91.19 377 PHE A CA 1
ATOM 2739 C C . PHE A 1 377 ? -34.143 -3.533 34.191 1.00 91.19 377 PHE A C 1
ATOM 2741 O O . PHE A 1 377 ? -35.013 -3.215 35.004 1.00 91.19 377 PHE A O 1
ATOM 2748 N N . LEU A 1 378 ? -34.433 -4.209 33.076 1.00 89.00 378 LEU A N 1
ATOM 2749 C CA . LEU A 1 378 ? -35.805 -4.565 32.708 1.00 89.00 378 LEU A CA 1
ATOM 2750 C C . LEU A 1 378 ? -36.432 -5.521 33.728 1.00 89.00 378 LEU A C 1
ATOM 2752 O O . LEU A 1 378 ? -37.594 -5.335 34.078 1.00 89.00 378 LEU A O 1
ATOM 2756 N N . LEU A 1 379 ? -35.674 -6.476 34.280 1.00 87.38 379 LEU A N 1
ATOM 2757 C CA . LEU A 1 379 ? -36.146 -7.334 35.375 1.00 87.38 379 LEU A CA 1
ATOM 2758 C C . LEU A 1 379 ? -36.514 -6.527 36.630 1.00 87.38 379 LEU A C 1
ATOM 2760 O O . LEU A 1 379 ? -37.522 -6.826 37.268 1.00 87.38 379 LEU A O 1
ATOM 2764 N N . SER A 1 380 ? -35.747 -5.483 36.967 1.00 83.69 380 SER A N 1
ATOM 2765 C CA . SER A 1 380 ? -36.054 -4.608 38.109 1.00 83.69 380 SER A CA 1
ATOM 2766 C C . SER A 1 380 ? -37.326 -3.769 37.907 1.00 83.69 380 SER A C 1
ATOM 2768 O O . SER A 1 380 ? -38.012 -3.439 38.876 1.00 83.69 380 SER A O 1
ATOM 2770 N N . ILE A 1 381 ? -37.683 -3.468 36.652 1.00 84.69 381 ILE A N 1
ATOM 2771 C CA . ILE A 1 381 ? -38.863 -2.666 36.286 1.00 84.69 381 ILE A CA 1
ATOM 2772 C C . ILE A 1 381 ? -40.100 -3.536 36.017 1.00 84.69 381 ILE A C 1
ATOM 2774 O O . ILE A 1 381 ? -41.221 -3.088 36.262 1.00 84.69 381 ILE A O 1
ATOM 2778 N N . ALA A 1 382 ? -39.925 -4.785 35.580 1.00 80.62 382 ALA A N 1
ATOM 2779 C CA . ALA A 1 382 ? -41.004 -5.704 35.202 1.00 80.62 382 ALA A CA 1
ATOM 2780 C C . ALA A 1 382 ? -41.862 -6.217 36.380 1.00 80.62 382 ALA A C 1
ATOM 2782 O O . ALA A 1 382 ? -42.807 -6.978 36.171 1.00 80.62 382 ALA A O 1
ATOM 2783 N N . GLY A 1 383 ? -41.567 -5.820 37.623 1.00 77.50 383 GLY A N 1
ATOM 2784 C CA . GLY A 1 383 ? -42.405 -6.142 38.779 1.00 77.50 383 GLY A CA 1
ATOM 2785 C C . GLY A 1 383 ? -43.816 -5.521 38.695 1.00 77.50 383 GLY A C 1
ATOM 2786 O O . GLY A 1 383 ? -44.006 -4.511 38.018 1.00 77.50 383 GLY A O 1
ATOM 2787 N N . PRO A 1 384 ? -44.810 -6.046 39.443 1.00 65.62 384 PRO A N 1
ATOM 2788 C CA . PRO A 1 384 ? -46.229 -5.654 39.345 1.00 65.62 384 PRO A CA 1
ATOM 2789 C C . PRO A 1 384 ? -46.528 -4.164 39.601 1.00 65.62 384 PRO A C 1
ATOM 2791 O O . PRO A 1 384 ? -47.594 -3.683 39.230 1.00 65.62 384 PRO A O 1
ATOM 2794 N N . TYR A 1 385 ? -45.587 -3.421 40.194 1.00 68.81 385 TYR A N 1
ATOM 2795 C CA . TYR A 1 385 ? -45.653 -1.964 40.377 1.00 68.81 385 TYR A CA 1
ATOM 2796 C C . TYR A 1 385 ? -44.385 -1.238 39.888 1.00 68.81 385 TYR A C 1
ATOM 2798 O O . TYR A 1 385 ? -44.207 -0.055 40.174 1.00 68.81 385 TYR A O 1
ATOM 2806 N N . GLY A 1 386 ? -43.479 -1.925 39.182 1.00 70.62 386 GLY A N 1
ATOM 2807 C CA . GLY A 1 386 ? -42.131 -1.428 38.897 1.00 70.62 386 GLY A CA 1
ATOM 2808 C C . GLY A 1 386 ? -42.121 -0.197 37.989 1.00 70.62 386 GLY A C 1
ATOM 2809 O O . GLY A 1 386 ? -41.490 0.804 38.329 1.00 70.62 386 GLY A O 1
ATOM 2810 N N . HIS A 1 387 ? -42.922 -0.191 36.920 1.00 69.25 387 HIS A N 1
ATOM 2811 C CA . HIS A 1 387 ? -43.093 0.998 36.074 1.00 69.25 387 HIS A CA 1
ATOM 2812 C C . HIS A 1 387 ? -43.595 2.216 36.865 1.00 69.25 387 HIS A C 1
ATOM 2814 O O . HIS A 1 387 ? -42.966 3.272 36.834 1.00 69.25 387 HIS A O 1
ATOM 2820 N N . ALA A 1 388 ? -44.678 2.073 37.634 1.00 68.75 388 ALA A N 1
ATOM 2821 C CA . ALA A 1 388 ? -45.249 3.181 38.405 1.00 68.75 388 ALA A CA 1
ATOM 2822 C C . ALA A 1 388 ? -44.303 3.690 39.510 1.00 68.75 388 ALA A C 1
ATOM 2824 O O . ALA A 1 388 ? -44.311 4.875 39.843 1.00 68.75 388 ALA A O 1
ATOM 2825 N N . LEU A 1 389 ? -43.473 2.806 40.075 1.00 70.94 389 LEU A N 1
ATOM 2826 C CA . LEU A 1 389 ? -42.566 3.137 41.169 1.00 70.94 389 LEU A CA 1
ATOM 2827 C C . LEU A 1 389 ? -41.237 3.741 40.692 1.00 70.94 389 LEU A C 1
ATOM 2829 O O . LEU A 1 389 ? -40.616 4.479 41.465 1.00 70.94 389 LEU A O 1
ATOM 2833 N N . HIS A 1 390 ? -40.788 3.437 39.469 1.00 75.69 390 HIS A N 1
ATOM 2834 C CA . HIS A 1 390 ? -39.440 3.775 38.997 1.00 75.69 390 HIS A CA 1
ATOM 2835 C C . HIS A 1 390 ? -39.380 4.697 37.776 1.00 75.69 390 HIS A C 1
ATOM 2837 O O . HIS A 1 390 ? -38.381 5.399 37.668 1.00 75.69 390 HIS A O 1
ATOM 2843 N N . ALA A 1 391 ? -40.415 4.780 36.928 1.00 76.06 391 ALA A N 1
ATOM 2844 C CA . ALA A 1 391 ? -40.348 5.475 35.630 1.00 76.06 391 ALA A CA 1
ATOM 2845 C C . ALA A 1 391 ? -39.754 6.894 35.706 1.00 76.06 391 ALA A C 1
ATOM 2847 O O . ALA A 1 391 ? -38.781 7.195 35.026 1.00 76.06 391 ALA A O 1
ATOM 2848 N N . LYS A 1 392 ? -40.260 7.737 36.618 1.00 83.25 392 LYS A N 1
ATOM 2849 C CA . LYS A 1 392 ? -39.806 9.134 36.773 1.00 83.25 392 LYS A CA 1
ATOM 2850 C C . LYS A 1 392 ? -38.599 9.316 37.696 1.00 83.25 392 LYS A C 1
ATOM 2852 O O . LYS A 1 392 ? -38.205 10.445 37.981 1.00 83.25 392 LYS A O 1
ATOM 2857 N N . LYS A 1 393 ? -38.057 8.233 38.259 1.00 87.62 393 LYS A N 1
ATOM 2858 C CA . LYS A 1 393 ? -36.893 8.315 39.147 1.00 87.62 393 LYS A CA 1
ATOM 2859 C C . LYS A 1 393 ? -35.611 8.325 38.310 1.00 87.62 393 LYS A C 1
ATOM 2861 O O . LYS A 1 393 ? -35.588 7.707 37.247 1.00 87.62 393 LYS A O 1
ATOM 2866 N N . PRO A 1 394 ? -34.536 8.966 38.803 1.00 90.12 394 PRO A N 1
ATOM 2867 C CA . PRO A 1 394 ? -33.241 8.924 38.136 1.00 90.12 394 PRO A CA 1
ATOM 2868 C C . PRO A 1 394 ? -32.761 7.485 37.925 1.00 90.12 394 PRO A C 1
ATOM 2870 O O . PRO A 1 394 ? -32.751 6.689 38.873 1.00 90.12 394 PRO A O 1
ATOM 2873 N N . ALA A 1 395 ? -32.342 7.170 36.701 1.00 91.69 395 ALA A N 1
ATOM 2874 C CA . ALA A 1 395 ? -31.944 5.830 36.289 1.00 91.69 395 ALA A CA 1
ATOM 2875 C C . ALA A 1 395 ? -30.703 5.318 37.028 1.00 91.69 395 ALA A C 1
ATOM 2877 O O . ALA A 1 395 ? -30.597 4.120 37.286 1.00 91.69 395 ALA A O 1
ATOM 2878 N N . HIS A 1 396 ? -29.806 6.215 37.460 1.00 92.94 396 HIS A N 1
ATOM 2879 C CA . HIS A 1 396 ? -28.588 5.844 38.189 1.00 92.94 396 HIS A CA 1
ATOM 2880 C C . HIS A 1 396 ? -28.857 5.058 39.485 1.00 92.94 396 HIS A C 1
ATOM 2882 O O . HIS A 1 396 ? -27.962 4.395 39.995 1.00 92.94 396 HIS A O 1
ATOM 2888 N N . ARG A 1 397 ? -30.083 5.106 40.032 1.00 90.06 397 ARG A N 1
ATOM 2889 C CA . ARG A 1 397 ? -30.479 4.324 41.218 1.00 90.06 397 ARG A CA 1
ATOM 2890 C C . ARG A 1 397 ? -30.587 2.822 40.958 1.00 90.06 397 ARG A C 1
ATOM 2892 O O . ARG A 1 397 ? -30.547 2.053 41.911 1.00 90.06 397 ARG A O 1
ATOM 2899 N N . LEU A 1 398 ? -30.788 2.436 39.701 1.00 88.62 398 LEU A N 1
ATOM 2900 C CA . LEU A 1 398 ? -30.864 1.049 39.238 1.00 88.62 398 LEU A CA 1
ATOM 2901 C C . LEU A 1 398 ? -29.627 0.671 38.405 1.00 88.62 398 LEU A C 1
ATOM 2903 O O . LEU A 1 398 ? -29.615 -0.378 37.771 1.00 88.62 398 LEU A O 1
ATOM 2907 N N . ALA A 1 399 ? -28.617 1.545 38.378 1.00 91.81 399 ALA A N 1
ATOM 2908 C CA . ALA A 1 399 ? -27.396 1.370 37.612 1.00 91.81 399 ALA A CA 1
ATOM 2909 C C . ALA A 1 399 ? -26.264 0.815 38.479 1.00 91.81 399 ALA A C 1
ATOM 2911 O O . ALA A 1 399 ? -26.246 0.962 39.701 1.00 91.81 399 ALA A O 1
ATOM 2912 N N . ASP A 1 400 ? -25.269 0.247 37.814 1.00 93.25 400 ASP A N 1
ATOM 2913 C CA . ASP A 1 400 ? -24.047 -0.253 38.419 1.00 93.25 400 ASP A CA 1
ATOM 2914 C C . ASP A 1 400 ? -22.859 0.678 38.149 1.00 93.25 400 ASP A C 1
ATOM 2916 O O . ASP A 1 400 ? -22.882 1.473 37.201 1.00 93.25 400 ASP A O 1
ATOM 2920 N N . PRO A 1 401 ? -21.757 0.565 38.914 1.00 92.88 401 PRO A N 1
ATOM 2921 C CA . PRO A 1 401 ? -20.520 1.241 38.550 1.00 92.88 401 PRO A CA 1
ATOM 2922 C C . PRO A 1 401 ? -20.014 0.747 37.179 1.00 92.88 401 PRO A C 1
ATOM 2924 O O . PRO A 1 401 ? -20.038 -0.467 36.918 1.00 92.88 401 PRO A O 1
ATOM 2927 N N . PRO A 1 402 ? -19.542 1.657 36.303 1.00 92.50 402 PRO A N 1
ATOM 2928 C CA . PRO A 1 402 ? -19.091 1.303 34.966 1.00 92.50 402 PRO A CA 1
ATOM 2929 C C . PRO A 1 402 ? -17.758 0.553 35.034 1.00 92.50 402 PRO A C 1
ATOM 2931 O O . PRO A 1 402 ? -16.867 0.895 35.816 1.00 92.50 402 PRO A O 1
ATOM 2934 N N . ARG A 1 403 ? -17.601 -0.465 34.187 1.00 93.12 403 ARG A N 1
ATOM 2935 C CA . ARG A 1 403 ? -16.363 -1.245 34.077 1.00 93.12 403 ARG A CA 1
ATOM 2936 C C . ARG A 1 403 ? -15.466 -0.625 33.018 1.00 93.12 403 ARG A C 1
ATOM 2938 O O . ARG A 1 403 ? -15.535 -0.990 31.852 1.00 93.12 403 ARG A O 1
ATOM 2945 N N . VAL A 1 404 ? -14.671 0.356 33.429 1.00 94.50 404 VAL A N 1
ATOM 2946 C CA . VAL A 1 404 ? -13.845 1.147 32.511 1.00 94.50 404 VAL A CA 1
ATOM 2947 C C . VAL A 1 404 ? -12.508 0.488 32.181 1.00 94.50 404 VAL A C 1
ATOM 2949 O O . VAL A 1 404 ? -11.804 0.010 33.072 1.00 94.50 404 VAL A O 1
ATOM 2952 N N . VAL A 1 405 ? -12.138 0.518 30.901 1.00 95.06 405 VAL A N 1
ATOM 2953 C CA . VAL A 1 405 ? -10.828 0.094 30.390 1.00 95.06 405 VAL A CA 1
ATOM 2954 C C . VAL A 1 405 ? -10.266 1.139 29.411 1.00 95.06 405 VAL A C 1
ATOM 2956 O O . VAL A 1 405 ? -10.999 1.641 28.559 1.00 95.06 405 VAL A O 1
ATOM 2959 N N . PRO A 1 406 ? -8.972 1.494 29.485 1.00 95.44 406 PRO A N 1
ATOM 2960 C CA . PRO A 1 406 ? -8.336 2.329 28.466 1.00 95.44 406 PRO A CA 1
ATOM 2961 C C . PRO A 1 406 ? -8.388 1.701 27.065 1.00 95.44 406 PRO A C 1
ATOM 2963 O O . PRO A 1 406 ? -8.220 0.493 26.912 1.00 95.44 406 PRO A O 1
ATOM 2966 N N . LYS A 1 407 ? -8.508 2.518 26.009 1.00 93.25 407 LYS A N 1
ATOM 2967 C CA . LYS A 1 407 ? -8.541 2.040 24.605 1.00 93.25 407 LYS A CA 1
ATOM 2968 C C . LYS A 1 407 ? -7.343 1.174 24.184 1.00 93.25 407 LYS A C 1
ATOM 2970 O O . LYS A 1 407 ? -7.434 0.361 23.267 1.00 93.25 407 LYS A O 1
ATOM 2975 N N . THR A 1 408 ? -6.208 1.336 24.859 1.00 89.44 408 THR A N 1
ATOM 2976 C CA . THR A 1 408 ? -4.965 0.607 24.586 1.00 89.44 408 THR A CA 1
ATOM 2977 C C . THR A 1 408 ? -4.835 -0.710 25.350 1.00 89.44 408 THR A C 1
ATOM 2979 O O . THR A 1 408 ? -3.853 -1.419 25.133 1.00 89.44 408 THR A O 1
ATOM 2982 N N . THR A 1 409 ? -5.785 -1.044 26.230 1.00 91.56 409 THR A N 1
ATOM 2983 C CA . THR A 1 409 ? -5.754 -2.273 27.026 1.00 91.56 409 THR A CA 1
ATOM 2984 C C . THR A 1 409 ? -5.814 -3.508 26.117 1.00 91.56 409 THR A C 1
ATOM 2986 O O . THR A 1 409 ? -6.666 -3.560 25.231 1.00 91.56 409 THR A O 1
ATOM 2989 N N . PRO A 1 410 ? -4.938 -4.509 26.304 1.00 90.44 410 PRO A N 1
ATOM 2990 C CA . PRO A 1 410 ? -5.021 -5.767 25.564 1.00 90.44 410 PRO A CA 1
ATOM 2991 C C . PRO A 1 410 ? -6.275 -6.575 25.918 1.00 90.44 410 PRO A C 1
ATOM 2993 O O . PRO A 1 410 ? -6.726 -6.544 27.068 1.00 90.44 410 PRO A O 1
ATOM 2996 N N . ALA A 1 411 ? -6.804 -7.340 24.962 1.00 89.31 411 ALA A N 1
ATOM 2997 C CA . ALA A 1 411 ? -8.014 -8.145 25.130 1.00 89.31 411 ALA A CA 1
ATOM 2998 C C . ALA A 1 411 ? -7.937 -9.079 26.349 1.00 89.31 411 ALA A C 1
ATOM 3000 O O . ALA A 1 411 ? -8.890 -9.159 27.126 1.00 89.31 411 ALA A O 1
ATOM 3001 N N . ILE A 1 412 ? -6.790 -9.727 26.583 1.00 87.50 412 ILE A N 1
ATOM 3002 C CA . ILE A 1 412 ? -6.627 -10.637 27.726 1.00 87.50 412 ILE A CA 1
ATOM 3003 C C . ILE A 1 412 ? -6.703 -9.910 29.080 1.00 87.50 412 ILE A C 1
ATOM 3005 O O . ILE A 1 412 ? -7.295 -10.416 30.031 1.00 87.50 412 ILE A O 1
ATOM 3009 N N . ALA A 1 413 ? -6.158 -8.695 29.170 1.00 88.19 413 ALA A N 1
ATOM 3010 C CA . ALA A 1 413 ? -6.212 -7.885 30.385 1.00 88.19 413 ALA A CA 1
ATOM 3011 C C . ALA A 1 413 ? -7.629 -7.340 30.619 1.00 88.19 413 ALA A C 1
ATOM 3013 O O . ALA A 1 413 ? -8.105 -7.289 31.752 1.00 88.19 413 ALA A O 1
ATOM 3014 N N . ALA A 1 414 ? -8.338 -6.990 29.545 1.00 89.69 414 ALA A N 1
ATOM 3015 C CA . ALA A 1 414 ? -9.740 -6.597 29.611 1.00 89.69 414 ALA A CA 1
ATOM 3016 C C . ALA A 1 414 ? -10.640 -7.751 30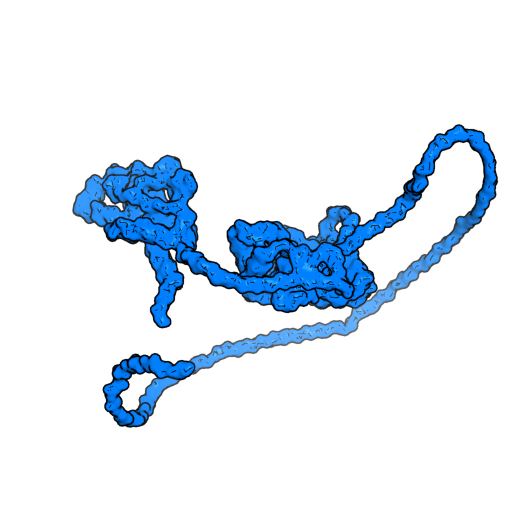.088 1.00 89.69 414 ALA A C 1
ATOM 3018 O O . ALA A 1 414 ? -11.500 -7.545 30.942 1.00 89.69 414 ALA A O 1
ATOM 3019 N N . MET A 1 415 ? -10.373 -8.982 29.638 1.00 87.44 415 MET A N 1
ATOM 3020 C CA . MET A 1 415 ? -11.044 -10.190 30.134 1.00 87.44 415 MET A CA 1
ATOM 3021 C C . MET A 1 415 ? -10.831 -10.407 31.635 1.00 87.44 415 MET A C 1
ATOM 3023 O O . MET A 1 415 ? -11.764 -10.781 32.341 1.00 87.44 415 MET A O 1
ATOM 3027 N N . GLN A 1 416 ? -9.634 -10.121 32.154 1.00 86.38 416 GLN A N 1
ATOM 3028 C CA . GLN A 1 416 ? -9.383 -10.170 33.597 1.00 86.38 416 GLN A CA 1
ATOM 3029 C C . GLN A 1 416 ? -10.190 -9.113 34.355 1.00 86.38 416 GLN A C 1
ATOM 3031 O O . GLN A 1 416 ? -10.662 -9.389 35.452 1.00 86.38 416 GLN A O 1
ATOM 3036 N N . VAL A 1 417 ? -10.377 -7.914 33.789 1.00 86.62 417 VAL A N 1
ATOM 3037 C CA . VAL A 1 417 ? -11.251 -6.884 34.377 1.00 86.62 417 VAL A CA 1
ATOM 3038 C C . VAL A 1 417 ? -12.708 -7.353 34.392 1.00 86.62 417 VAL A C 1
ATOM 3040 O O . VAL A 1 417 ? -13.376 -7.186 35.412 1.00 86.62 417 VAL A O 1
ATOM 3043 N N . ALA A 1 418 ? -13.178 -7.990 33.315 1.00 85.75 418 ALA A N 1
ATOM 3044 C CA . ALA A 1 418 ? -14.520 -8.564 33.242 1.00 85.75 418 ALA A CA 1
ATOM 3045 C C . ALA A 1 418 ? -14.730 -9.719 34.247 1.00 85.75 418 ALA A C 1
ATOM 3047 O O . ALA A 1 418 ? -15.780 -9.819 34.876 1.00 85.75 418 ALA A O 1
ATOM 3048 N N . GLY A 1 419 ? -13.718 -10.558 34.467 1.00 82.38 419 GLY A N 1
ATOM 3049 C CA . GLY A 1 419 ? -13.797 -11.716 35.364 1.00 82.38 419 GLY A CA 1
ATOM 3050 C C . GLY A 1 419 ? -13.680 -11.421 36.866 1.00 82.38 419 GLY A C 1
ATOM 3051 O O . GLY A 1 419 ? -13.677 -12.359 37.651 1.00 82.38 419 GLY A O 1
ATOM 3052 N N . LYS A 1 420 ? -13.547 -10.158 37.300 1.00 80.50 420 LYS A N 1
ATOM 3053 C CA . LYS A 1 420 ? -13.338 -9.817 38.727 1.00 80.50 420 LYS A CA 1
ATOM 3054 C C . LYS A 1 420 ? -14.552 -10.028 39.631 1.00 80.50 420 LYS A C 1
ATOM 3056 O O . LYS A 1 420 ? -14.390 -10.059 40.847 1.00 80.50 420 LYS A O 1
ATOM 3061 N N . ASP A 1 421 ? -15.748 -10.086 39.063 1.00 80.44 421 ASP A N 1
ATOM 3062 C CA . ASP A 1 421 ? -16.993 -10.185 39.820 1.00 80.44 421 ASP A CA 1
ATOM 3063 C C . ASP A 1 421 ? -17.983 -11.062 39.051 1.00 80.44 421 ASP A C 1
ATOM 3065 O O . ASP A 1 421 ? -18.451 -10.683 37.970 1.00 80.44 421 ASP A O 1
ATOM 3069 N N . ASP A 1 422 ? -18.246 -12.234 39.642 1.00 75.81 422 ASP A N 1
ATOM 3070 C CA . ASP A 1 422 ? -19.019 -13.353 39.094 1.00 75.81 422 ASP A CA 1
ATOM 3071 C C . ASP A 1 422 ? -20.455 -12.968 38.718 1.00 75.81 422 ASP A C 1
ATOM 3073 O O . ASP A 1 422 ? -21.020 -13.525 37.777 1.00 75.81 422 ASP A O 1
ATOM 3077 N N . ALA A 1 423 ? -21.049 -11.980 39.395 1.00 78.19 423 ALA A N 1
ATOM 3078 C CA . ALA A 1 423 ? -22.420 -11.549 39.123 1.00 78.19 423 ALA A CA 1
ATOM 3079 C C . ALA A 1 423 ? -22.542 -10.699 37.846 1.00 78.19 423 ALA A C 1
ATOM 3081 O O . ALA A 1 423 ? -23.641 -10.516 37.324 1.00 78.19 423 ALA A O 1
ATOM 3082 N N . ARG A 1 424 ? -21.421 -10.162 37.354 1.00 82.44 424 ARG A N 1
ATOM 3083 C CA . ARG A 1 424 ? -21.361 -9.166 36.275 1.00 82.44 424 ARG A CA 1
ATOM 3084 C C . ARG A 1 424 ? -20.315 -9.525 35.214 1.00 82.44 424 ARG A C 1
ATOM 3086 O O . ARG A 1 424 ? -19.827 -8.656 34.498 1.00 82.44 424 ARG A O 1
ATOM 3093 N N . VAL A 1 425 ? -19.941 -10.803 35.103 1.00 80.81 425 VAL A N 1
ATOM 3094 C CA . VAL A 1 425 ? -18.894 -11.287 34.174 1.00 80.81 425 VAL A CA 1
ATOM 3095 C C . VAL A 1 425 ? -19.201 -10.951 32.717 1.00 80.81 425 VAL A C 1
ATOM 3097 O O . VAL A 1 425 ? -18.285 -10.687 31.945 1.00 80.81 425 VAL A O 1
ATOM 3100 N N . TYR A 1 426 ? -20.481 -10.934 32.351 1.00 82.31 426 TYR A N 1
ATOM 3101 C CA . TYR A 1 426 ? -20.939 -10.654 30.991 1.00 82.31 426 TYR A CA 1
ATOM 3102 C C . TYR A 1 426 ? -21.281 -9.181 30.742 1.00 82.31 426 TYR A C 1
ATOM 3104 O O . TYR A 1 426 ? -21.697 -8.854 29.634 1.00 82.31 426 TYR A O 1
ATOM 3112 N N . ASP A 1 427 ? -21.110 -8.304 31.736 1.00 89.31 427 ASP A N 1
ATOM 3113 C CA . ASP A 1 427 ? -21.334 -6.871 31.555 1.00 89.31 427 ASP A CA 1
ATOM 3114 C C . ASP A 1 427 ? -20.350 -6.297 30.533 1.00 89.31 427 ASP A C 1
ATOM 3116 O O . ASP A 1 427 ? -19.149 -6.576 30.578 1.00 89.31 427 ASP A O 1
ATOM 3120 N N . ASP A 1 428 ? -20.856 -5.415 29.677 1.00 92.44 428 ASP A N 1
ATOM 3121 C CA . ASP A 1 428 ? -20.041 -4.680 28.720 1.00 92.44 428 ASP A CA 1
ATOM 3122 C C . ASP A 1 428 ? -18.954 -3.846 29.419 1.00 92.44 428 ASP A C 1
ATOM 3124 O O . ASP A 1 428 ? -19.173 -3.216 30.462 1.00 92.44 428 ASP A O 1
ATOM 3128 N N . LEU A 1 429 ? -17.765 -3.817 28.817 1.00 94.75 429 LEU A N 1
ATOM 3129 C CA . LEU A 1 429 ? -16.668 -2.961 29.257 1.00 94.75 429 LEU A CA 1
ATOM 3130 C C . LEU A 1 429 ? -16.794 -1.597 28.584 1.00 94.75 429 LEU A C 1
ATOM 3132 O O . LEU A 1 429 ? -16.927 -1.516 27.368 1.00 94.75 429 LEU A O 1
ATOM 3136 N N . VAL A 1 430 ? -16.702 -0.520 29.356 1.00 96.19 430 VAL A N 1
ATOM 3137 C CA . VAL A 1 430 ? -16.725 0.852 28.841 1.00 96.19 430 VAL A CA 1
ATOM 3138 C C . VAL A 1 430 ? -15.307 1.267 28.474 1.00 96.19 430 VAL A C 1
ATOM 3140 O O . VAL A 1 430 ? -14.422 1.306 29.327 1.00 96.19 430 VAL A O 1
ATOM 3143 N N . VAL A 1 431 ? -15.070 1.601 27.211 1.00 96.56 431 VAL A N 1
ATOM 3144 C CA . VAL A 1 431 ? -13.741 2.002 26.747 1.00 96.56 431 VAL A CA 1
ATOM 3145 C C . VAL A 1 431 ? -13.574 3.508 26.884 1.00 96.56 431 VAL A C 1
ATOM 3147 O O . VAL A 1 431 ? -14.443 4.267 26.452 1.00 96.56 431 VAL A O 1
ATOM 3150 N N . THR A 1 432 ? -12.448 3.949 27.449 1.00 96.69 432 THR A N 1
ATOM 3151 C CA . THR A 1 432 ? -12.158 5.376 27.641 1.00 96.69 432 THR A CA 1
ATOM 3152 C C . THR A 1 432 ? -10.909 5.868 26.915 1.00 96.69 432 THR A C 1
ATOM 3154 O O . THR A 1 432 ? -9.947 5.118 26.708 1.00 96.69 432 THR A O 1
ATOM 3157 N N . ASP A 1 433 ? -10.914 7.157 26.569 1.00 93.88 433 ASP A N 1
ATOM 3158 C CA . ASP A 1 433 ? -9.740 7.882 26.071 1.00 93.88 433 ASP A CA 1
ATOM 3159 C C . ASP A 1 433 ? -8.765 8.280 27.201 1.00 93.88 433 ASP A C 1
ATOM 3161 O O . ASP A 1 433 ? -8.962 7.953 28.374 1.00 93.88 433 ASP A O 1
ATOM 3165 N N . GLU A 1 434 ? -7.694 8.996 26.849 1.00 91.94 434 GLU A N 1
ATOM 3166 C CA . GLU A 1 434 ? -6.667 9.474 27.783 1.00 91.94 434 GLU A CA 1
ATOM 3167 C C . GLU A 1 434 ? -7.193 10.484 28.825 1.00 91.94 434 GLU A C 1
ATOM 3169 O O . GLU A 1 434 ? -6.556 10.692 29.856 1.00 91.94 434 GLU A O 1
ATOM 3174 N N . VAL A 1 435 ? -8.345 11.113 28.574 1.00 92.25 435 VAL A N 1
ATOM 3175 C CA . VAL A 1 435 ? -8.967 12.148 29.422 1.00 92.25 435 VAL A CA 1
ATOM 3176 C C . VAL A 1 435 ? -10.176 11.588 30.204 1.00 92.25 435 VAL A C 1
ATOM 3178 O O . VAL A 1 435 ? -10.822 12.306 30.983 1.00 92.25 435 VAL A O 1
ATOM 3181 N N . GLY A 1 436 ? -10.457 10.290 30.041 1.00 93.44 436 GLY A N 1
ATOM 3182 C CA . GLY A 1 436 ? -11.514 9.539 30.716 1.00 93.44 436 GLY A CA 1
ATOM 3183 C C . GLY A 1 436 ? -12.885 9.608 30.041 1.00 93.44 436 GLY A C 1
ATOM 3184 O O . GLY A 1 436 ? -13.877 9.265 30.681 1.00 93.44 436 GLY A O 1
ATOM 3185 N N . ARG A 1 437 ? -12.980 10.071 28.790 1.00 96.25 437 ARG A N 1
ATOM 3186 C CA . ARG A 1 437 ? -14.252 10.138 28.051 1.00 96.25 437 ARG A CA 1
ATOM 3187 C C . ARG A 1 437 ? -14.654 8.767 27.533 1.00 96.25 437 ARG A C 1
ATOM 3189 O O . ARG A 1 437 ? -13.797 8.010 27.087 1.00 96.25 437 ARG A O 1
ATOM 3196 N N . CYS A 1 438 ? -15.949 8.471 27.565 1.00 96.06 438 CYS A N 1
ATOM 3197 C CA . CYS A 1 438 ? -16.537 7.271 26.987 1.00 96.06 438 CYS A CA 1
ATOM 3198 C C . CYS A 1 438 ? -16.356 7.299 25.464 1.00 96.06 438 CYS A C 1
ATOM 3200 O O . CYS A 1 438 ? -16.881 8.180 24.787 1.00 96.06 438 CYS A O 1
ATOM 3202 N N . MET A 1 439 ? -15.599 6.345 24.930 1.00 95.38 439 MET A N 1
ATOM 3203 C CA . MET A 1 439 ? -15.451 6.145 23.487 1.00 95.38 439 MET A CA 1
ATOM 3204 C C . MET A 1 439 ? -16.483 5.160 22.935 1.00 95.38 439 MET A C 1
ATOM 3206 O O . MET A 1 439 ? -16.783 5.187 21.745 1.00 95.38 439 MET A O 1
ATOM 3210 N N . GLY A 1 440 ? -16.989 4.271 23.788 1.00 95.50 440 GLY A N 1
ATOM 3211 C CA . GLY A 1 440 ? -17.867 3.180 23.399 1.00 95.50 440 GLY A CA 1
ATOM 3212 C C . GLY A 1 440 ? -17.842 2.044 24.414 1.00 95.50 440 GLY A C 1
ATOM 3213 O O . GLY A 1 440 ? -17.302 2.183 25.515 1.00 95.50 440 GLY A O 1
ATOM 3214 N N . VAL A 1 441 ? -18.407 0.910 24.021 1.00 95.56 441 VAL A N 1
ATOM 3215 C CA . VAL A 1 441 ? -18.410 -0.326 24.805 1.00 95.56 441 VAL A CA 1
ATOM 3216 C C . VAL A 1 441 ? -17.773 -1.474 24.031 1.00 95.56 441 VAL A C 1
ATOM 3218 O O . VAL A 1 441 ? -17.666 -1.439 22.807 1.00 95.56 441 VAL A O 1
ATOM 3221 N N . VAL A 1 442 ? -17.342 -2.497 24.759 1.00 94.62 442 VAL A N 1
ATOM 3222 C CA . VAL A 1 442 ? -16.897 -3.781 24.219 1.00 94.62 442 VAL A CA 1
ATOM 3223 C C . VAL A 1 442 ? -17.701 -4.878 24.897 1.00 94.62 442 VAL A C 1
ATOM 3225 O O . VAL A 1 442 ? -17.678 -4.996 26.126 1.00 94.62 442 VAL A O 1
ATOM 3228 N N . HIS A 1 443 ? -18.374 -5.706 24.101 1.00 92.00 443 HIS A N 1
ATOM 3229 C CA . HIS A 1 443 ? -19.064 -6.880 24.617 1.00 92.00 443 HIS A CA 1
ATOM 3230 C C . HIS A 1 443 ? -18.045 -7.934 25.045 1.00 92.00 443 HIS A C 1
ATOM 3232 O O . HIS A 1 443 ? -17.214 -8.389 24.254 1.00 92.00 443 HIS A O 1
ATOM 3238 N N . VAL A 1 444 ? -18.142 -8.401 26.290 1.00 89.44 444 VAL A N 1
ATOM 3239 C CA . VAL A 1 444 ? -17.253 -9.459 26.801 1.00 89.44 444 VAL A CA 1
ATOM 3240 C C . VAL A 1 444 ? -17.391 -10.743 25.974 1.00 89.44 444 VAL A C 1
ATOM 3242 O O . VAL A 1 444 ? -16.410 -11.450 25.751 1.00 89.44 444 VAL A O 1
ATOM 3245 N N . GLY A 1 445 ? -18.581 -11.015 25.427 1.00 87.38 445 GLY A N 1
ATOM 3246 C CA . GLY A 1 445 ? -18.804 -12.141 24.518 1.00 87.38 445 GLY A CA 1
ATOM 3247 C C . GLY A 1 445 ? -17.931 -12.113 23.255 1.00 87.38 445 GLY A C 1
ATOM 3248 O O . GLY A 1 445 ? -17.506 -13.174 22.795 1.00 87.38 445 GLY A O 1
ATOM 3249 N N . ASP A 1 446 ? -17.617 -10.931 22.714 1.00 88.31 446 ASP A N 1
ATOM 3250 C CA . ASP A 1 446 ? -16.732 -10.793 21.548 1.00 88.31 446 ASP A CA 1
ATOM 3251 C C . ASP A 1 446 ? -15.273 -11.057 21.908 1.00 88.31 446 ASP A C 1
ATOM 3253 O O . ASP A 1 446 ? -14.580 -11.775 21.181 1.00 88.31 446 ASP A O 1
ATOM 3257 N N . LEU A 1 447 ? -14.838 -10.577 23.075 1.00 88.69 447 LEU A N 1
ATOM 3258 C CA . LEU A 1 447 ? -13.508 -10.870 23.608 1.00 88.69 447 LEU A CA 1
ATOM 3259 C C . LEU A 1 447 ? -13.325 -12.374 23.856 1.00 88.69 447 LEU A C 1
ATOM 3261 O O . LEU A 1 447 ? -12.325 -12.947 23.425 1.00 88.69 447 LEU A O 1
ATOM 3265 N N . ILE A 1 448 ? -14.314 -13.041 24.468 1.00 85.94 448 ILE A N 1
ATOM 3266 C CA . ILE A 1 448 ? -14.298 -14.498 24.685 1.00 85.94 448 ILE A CA 1
ATOM 3267 C C . ILE A 1 448 ? -14.198 -15.239 23.350 1.00 85.94 448 ILE A C 1
ATOM 3269 O O . ILE A 1 448 ? -13.347 -16.117 23.192 1.00 85.94 448 ILE A O 1
ATOM 3273 N N . ARG A 1 449 ? -15.044 -14.886 22.370 1.00 82.75 449 ARG A N 1
ATOM 3274 C CA . ARG A 1 449 ? -15.025 -15.509 21.038 1.00 82.75 449 ARG A CA 1
ATOM 3275 C C . ARG A 1 449 ? -13.682 -15.336 20.342 1.00 82.75 449 ARG A C 1
ATOM 3277 O O . ARG A 1 449 ? -13.259 -16.250 19.640 1.00 82.75 449 ARG A O 1
ATOM 3284 N N . HIS A 1 450 ? -13.035 -14.187 20.505 1.00 81.12 450 HIS A N 1
ATOM 3285 C CA . HIS A 1 450 ? -11.740 -13.928 19.893 1.00 81.12 450 HIS A CA 1
ATOM 3286 C C . HIS A 1 450 ? -10.622 -14.741 20.555 1.00 81.12 450 HIS A C 1
ATOM 3288 O O . HIS A 1 450 ? -9.904 -15.463 19.866 1.00 81.12 450 HIS A O 1
ATOM 3294 N N . VAL A 1 451 ? -10.523 -14.707 21.888 1.00 76.12 451 VAL A N 1
ATOM 3295 C CA . VAL A 1 451 ? -9.512 -15.475 22.638 1.00 76.12 451 VAL A CA 1
ATOM 3296 C C . VAL A 1 451 ? -9.655 -16.980 22.380 1.00 76.12 451 VAL A C 1
ATOM 3298 O O . VAL A 1 451 ? -8.656 -17.677 22.215 1.00 76.12 451 VAL A O 1
ATOM 3301 N N . ALA A 1 452 ? -10.886 -17.484 22.249 1.00 76.38 452 ALA A N 1
ATOM 3302 C CA . ALA A 1 452 ? -11.137 -18.880 21.892 1.00 76.38 452 ALA A CA 1
ATOM 3303 C C . ALA A 1 452 ? -10.642 -19.261 20.479 1.00 76.38 452 ALA A C 1
ATOM 3305 O O . ALA A 1 452 ? -10.324 -20.425 20.249 1.00 76.38 452 ALA A O 1
ATOM 3306 N N . ARG A 1 453 ? -10.562 -18.313 19.531 1.00 68.56 453 ARG A N 1
ATOM 3307 C CA . ARG A 1 453 ? -10.019 -18.553 18.1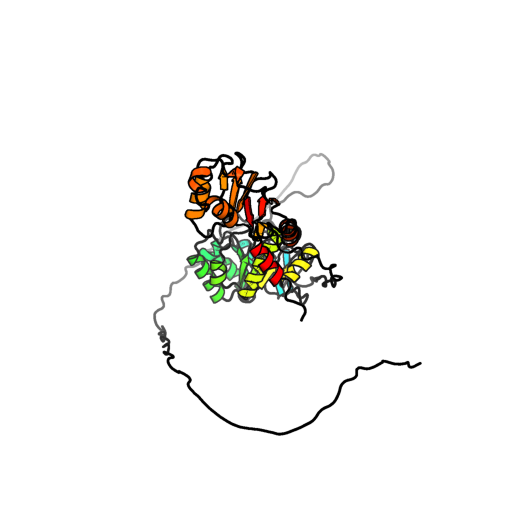78 1.00 68.56 453 ARG A CA 1
ATOM 3308 C C . ARG A 1 453 ? -8.495 -18.486 18.122 1.00 68.56 453 ARG A C 1
ATOM 3310 O O . ARG A 1 453 ? -7.918 -19.168 17.285 1.00 68.56 453 ARG A O 1
ATOM 3317 N N . LEU A 1 454 ? -7.866 -17.679 18.980 1.00 63.53 454 LEU A N 1
ATOM 3318 C CA . LEU A 1 454 ? -6.403 -17.577 19.084 1.00 63.53 454 LEU A CA 1
ATOM 3319 C C . LEU A 1 454 ? -5.773 -18.816 19.726 1.00 63.53 454 LEU A C 1
ATOM 3321 O O . LEU A 1 454 ? -4.613 -19.119 19.470 1.00 63.53 454 LEU A O 1
ATOM 3325 N N . ASN A 1 455 ? -6.548 -19.552 20.522 1.00 52.34 455 ASN A N 1
ATOM 3326 C CA . ASN A 1 455 ? -6.101 -20.759 21.200 1.00 52.34 455 ASN A CA 1
ATOM 3327 C C . ASN A 1 455 ? -6.867 -21.988 20.669 1.00 52.34 455 ASN A C 1
ATOM 3329 O O . ASN A 1 455 ? -7.637 -22.598 21.422 1.00 52.34 455 ASN A O 1
ATOM 3333 N N . PRO A 1 456 ? -6.732 -22.361 19.374 1.00 44.72 456 PRO A N 1
ATOM 3334 C CA . PRO A 1 456 ? -7.254 -23.636 18.919 1.00 44.72 456 PRO A CA 1
ATOM 3335 C C . PRO A 1 456 ? -6.505 -24.705 19.709 1.00 44.72 456 PRO A C 1
ATOM 3337 O O . PRO A 1 456 ? -5.288 -24.832 19.607 1.00 44.72 456 PRO A O 1
ATOM 3340 N N . MET A 1 457 ? -7.248 -25.388 20.577 1.00 38.62 457 MET A N 1
ATOM 3341 C CA . MET A 1 457 ? -6.732 -26.370 21.514 1.00 38.62 457 MET A CA 1
ATOM 3342 C C . MET A 1 457 ? -5.664 -27.247 20.865 1.00 38.62 457 MET A C 1
ATOM 3344 O O . MET A 1 457 ? -5.917 -27.895 19.851 1.00 38.62 457 MET A O 1
ATOM 3348 N N . THR A 1 458 ? -4.514 -27.298 21.529 1.00 39.62 458 THR A N 1
ATOM 3349 C CA . THR A 1 458 ? -3.665 -28.478 21.646 1.00 39.62 458 THR A CA 1
ATOM 3350 C C . THR A 1 458 ? -4.541 -29.737 21.611 1.00 39.62 458 THR A C 1
ATOM 3352 O O . THR A 1 458 ? -5.208 -30.071 22.593 1.00 39.62 458 THR A O 1
ATOM 3355 N N . ARG A 1 459 ? -4.586 -30.405 20.461 1.00 32.47 459 ARG A N 1
ATOM 3356 C CA . ARG A 1 459 ? -5.082 -31.769 20.298 1.00 32.47 459 ARG A CA 1
ATOM 3357 C C . ARG A 1 459 ? -4.183 -32.514 19.341 1.00 32.47 459 ARG A C 1
ATOM 3359 O O . ARG A 1 459 ? -3.863 -31.935 18.281 1.00 32.47 459 ARG A O 1
#

Foldseek 3Di:
DDDDDDDDDDDDDDDDDDDDDDDDDDDDDDDDDDDDDDDDDDDDDDDDDDDDDDDDDDDDDDDDDDDDDDDDDDDDDDDDDDDDDDDDDDDDDWDQWWKWFKAFLVPRDGQEIEIFTDDPDDPDQFDQVGVLVSLVNCLVLVQPHQYEGETELRVLLVACVSCVSVVVSCVVSVHQQQSYEYEYDDQPVPDDLVSSLVSLVVSVVSPHQYEYEAQLHHDDDLVSCLSSLGQAYEHHPVLLVCPPVDVVSLVSVLVVLVSCVVSVHAYEYEADDDVRSVVSCVVSVHGIYIHCQFFNRRAGSNDTHTDRDDPDPPPPPPPPPCLDDFLLVQFDAAAEDEQQDFLQVVVVVCVVDVPHQKYFHAYPQQAGAWIDGDVQSVVQQVPPCSCVVGGGHRCRVSTHGAQEDERRRRLNVSLVSLPPDPVRNQPWHFYAYPVRHGPGTGGNVVSVVRVCVVPPDDD

Secondary structure (DSSP, 8-state):
-----PPPP-------------------PPP--PPP-PPPPPPP------------------------------------------PSPPPPPPPPPEEEEEEETTT--EEEEEEE--------TT--HHHHHHHHHHHHTT--SPEEEEEEHHHHHTGGGTTHHHHHHHHHTT--GGGEEEEEES-TTTS-HHHHHHHHHHHHHHT-EEEEEEETTB---HHHHHHH--SEEEEPHHHHHHTTT-HHHHHHHHHHHHHHHHHT-EEEE----SHHHHHHHHHTT--EE-STTTS-TT--TTT---------------------SBGGGG-BPPEEEETT-BHHHHHHHHHH-TT--EEEEE-TT--EEEEEEHHHHHHHH-STTHHHHHTTSBGGGG-B---EEETT-BHHHHHHHHTT-GGGTTSPEEEE-TT--EEEEE-HHHHHHHHHHH-----

pLDDT: mean 77.13, std 24.91, range [22.14, 97.88]

InterPro domains:
  IPR000644 CBS domain [PF00571] (400-452)
  IPR000644 CBS domain [PS51371] (395-457)
  IPR001633 EAL domain [PF00563] (160-296)
  IPR001633 EAL domain [SM00052] (71-306)
  IPR035919 EAL domain superfamily [G3DSA:3.20.20.450] (96-302)
  IPR035919 EAL domain superfamily [SSF141868] (99-295)
  IPR046342 CBS domain superfamily [SSF54631] (326-453)

Organism: NCBI:txid321316

Radius of gyration: 37.57 Å; chains: 1; bounding box: 100×113×94 Å

Sequence (459 aa):
MAPPATPGHPGVPFPGHHGPETFPSGHPVPGSGQPGVAYPRFPSPDAAGHPSFSAPAAAEHPGSVTSGPTERGGPGFTFSEGSGSSGPGTPGAARAATFFPIVDLDTGGVIAVEATAEVPSIRISGDVSGPVAGIYAAAREEALLPLLLAVPSDAVVQGSGALAPLHEAMRATSRRPREVILVITGDVAATDRRALLTGLDGLRTIGYLVAIGGLGTSHVPLDLIADAAPYALVLSPELMERVPRDARRNAVGEAVAHMAKSLGVHVLAPQVREEAQLTTLRGWGVRLAQGPLLAPLDWRPSHGRVHVPLPVPAEPESPLIDLGPRVQEFLLPAVTLDMNATAEDVVEAFGTEPSITSVILVDEYQRPRASIERSRFLLSIAGPYGHALHAKKPAHRLADPPRVVPKTTPAIAAMQVAGKDDARVYDDLVVTDEVGRCMGVVHVGDLIRHVARLNPMTR